Protein 8D36 (pdb70)

Solvent-accessible surface area: 19754 Å² total; per-residue (Å²): 129,2,120,11,128,10,37,26,11,41,27,72,137,60,56,37,54,1,58,0,29,0,98,2,49,60,70,74,4,29,45,23,10,0,0,0,1,5,37,14,96,84,103,13,8,37,6,0,0,7,0,17,0,146,65,22,83,21,10,45,6,126,81,1,103,84,69,10,71,8,68,86,54,70,103,86,55,8,0,52,0,31,0,36,36,2,67,141,110,0,25,0,51,1,3,0,0,4,3,0,3,14,7,22,136,79,89,142,66,8,58,30,14,38,2,105,11,2,39,0,16,7,19,88,58,94,58,85,26,13,59,11,21,15,4,20,40,100,97,15,26,1,0,0,2,0,28,34,0,21,1,50,50,14,86,24,43,1,34,100,38,97,36,102,89,45,48,50,52,4,62,21,6,93,44,118,81,34,40,46,6,9,0,0,13,0,64,4,78,43,101,18,36,75,119,89,66,13,45,0,14,0,53,0,107,32,28,148,23,120,44,81,70,100,3,118,67,176,170,57,63,4,90,16,60,107,78,22,57,9,47,81,54,111,68,16,83,10,37,0,44,18,72,84,62,7,0,30,40,89,91,39,0,3,0,2,14,16,53,99,76,127,36,4,111,11,2,0,7,32,10,81,100,108,14,114,74,8,64,111,41,9,55,10,58,62,88,53,64,54,0,24,0,38,1,40,30,3,83,41,113,2,15,12,19,0,4,0,1,0,14,0,51,107,28,20,5,27,9,0,34,5,0,135,9,56,2,82,73,42,104,102,15,56,9,63,11,39,18,7,25,10,13,85,86,1,47,155,62,102,95,1,8,0,0,0,3,0,16,51,0,35,56,22,67,30,94,35,46,6,44,11,45,97,65,104,30,182,84,40,46,62,57,21,112,58,32,71,28,125,76,23,68,45,0,2,1,0,10,0,60,12,57,8,107,81,8,121,86,57,163,6,4,10,0,30,0,47,2,117,74,69,63,46,101,95,78,22,61,95,157,58,98,27,6,110,30,2,34,135,30,4,98,182

Radius of gyration: 24.3 Å; Cα contacts (8 Å, |Δi|>4): 1189; chains: 3; bounding box: 70×52×65 Å

Sequence (444 aa):
QMQLMQSGAEVKKPGASVTVSSCKASGDTFSDYRIHWVRQAPGQGLEWMGRMNPKSGDTNFAQKFQQGRVTMTRDMSINTAYMTLSGLTFDDTALYYCASLLIVGGFDPLDDFEVWGQGTMMVTISSASTKGPSVFPLAPGTAALGCLVKDYFPEPVTVSWNSGALTSGVHTFPAVLQSSGLYSLSSVVTVPSSSLGTQTYICNVNHKPSNTKVDKKVEPKQSALTQPPSASGSPGQSVTISCSSGTSSDVGGYNFVSWYQHHPGKAPKILIYEVTKRPSGVPDRFSGSKSGNTASLTVSGLQAEDEADYYCSSYGGTNNLLFGGGTKLTVLGQPKAAPSVTLFPPSSEEELQANKATLVCLISDFYPGAVTVAWKADSSPVKAGVETTTPSKQSNNKYAASSSYLSLTPEQWKSHRSYSCQVTHEGSTVEKTVAPPSKRSSFIEDLLFNK

Structure (mmCIF, N/CA/C/O backbone):
data_8D36
#
_entry.id   8D36
#
_cell.length_a   99.535
_cell.length_b   71.915
_cell.length_c   76.258
_cell.angle_alpha   90.000
_cell.angle_beta   114.160
_cell.angle_gamma   90.000
#
_symmetry.space_group_name_H-M   'C 1 2 1'
#
loop_
_entity.id
_entity.type
_entity.pdbx_description
1 polymer 'Neutralizing antibody COV44-62 heavy chain'
2 polymer 'Neutralizing antibody COV44-62 light chain'
3 polymer 'Spike protein S2 fusion peptide'
4 water water
#
loop_
_atom_site.group_PDB
_atom_site.id
_atom_site.type_symbol
_atom_site.label_atom_id
_atom_site.label_alt_id
_atom_site.label_comp_id
_atom_site.label_asym_id
_atom_site.label_entity_id
_atom_site.label_seq_id
_atom_site.pdbx_PDB_ins_code
_atom_site.Cartn_x
_atom_site.Cartn_y
_atom_site.Cartn_z
_atom_site.occupancy
_atom_site.B_iso_or_equiv
_atom_site.auth_seq_id
_atom_site.auth_comp_id
_atom_site.auth_asym_id
_atom_site.auth_atom_id
_atom_site.pdbx_PDB_model_num
ATOM 1 N N . GLN A 1 1 ? 43.692 5.745 24.388 1.00 61.03 1 GLN H N 1
ATOM 2 C CA . GLN A 1 1 ? 43.693 6.005 22.953 1.00 59.17 1 GLN H CA 1
ATOM 3 C C . GLN A 1 1 ? 42.510 6.924 22.615 1.00 47.44 1 GLN H C 1
ATOM 4 O O . GLN A 1 1 ? 41.749 7.320 23.502 1.00 55.07 1 GLN H O 1
ATOM 10 N N . MET A 1 2 ? 42.355 7.270 21.343 1.00 33.68 2 MET H N 1
ATOM 11 C CA . MET A 1 2 ? 41.341 8.231 20.933 1.00 39.95 2 MET H CA 1
ATOM 12 C C . MET A 1 2 ? 39.969 7.568 20.868 1.00 40.75 2 MET H C 1
ATOM 13 O O . MET A 1 2 ? 39.830 6.463 20.335 1.00 36.67 2 MET H O 1
ATOM 18 N N . GLN A 1 3 ? 38.968 8.235 21.449 1.00 32.67 3 GLN H N 1
ATOM 19 C CA . GLN A 1 3 ? 37.587 7.780 21.481 1.00 29.14 3 GLN H CA 1
ATOM 20 C C . GLN A 1 3 ? 36.682 8.831 20.848 1.00 26.54 3 GLN H C 1
ATOM 21 O O . GLN A 1 3 ? 37.025 10.014 20.779 1.00 27.56 3 GLN H O 1
ATOM 27 N N . LEU A 1 4 ? 35.499 8.390 20.421 1.00 23.69 4 LEU H N 1
ATOM 28 C CA . LEU A 1 4 ? 34.518 9.248 19.760 1.00 22.57 4 LEU H CA 1
ATOM 29 C C . LEU A 1 4 ? 33.207 9.157 20.527 1.00 22.98 4 LEU H C 1
ATOM 30 O O . LEU A 1 4 ? 32.674 8.060 20.720 1.00 25.48 4 LEU H O 1
ATOM 35 N N . MET A 1 5 ? 32.679 10.308 20.948 1.00 24.26 5 MET H N 1
ATOM 36 C CA . MET A 1 5 ? 31.435 10.372 21.710 1.00 28.10 5 MET H CA 1
ATOM 37 C C . MET A 1 5 ? 30.418 11.208 20.941 1.00 23.30 5 MET H C 1
ATOM 38 O O . MET A 1 5 ? 30.672 12.378 20.634 1.00 26.47 5 MET H O 1
ATOM 43 N N . GLN A 1 6 ? 29.281 10.598 20.620 1.00 19.57 6 GLN H N 1
ATOM 44 C CA . GLN A 1 6 ? 28.271 11.231 19.782 1.00 21.42 6 GLN H CA 1
ATOM 45 C C . GLN A 1 6 ? 27.167 11.870 20.614 1.00 19.86 6 GLN H C 1
ATOM 46 O O . GLN A 1 6 ? 26.956 11.530 21.784 1.00 23.99 6 GLN H O 1
ATOM 52 N N . SER A 1 7 ? 26.427 12.765 19.961 1.00 20.43 7 SER H N 1
ATOM 53 C CA . SER A 1 7 ? 25.272 13.407 20.565 1.00 21.34 7 SER H CA 1
ATOM 54 C C . SER A 1 7 ? 24.117 12.415 20.712 1.00 23.22 7 SER H C 1
ATOM 55 O O . SER A 1 7 ? 24.125 11.305 20.165 1.00 23.05 7 SER H O 1
ATOM 58 N N . GLY A 1 8 ? 23.096 12.830 21.469 1.00 22.85 8 GLY H N 1
ATOM 59 C CA . GLY A 1 8 ? 22.017 11.935 21.815 1.00 20.48 8 GLY H CA 1
ATOM 60 C C . GLY A 1 8 ? 20.962 11.797 20.729 1.00 16.45 8 GLY H C 1
ATOM 61 O O . GLY A 1 8 ? 20.963 12.497 19.717 1.00 22.73 8 GLY H O 1
ATOM 62 N N . ALA A 1 9 ? 20.028 10.884 20.980 1.00 18.41 9 ALA H N 1
ATOM 63 C CA . ALA A 1 9 ? 18.982 10.573 20.017 1.00 17.62 9 ALA H CA 1
ATOM 64 C C . ALA A 1 9 ? 18.088 11.783 19.738 1.00 19.83 9 ALA H C 1
ATOM 65 O O . ALA A 1 9 ? 17.892 12.671 20.582 1.00 22.83 9 ALA H O 1
ATOM 67 N N . GLU A 1 10 ? 17.543 11.812 18.527 1.00 19.22 10 GLU H N 1
ATOM 68 C CA . GLU A 1 10 ? 16.703 12.917 18.098 1.00 20.63 10 GLU H CA 1
ATOM 69 C C . GLU A 1 10 ? 15.546 12.406 17.263 1.00 20.94 10 GLU H C 1
ATOM 70 O O . GLU A 1 10 ? 15.572 11.303 16.723 1.00 20.01 10 GLU H O 1
ATOM 76 N N . VAL A 1 11 ? 14.520 13.245 17.158 1.00 20.27 11 VAL H N 1
ATOM 77 C CA . VAL A 1 11 ? 13.411 13.001 16.254 1.00 18.28 11 VAL H CA 1
ATOM 78 C C . VAL A 1 11 ? 13.219 14.287 15.458 1.00 16.35 11 VAL H C 1
ATOM 79 O O . VAL A 1 11 ? 13.351 15.389 16.001 1.00 19.37 11 VAL H O 1
ATOM 83 N N . LYS A 1 12 ? 12.992 14.143 14.155 1.00 17.31 12 LYS H N 1
ATOM 84 C CA . LYS A 1 12 ? 12.819 15.294 13.276 1.00 14.61 12 LYS H CA 1
ATOM 85 C C . LYS A 1 12 ? 11.676 15.013 12.313 1.00 15.39 12 LYS H C 1
ATOM 86 O O . LYS A 1 12 ? 11.376 13.863 11.992 1.00 18.35 12 LYS H O 1
ATOM 92 N N . LYS A 1 13 ? 11.023 16.101 11.851 1.00 17.26 13 LYS H N 1
ATOM 93 C CA . LYS A 1 13 ? 9.932 15.933 10.909 1.00 17.92 13 LYS H CA 1
ATOM 94 C C . LYS A 1 13 ? 10.450 15.674 9.499 1.00 15.67 13 LYS H C 1
ATOM 95 O O . LYS A 1 13 ? 11.553 16.101 9.145 1.00 18.02 13 LYS H O 1
ATOM 101 N N . PRO A 1 14 ? 9.652 15.010 8.667 1.00 19.16 14 PRO H N 1
ATOM 102 C CA . PRO A 1 14 ? 9.979 14.904 7.242 1.00 20.37 14 PRO H CA 1
ATOM 103 C C . PRO A 1 14 ? 10.272 16.265 6.620 1.00 21.16 14 PRO H C 1
ATOM 104 O O . PRO A 1 14 ? 9.559 17.249 6.848 1.00 20.99 14 PRO H O 1
ATOM 108 N N . GLY A 1 15 ? 11.360 16.320 5.836 1.00 17.08 15 GLY H N 1
ATOM 109 C CA . GLY A 1 15 ? 11.793 17.536 5.182 1.00 16.85 15 GLY H CA 1
ATOM 110 C C . GLY A 1 15 ? 12.784 18.366 5.965 1.00 17.70 15 GLY H C 1
ATOM 111 O O . GLY A 1 15 ? 13.407 19.269 5.388 1.00 21.11 15 GLY H O 1
ATOM 112 N N . ALA A 1 16 ? 12.940 18.107 7.261 1.00 17.41 16 ALA H N 1
ATOM 113 C CA . ALA A 1 16 ? 13.758 18.941 8.126 1.00 15.61 16 ALA H CA 1
ATOM 114 C C . ALA A 1 16 ? 15.228 18.555 7.991 1.00 14.12 16 ALA H C 1
ATOM 115 O O . ALA A 1 16 ? 15.615 17.776 7.114 1.00 17.62 16 ALA H O 1
ATOM 117 N N . SER A 1 17 ? 16.062 19.142 8.846 1.00 16.39 17 SER H N 1
ATOM 118 C CA . SER A 1 17 ? 17.471 18.778 8.939 1.00 16.77 17 SER H CA 1
ATOM 1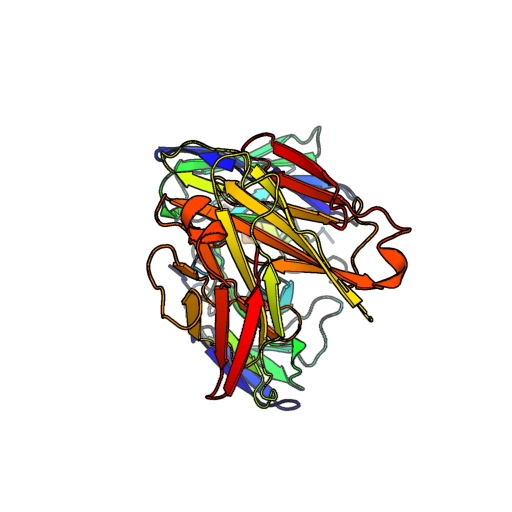19 C C . SER A 1 17 ? 17.796 18.249 10.327 1.00 18.31 17 SER H C 1
ATOM 120 O O . SER A 1 17 ? 17.143 18.592 11.315 1.00 18.87 17 SER H O 1
ATOM 123 N N . VAL A 1 18 ? 18.808 17.392 10.394 1.00 16.35 18 VAL H N 1
ATOM 124 C CA . VAL A 1 18 ? 19.296 16.862 11.657 1.00 16.35 18 VAL H CA 1
ATOM 125 C C . VAL A 1 18 ? 20.813 16.971 11.632 1.00 15.71 18 VAL H C 1
ATOM 126 O O . VAL A 1 18 ? 21.429 16.743 10.589 1.00 16.36 18 VAL H O 1
ATOM 130 N N . THR A 1 19 ? 21.400 17.382 12.758 1.00 16.78 19 THR H N 1
ATOM 131 C CA . THR A 1 19 ? 22.847 17.399 12.934 1.00 16.62 19 THR H CA 1
ATOM 132 C C . THR A 1 19 ? 23.225 16.426 14.040 1.00 18.23 19 THR H C 1
ATOM 133 O O . THR A 1 19 ? 22.703 16.504 15.157 1.00 19.92 19 THR H O 1
ATOM 137 N N . VAL A 1 20 ? 24.147 15.511 13.732 1.00 16.81 20 VAL H N 1
ATOM 138 C CA . VAL A 1 20 ? 24.745 14.618 14.716 1.00 15.99 20 VAL H CA 1
ATOM 139 C C . VAL A 1 20 ? 26.173 15.096 14.960 1.00 16.18 20 VAL H C 1
ATOM 140 O O . VAL A 1 20 ? 26.896 15.402 14.006 1.00 18.61 20 VAL H O 1
ATOM 144 N N . SER A 1 21 ? 26.574 15.178 16.231 1.00 19.36 21 SER H N 1
ATOM 145 C CA A SER A 1 21 ? 27.902 15.614 16.643 0.32 19.56 21 SER H CA 1
ATOM 146 C CA B SER A 1 21 ? 27.934 15.593 16.546 0.68 19.46 21 SER H CA 1
ATOM 147 C C . SER A 1 21 ? 28.744 14.400 17.029 1.00 20.35 21 SER H C 1
ATOM 148 O O . SER A 1 21 ? 28.210 13.385 17.467 1.00 20.15 21 SER H O 1
ATOM 153 N N . CYS A 1 22 ? 30.064 14.549 16.927 1.00 18.90 22 CYS H N 1
ATOM 154 C CA . CYS A 1 22 ? 31.011 13.458 17.177 1.00 22.20 22 CYS H CA 1
ATOM 155 C C . CYS A 1 22 ? 32.269 14.108 17.747 1.00 18.94 22 CYS H C 1
ATOM 156 O O . CYS A 1 22 ? 33.042 14.700 16.996 1.00 22.32 22 CYS H O 1
ATOM 159 N N . LYS A 1 23 ? 32.474 13.980 19.058 1.00 25.04 23 LYS H N 1
ATOM 160 C CA . LYS A 1 23 ? 33.586 14.641 19.740 1.00 23.72 23 LYS H CA 1
ATOM 161 C C . LYS A 1 23 ? 34.730 13.659 19.954 1.00 21.76 23 LYS H C 1
ATOM 162 O O . LYS A 1 23 ? 34.545 12.615 20.581 1.00 27.40 23 LYS H O 1
ATOM 168 N N . ALA A 1 24 ? 35.913 14.020 19.473 1.00 24.06 24 ALA H N 1
ATOM 169 C CA . ALA A 1 24 ? 37.104 13.201 19.659 1.00 23.25 24 ALA H CA 1
ATOM 170 C C . ALA A 1 24 ? 37.815 13.574 20.953 1.00 36.44 24 ALA H C 1
ATOM 171 O O . ALA A 1 24 ? 37.796 14.728 21.387 1.00 32.96 24 ALA H O 1
ATOM 173 N N . SER A 1 25 ? 38.436 12.576 21.573 1.00 31.09 25 SER H N 1
ATOM 174 C CA . SER A 1 25 ? 39.227 12.781 22.777 1.00 36.38 25 SER H CA 1
ATOM 175 C C . SER A 1 25 ? 40.240 11.651 22.880 1.00 43.66 25 SER H C 1
ATOM 176 O O . SER A 1 25 ? 39.990 10.543 22.410 1.00 40.39 25 SER H O 1
ATOM 179 N N . GLY A 1 26 ? 41.386 11.944 23.497 1.00 45.94 26 GLY H N 1
ATOM 180 C CA . GLY A 1 26 ? 42.393 10.938 23.774 1.00 44.60 26 GLY H CA 1
ATOM 181 C C . GLY A 1 26 ? 43.582 10.930 22.835 1.00 45.97 26 GLY H C 1
ATOM 182 O O . GLY A 1 26 ? 44.550 10.203 23.097 1.00 42.28 26 GLY H O 1
ATOM 183 N N . ASP A 1 27 ? 43.542 11.712 21.760 1.00 38.48 27 ASP H N 1
ATOM 184 C CA . ASP A 1 27 ? 44.633 11.785 20.794 1.00 46.83 27 ASP H CA 1
ATOM 185 C C . ASP A 1 27 ? 44.365 12.993 19.909 1.00 42.43 27 ASP H C 1
ATOM 186 O O . ASP A 1 27 ? 43.315 13.632 20.007 1.00 45.95 27 ASP H O 1
ATOM 191 N N . THR A 1 28 ? 45.327 13.302 19.046 1.00 41.72 28 THR H N 1
ATOM 192 C CA . THR A 1 28 ? 45.188 14.430 18.134 1.00 46.57 28 THR H CA 1
ATOM 193 C C . THR A 1 28 ? 44.076 14.159 17.125 1.00 42.34 28 THR H C 1
ATOM 194 O O . THR A 1 28 ? 44.184 13.251 16.296 1.00 33.65 28 THR H O 1
ATOM 198 N N . PHE A 1 29 ? 43.015 14.967 17.203 1.00 35.20 29 PHE H N 1
ATOM 199 C CA . PHE A 1 29 ? 41.863 14.849 16.312 1.00 34.47 29 PHE H CA 1
ATOM 200 C C . PHE A 1 29 ? 42.289 14.864 14.850 1.00 30.92 29 PHE H C 1
ATOM 201 O O . PHE A 1 29 ? 41.836 14.031 14.053 1.00 29.71 29 PHE H O 1
ATOM 209 N N . SER A 1 30 ? 43.187 15.783 14.484 1.00 28.78 30 SER H N 1
ATOM 210 C CA . SER A 1 30 ? 43.604 15.968 13.098 1.00 26.38 30 SER H CA 1
ATOM 211 C C . SER A 1 30 ? 44.379 14.784 12.532 1.00 23.69 30 SER H C 1
ATOM 212 O O . SER A 1 30 ? 44.602 14.736 11.316 1.00 29.28 30 SER H O 1
ATOM 215 N N . ASP A 1 31 ? 44.805 13.838 13.364 1.00 26.09 31 ASP H N 1
ATOM 216 C CA . ASP A 1 31 ? 45.489 12.660 12.844 1.00 31.20 31 ASP H CA 1
ATOM 217 C C . ASP A 1 31 ? 44.534 11.645 12.232 1.00 24.30 31 ASP H C 1
ATOM 218 O O . ASP A 1 31 ? 44.982 10.746 11.510 1.00 26.40 31 ASP H O 1
ATOM 223 N N . TYR A 1 32 ? 43.241 11.776 12.486 1.00 22.34 32 TYR H N 1
ATOM 224 C CA . TYR A 1 32 ? 42.243 10.796 12.086 1.00 20.76 32 TYR H CA 1
ATOM 225 C C . TYR A 1 32 ? 41.390 11.363 10.963 1.00 19.13 32 TYR H C 1
ATOM 226 O O . TYR A 1 32 ? 41.420 12.560 10.677 1.00 18.34 32 TYR H O 1
ATOM 235 N N . ARG A 1 33 ? 40.620 10.481 10.323 1.00 17.28 33 ARG H N 1
ATOM 236 C CA . ARG A 1 33 ? 39.612 10.895 9.358 1.00 15.99 33 ARG H CA 1
ATOM 237 C C . ARG A 1 33 ? 38.271 10.377 9.862 1.00 14.03 33 ARG H C 1
ATOM 238 O O . ARG A 1 33 ? 38.191 9.283 10.420 1.00 16.07 33 ARG H O 1
ATOM 246 N N . ILE A 1 34 ? 37.225 11.200 9.731 1.00 14.70 34 ILE H N 1
ATOM 247 C CA . ILE A 1 34 ? 35.919 10.883 10.302 1.00 17.64 34 ILE H CA 1
ATOM 248 C C . ILE A 1 34 ? 35.000 10.439 9.178 1.00 13.84 34 ILE H C 1
ATOM 249 O O . ILE A 1 34 ? 34.718 11.213 8.257 1.00 16.19 34 ILE H O 1
ATOM 254 N N . HIS A 1 35 ? 34.528 9.194 9.256 1.00 13.10 35 HIS H N 1
ATOM 255 C CA . HIS A 1 35 ? 33.552 8.651 8.332 1.00 14.38 35 HIS H CA 1
ATOM 256 C C . HIS A 1 35 ? 32.209 8.570 9.042 1.00 12.42 35 HIS H C 1
ATOM 257 O O . HIS A 1 35 ? 32.134 8.442 10.272 1.00 14.35 35 HIS H O 1
ATOM 264 N N . TRP A 1 36 ? 31.138 8.633 8.265 1.00 13.79 36 TRP H N 1
ATOM 265 C CA . TRP A 1 36 ? 29.806 8.436 8.820 1.00 12.02 36 TRP H CA 1
ATOM 266 C C . TRP A 1 36 ? 29.169 7.234 8.151 1.00 12.32 36 TRP H C 1
ATOM 267 O O . TRP A 1 36 ? 29.160 7.136 6.919 1.00 14.07 36 TRP H O 1
ATOM 278 N N . VAL A 1 37 ? 28.642 6.326 8.968 1.00 12.18 37 VAL H N 1
ATOM 279 C CA . VAL A 1 37 ? 28.040 5.078 8.494 1.00 11.08 37 VAL H CA 1
ATOM 280 C C . VAL A 1 37 ? 26.737 4.906 9.259 1.00 16.87 37 VAL H C 1
ATOM 281 O O . VAL A 1 37 ? 26.715 5.069 10.482 1.00 15.93 37 VAL H O 1
ATOM 285 N N . ARG A 1 38 ? 25.654 4.596 8.550 1.00 13.51 38 ARG H N 1
ATOM 286 C CA . ARG A 1 38 ? 24.358 4.422 9.204 1.00 10.73 38 ARG H CA 1
ATOM 287 C C . ARG A 1 38 ? 23.795 3.035 8.953 1.00 12.27 38 ARG H C 1
ATOM 288 O O . ARG A 1 38 ? 24.235 2.295 8.069 1.00 13.19 38 ARG H O 1
ATOM 296 N N . GLN A 1 39 ? 22.818 2.660 9.772 1.00 12.73 39 GLN H N 1
ATOM 297 C CA . GLN A 1 39 ? 22.063 1.435 9.547 1.00 12.55 39 GLN H CA 1
ATOM 298 C C . GLN A 1 39 ? 20.604 1.735 9.839 1.00 14.73 39 GLN H C 1
ATOM 299 O O . GLN A 1 39 ? 20.237 1.977 10.994 1.00 15.22 39 GLN H O 1
ATOM 305 N N . ALA A 1 40 ? 19.785 1.690 8.798 1.00 13.63 40 ALA H N 1
ATOM 306 C CA . ALA A 1 40 ? 18.350 1.879 8.946 1.00 17.16 40 ALA H CA 1
ATOM 307 C C . ALA A 1 40 ? 17.722 0.537 9.295 1.00 20.17 40 ALA H C 1
ATOM 308 O O . ALA A 1 40 ? 18.261 -0.515 8.929 1.00 17.65 40 ALA H O 1
ATOM 310 N N . PRO A 1 41 ? 16.614 0.543 10.039 1.00 19.46 41 PRO H N 1
ATOM 311 C CA . PRO A 1 41 ? 15.950 -0.719 10.402 1.00 21.40 41 PRO H CA 1
ATOM 312 C C . PRO A 1 41 ? 15.670 -1.580 9.184 1.00 23.42 41 PRO H C 1
ATOM 313 O O . PRO A 1 41 ? 15.160 -1.104 8.165 1.00 26.54 41 PRO H O 1
ATOM 317 N N . GLY A 1 42 ? 16.057 -2.850 9.284 1.00 25.92 42 GLY H N 1
ATOM 318 C CA . GLY A 1 42 ? 15.888 -3.806 8.214 1.00 31.48 42 GLY H CA 1
ATOM 319 C C . GLY A 1 42 ? 16.872 -3.685 7.073 1.00 31.12 42 GLY H C 1
ATOM 320 O O . GLY A 1 42 ? 16.775 -4.459 6.113 1.00 29.03 42 GLY H O 1
ATOM 321 N N . GLN A 1 43 ? 17.811 -2.745 7.139 1.00 22.51 43 GLN H N 1
ATOM 322 C CA . GLN A 1 43 ? 18.790 -2.531 6.088 1.00 22.20 43 GLN H CA 1
ATOM 323 C C . GLN A 1 43 ? 20.187 -2.857 6.607 1.00 15.45 43 GLN H C 1
ATOM 324 O O . GLN A 1 43 ? 20.405 -3.044 7.808 1.00 19.85 43 GLN H O 1
ATOM 330 N N . GLY A 1 44 ? 21.141 -2.911 5.681 1.00 20.19 44 GLY H N 1
ATOM 331 C CA . GLY A 1 44 ? 22.524 -3.134 6.042 1.00 17.61 44 GLY H CA 1
ATOM 332 C C . GLY A 1 44 ? 23.260 -1.830 6.344 1.00 13.93 44 GLY H C 1
ATOM 333 O O . GLY A 1 44 ? 22.699 -0.733 6.347 1.00 15.88 44 GLY H O 1
ATOM 334 N N . LEU A 1 45 ? 24.553 -1.968 6.602 1.00 14.92 45 LEU H N 1
ATOM 335 C CA . LEU A 1 45 ? 25.400 -0.793 6.797 1.00 13.73 45 LEU H CA 1
ATOM 336 C C . LEU A 1 45 ? 25.464 0.041 5.522 1.00 12.56 45 LEU H C 1
ATOM 337 O O . LEU A 1 45 ? 25.537 -0.501 4.412 1.00 14.88 45 LEU H O 1
ATOM 342 N N . GLU A 1 46 ? 25.502 1.370 5.682 1.00 11.87 46 GLU H N 1
ATOM 343 C CA . GLU A 1 46 ? 25.544 2.275 4.534 1.00 12.51 46 GLU H CA 1
ATOM 344 C C . GLU A 1 46 ? 26.506 3.425 4.811 1.00 15.73 46 GLU H C 1
ATOM 345 O O . GLU A 1 46 ? 26.307 4.200 5.745 1.00 15.55 46 GLU H O 1
ATOM 351 N N . TRP A 1 47 ? 27.536 3.562 3.978 1.00 13.37 47 TRP H N 1
ATOM 352 C CA . TRP A 1 47 ? 28.501 4.643 4.137 1.00 11.20 47 TRP H CA 1
ATOM 353 C C . TRP A 1 47 ? 27.937 5.947 3.591 1.00 14.87 47 TRP H C 1
ATOM 354 O O . TRP A 1 47 ? 27.404 5.982 2.477 1.00 16.33 47 TRP H O 1
ATOM 365 N N . MET A 1 48 ? 28.104 7.025 4.354 1.00 12.54 48 MET H N 1
ATOM 366 C CA . MET A 1 48 ? 27.584 8.323 3.950 1.00 11.93 48 MET H CA 1
ATOM 367 C C . MET A 1 48 ? 28.665 9.249 3.417 1.00 14.89 48 MET H C 1
ATOM 368 O O . MET A 1 48 ? 28.399 10.072 2.533 1.00 15.65 48 MET H O 1
ATOM 373 N N . GLY A 1 49 ? 29.882 9.140 3.919 1.00 13.19 49 GLY H N 1
ATOM 374 C CA . GLY A 1 49 ? 30.935 10.023 3.476 1.00 14.86 49 GLY H CA 1
ATOM 375 C C . GLY A 1 49 ? 32.018 10.106 4.525 1.00 13.66 49 GLY H C 1
ATOM 376 O O . GLY A 1 49 ? 32.001 9.402 5.531 1.00 14.80 49 GLY H O 1
ATOM 377 N N . ARG A 1 50 ? 32.997 10.957 4.236 1.00 13.49 50 ARG H N 1
ATOM 378 C CA . ARG A 1 50 ? 34.155 11.125 5.099 1.00 15.27 50 ARG H CA 1
ATOM 379 C C . ARG A 1 50 ? 34.597 12.581 5.068 1.00 17.03 50 ARG H C 1
ATOM 380 O O . ARG A 1 50 ? 34.314 13.326 4.133 1.00 15.08 50 ARG H O 1
ATOM 388 N N . MET A 1 51 ? 35.291 12.965 6.126 1.00 13.68 51 MET H N 1
ATOM 389 C CA . MET A 1 51 ? 35.802 14.318 6.344 1.00 12.05 51 MET H CA 1
ATOM 390 C C . MET A 1 51 ? 37.229 14.289 6.831 1.00 18.17 51 MET H C 1
ATOM 391 O O . MET A 1 51 ? 37.555 13.540 7.750 1.00 15.82 51 MET H O 1
ATOM 396 N N . ASN A 1 52 ? 38.046 15.190 6.274 1.00 17.13 52 ASN H N 1
ATOM 397 C CA . ASN A 1 52 ? 39.384 15.461 6.784 1.00 23.18 52 ASN H CA 1
ATOM 398 C C . ASN A 1 52 ? 39.259 16.605 7.787 1.00 19.53 52 ASN H C 1
ATOM 399 O O . ASN A 1 52 ? 38.908 17.726 7.386 1.00 18.92 52 ASN H O 1
ATOM 404 N N . PRO A 1 53 ? 39.479 16.375 9.086 1.00 17.50 53 PRO H N 1
ATOM 405 C CA . 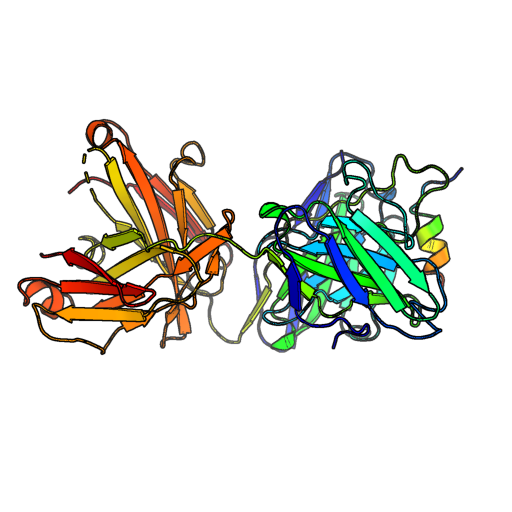PRO A 1 53 ? 39.278 17.472 10.059 1.00 20.20 53 PRO H CA 1
ATOM 406 C C . PRO A 1 53 ? 40.175 18.684 9.862 1.00 25.48 53 PRO H C 1
ATOM 407 O O . PRO A 1 53 ? 39.709 19.815 10.050 1.00 28.89 53 PRO H O 1
ATOM 411 N N . LYS A 1 54 ? 41.438 18.491 9.489 1.00 28.65 54 LYS H N 1
ATOM 412 C CA . LYS A 1 54 ? 42.342 19.623 9.304 1.00 32.00 54 LYS H CA 1
ATOM 413 C C . LYS A 1 54 ? 41.806 20.585 8.248 1.00 30.02 54 LYS H C 1
ATOM 414 O O . LYS A 1 54 ? 41.571 21.772 8.517 1.00 35.41 54 LYS H O 1
ATOM 420 N N . SER A 1 55 ? 41.607 20.080 7.034 1.00 26.31 55 SER H N 1
ATOM 421 C CA . SER A 1 55 ? 41.239 20.893 5.889 1.00 26.77 55 SER H CA 1
ATOM 422 C C . SER A 1 55 ? 39.743 21.092 5.748 1.00 25.92 55 SER H C 1
ATOM 423 O O . SER A 1 55 ? 39.320 22.037 5.069 1.00 25.67 55 SER H O 1
ATOM 426 N N . GLY A 1 56 ? 38.931 20.238 6.369 1.00 21.18 56 GLY H N 1
ATOM 427 C CA . GLY A 1 56 ? 37.511 20.246 6.104 1.00 23.32 56 GLY H CA 1
ATOM 428 C C . GLY A 1 56 ? 37.110 19.587 4.802 1.00 21.67 56 GLY H C 1
ATOM 429 O O . GLY A 1 56 ? 35.922 19.578 4.478 1.00 21.62 56 GLY H O 1
ATOM 430 N N . ASP A 1 57 ? 38.054 19.015 4.055 1.00 18.92 57 ASP H N 1
ATOM 431 C CA . ASP A 1 57 ? 37.717 18.355 2.799 1.00 19.08 57 ASP H CA 1
ATOM 432 C C . ASP A 1 57 ? 36.819 17.150 3.058 1.00 17.36 57 ASP H C 1
ATOM 433 O O . ASP A 1 57 ? 36.956 16.451 4.068 1.00 19.87 57 ASP H O 1
ATOM 438 N N . THR A 1 58 ? 35.920 16.889 2.112 1.00 18.42 58 THR H N 1
ATOM 439 C CA . THR A 1 58 ? 34.939 15.822 2.277 1.00 16.72 58 THR H CA 1
ATOM 440 C C . THR A 1 58 ? 34.820 14.991 1.009 1.00 17.77 58 THR H C 1
ATOM 441 O O . THR A 1 58 ? 35.206 15.415 -0.084 1.00 19.98 58 THR H O 1
ATOM 445 N N . ASN A 1 59 ? 34.256 13.795 1.173 1.00 15.51 59 ASN H N 1
ATOM 446 C CA . ASN A 1 59 ? 33.741 13.001 0.070 1.00 15.83 59 ASN H CA 1
ATOM 447 C C . ASN A 1 59 ? 32.414 12.454 0.553 1.00 19.55 59 ASN H C 1
ATOM 448 O O . ASN A 1 59 ? 32.347 11.903 1.655 1.00 17.59 59 ASN H O 1
ATOM 453 N N . PHE A 1 60 ? 31.373 12.588 -0.263 1.00 18.92 60 PHE H N 1
ATOM 454 C CA . PHE A 1 60 ? 30.061 12.061 0.084 1.00 14.34 60 PHE H CA 1
ATOM 455 C C . PHE A 1 60 ? 29.645 10.948 -0.867 1.00 17.12 60 PHE H C 1
ATOM 456 O O . PHE A 1 60 ? 29.954 10.974 -2.067 1.00 22.38 60 PHE H O 1
ATOM 464 N N . ALA A 1 61 ? 28.896 9.984 -0.333 1.00 16.53 61 ALA H N 1
ATOM 465 C CA . ALA A 1 61 ? 28.295 8.966 -1.174 1.00 19.03 61 ALA H CA 1
ATOM 466 C C . ALA A 1 61 ? 27.334 9.618 -2.154 1.00 23.61 61 ALA H C 1
ATOM 467 O O . ALA A 1 61 ? 26.597 10.551 -1.804 1.00 20.95 61 ALA H O 1
ATOM 469 N N . GLN A 1 62 ? 27.361 9.130 -3.397 1.00 27.55 62 GLN H N 1
ATOM 470 C CA . GLN A 1 62 ? 26.495 9.675 -4.436 1.00 28.80 62 GLN H CA 1
ATOM 471 C C . GLN A 1 62 ? 25.056 9.755 -3.961 1.00 21.68 62 GLN H C 1
ATOM 472 O O . GLN A 1 62 ? 24.334 10.697 -4.307 1.00 26.57 62 GLN H O 1
ATOM 478 N N . LYS A 1 63 ? 24.625 8.776 -3.154 1.00 23.22 63 LYS H N 1
ATOM 479 C CA . LYS A 1 63 ? 23.237 8.709 -2.717 1.00 21.76 63 LYS H CA 1
ATOM 480 C C . LYS A 1 63 ? 22.828 9.902 -1.860 1.00 24.88 63 LYS H C 1
ATOM 481 O O . LYS A 1 63 ? 21.643 10.232 -1.808 1.00 26.11 63 LYS H O 1
ATOM 487 N N . PHE A 1 64 ? 23.768 10.561 -1.183 1.00 21.24 64 PHE H N 1
ATOM 488 C CA . PHE A 1 64 ? 23.435 11.687 -0.302 1.00 19.65 64 PHE H CA 1
ATOM 489 C C . PHE A 1 64 ? 23.889 13.040 -0.832 1.00 21.59 64 PHE H C 1
ATOM 490 O O . PHE A 1 64 ? 23.586 14.078 -0.226 1.00 19.84 64 PHE H O 1
ATOM 498 N N . GLN A 1 65 ? 24.618 13.047 -1.931 1.00 21.14 65 GLN H N 1
ATOM 499 C CA A GLN A 1 65 ? 25.162 14.274 -2.487 0.58 22.72 65 GLN H CA 1
ATOM 500 C CA B GLN A 1 65 ? 25.157 14.279 -2.475 0.42 22.71 65 GLN H CA 1
ATOM 501 C C . GLN A 1 65 ? 24.020 15.204 -2.877 1.00 20.95 65 GLN H C 1
ATOM 502 O O . GLN A 1 65 ? 23.201 14.862 -3.740 1.00 22.78 65 GLN H O 1
ATOM 513 N N . GLY A 1 66 ? 23.969 16.360 -2.230 1.00 15.62 66 GLY H N 1
ATOM 514 C CA . GLY A 1 66 ? 22.952 17.361 -2.472 1.00 18.05 66 GLY H CA 1
ATOM 515 C C . GLY A 1 66 ? 22.161 17.720 -1.237 1.00 18.73 66 GLY H C 1
ATOM 516 O O . GLY A 1 66 ? 21.490 18.753 -1.224 1.00 16.48 66 GLY H O 1
ATOM 517 N N . ARG A 1 67 ? 22.239 16.914 -0.189 1.00 18.90 67 ARG H N 1
ATOM 518 C CA . ARG A 1 67 ? 21.461 17.176 1.013 1.00 22.37 67 ARG H CA 1
ATOM 519 C C . ARG A 1 67 ? 22.229 16.779 2.270 1.00 21.24 67 ARG H C 1
ATOM 520 O O . ARG A 1 67 ? 21.622 16.585 3.323 1.00 19.70 67 ARG H O 1
ATOM 528 N N . VAL A 1 68 ? 23.549 16.633 2.187 1.00 19.70 68 VAL H N 1
ATOM 529 C CA . VAL A 1 68 ? 24.361 16.326 3.354 1.00 20.33 68 VAL H CA 1
ATOM 530 C C . VAL A 1 68 ? 25.536 17.285 3.405 1.00 15.75 68 VAL H C 1
ATOM 531 O O . VAL A 1 68 ? 26.073 17.698 2.363 1.00 18.42 68 VAL H O 1
ATOM 535 N N . THR A 1 69 ? 25.938 17.637 4.622 1.00 15.32 69 THR H N 1
ATOM 536 C CA . THR A 1 69 ? 27.200 18.329 4.832 1.00 16.60 69 THR H CA 1
ATOM 537 C C . THR A 1 69 ? 27.955 17.635 5.953 1.00 19.08 69 THR H C 1
ATOM 538 O O . THR A 1 69 ? 27.353 16.975 6.808 1.00 17.00 69 THR H O 1
ATOM 542 N N . MET A 1 70 ? 29.285 17.759 5.939 1.00 18.79 70 MET H N 1
ATOM 543 C CA . MET A 1 70 ? 30.097 17.280 7.053 1.00 16.96 70 MET H CA 1
ATOM 544 C C . MET A 1 70 ? 31.071 18.374 7.437 1.00 18.06 70 MET H C 1
ATOM 545 O O . MET A 1 70 ? 31.860 18.820 6.599 1.00 23.62 70 MET H O 1
ATOM 550 N N . THR A 1 71 ? 31.038 18.776 8.699 1.00 15.50 71 THR H N 1
ATOM 551 C CA . THR A 1 71 ? 31.786 19.954 9.122 1.00 18.94 71 THR H CA 1
ATOM 552 C C . THR A 1 71 ? 32.522 19.656 10.422 1.00 16.60 71 THR H C 1
ATOM 553 O O . THR A 1 71 ? 32.395 18.577 11.004 1.00 17.70 71 THR H O 1
ATOM 557 N N . ARG A 1 72 ? 33.308 20.628 10.891 1.00 19.42 72 ARG H N 1
ATOM 558 C CA . ARG A 1 72 ? 34.002 20.412 12.150 1.00 20.16 72 ARG H CA 1
ATOM 559 C C . ARG A 1 72 ? 34.240 21.737 12.853 1.00 22.64 72 ARG H C 1
ATOM 560 O O . ARG A 1 72 ? 34.207 22.810 12.241 1.00 24.43 72 ARG H O 1
ATOM 568 N N . ASP A 1 73 ? 34.425 21.637 14.165 1.00 21.49 73 ASP H N 1
ATOM 569 C CA . ASP A 1 73 ? 34.915 22.746 14.984 1.00 23.53 73 ASP H CA 1
ATOM 570 C C . ASP A 1 73 ? 36.212 22.255 15.618 1.00 25.83 73 ASP H C 1
ATOM 571 O O . ASP A 1 73 ? 36.186 21.568 16.645 1.00 27.30 73 ASP H O 1
ATOM 576 N N . MET A 1 74 ? 37.337 22.622 15.001 1.00 25.04 74 MET H N 1
ATOM 577 C CA . MET A 1 74 ? 38.642 22.166 15.475 1.00 29.64 74 MET H CA 1
ATOM 578 C C . MET A 1 74 ? 38.880 22.588 16.920 1.00 33.59 74 MET H C 1
ATOM 579 O O . MET A 1 74 ? 39.487 21.843 17.700 1.00 32.78 74 MET H O 1
ATOM 584 N N . SER A 1 75 ? 38.402 23.784 17.299 1.00 31.90 75 SER H N 1
ATOM 585 C CA . SER A 1 75 ? 38.661 24.293 18.643 1.00 36.17 75 SER H CA 1
ATOM 586 C C . SER A 1 75 ? 38.093 23.396 19.733 1.00 32.08 75 SER H C 1
ATOM 587 O O . SER A 1 75 ? 38.575 23.443 20.869 1.00 31.66 75 SER H O 1
ATOM 590 N N . ILE A 1 76 ? 37.083 22.576 19.421 1.00 28.24 76 ILE H N 1
ATOM 591 C CA . ILE A 1 76 ? 36.483 21.669 20.388 1.00 25.18 76 ILE H CA 1
ATOM 592 C C . ILE A 1 76 ? 36.560 20.213 19.940 1.00 31.24 76 ILE H C 1
ATOM 593 O O . ILE A 1 76 ? 35.856 19.364 20.482 1.00 26.81 76 ILE H O 1
ATOM 598 N N . ASN A 1 77 ? 37.407 19.917 18.959 1.00 29.40 77 ASN H N 1
ATOM 599 C CA . ASN A 1 77 ? 37.646 18.544 18.501 1.00 25.01 77 ASN H CA 1
ATOM 600 C C . ASN A 1 77 ? 36.347 17.824 18.141 1.00 25.58 77 ASN H C 1
ATOM 601 O O . ASN A 1 77 ? 36.154 16.644 18.452 1.00 24.92 77 ASN H O 1
ATOM 606 N N . THR A 1 78 ? 35.444 18.528 17.466 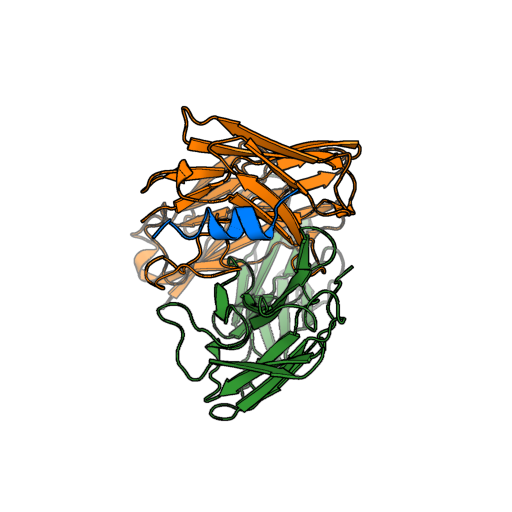1.00 23.81 78 THR H N 1
ATOM 607 C CA . THR A 1 78 ? 34.125 17.976 17.189 1.00 23.63 78 THR H CA 1
ATOM 608 C C . THR A 1 78 ? 33.840 17.968 15.695 1.00 21.55 78 THR H C 1
ATOM 609 O O . THR A 1 78 ? 34.082 18.959 15.001 1.00 21.70 78 THR H O 1
ATOM 613 N N . ALA A 1 79 ? 33.320 16.836 15.211 1.00 21.24 79 ALA H N 1
ATOM 614 C CA . ALA A 1 79 ? 32.869 16.669 13.840 1.00 16.83 79 ALA H CA 1
ATOM 615 C C . ALA A 1 79 ? 31.341 16.665 13.842 1.00 15.67 79 ALA H C 1
ATOM 616 O O . ALA A 1 79 ? 30.715 16.251 14.820 1.00 18.64 79 ALA H O 1
ATOM 618 N N . TYR A 1 80 ? 30.750 17.131 12.740 1.00 17.65 80 TYR H N 1
ATOM 619 C CA . TYR A 1 80 ? 29.301 17.178 12.587 1.00 15.90 80 TYR H CA 1
ATOM 620 C C . TYR A 1 80 ? 28.908 16.616 11.230 1.00 15.39 80 TYR H C 1
ATOM 621 O O . TYR A 1 80 ? 29.645 16.738 10.251 1.00 17.25 80 TYR H O 1
ATOM 630 N N . MET A 1 81 ? 27.751 15.964 11.207 1.00 14.64 81 MET H N 1
ATOM 631 C CA . MET A 1 81 ? 27.046 15.546 10.003 1.00 15.17 81 MET H CA 1
ATOM 632 C C . MET A 1 81 ? 25.662 16.132 10.037 1.00 13.39 81 MET H C 1
ATOM 633 O O . MET A 1 81 ? 24.924 15.891 10.992 1.00 16.82 81 MET H O 1
ATOM 638 N N . THR A 1 82 ? 25.312 16.868 8.991 1.00 14.78 82 THR H N 1
ATOM 639 C CA . THR A 1 82 ? 23.963 17.406 8.864 1.00 15.02 82 THR H CA 1
ATOM 640 C C . THR A 1 82 ? 23.315 16.806 7.634 1.00 14.71 82 THR H C 1
ATOM 641 O O . THR A 1 82 ? 23.828 16.954 6.520 1.00 16.41 82 THR H O 1
ATOM 645 N N . LEU A 1 83 ? 22.170 16.163 7.834 1.00 12.48 83 LEU H N 1
ATOM 646 C CA . LEU A 1 83 ? 21.403 15.527 6.769 1.00 14.37 83 LEU H CA 1
ATOM 647 C C . LEU A 1 83 ? 20.061 16.246 6.661 1.00 17.13 83 LEU H C 1
ATOM 648 O O . LEU A 1 83 ? 19.370 16.441 7.669 1.00 17.06 83 LEU H O 1
ATOM 653 N N . SER A 1 84 ? 19.717 16.662 5.446 1.00 15.05 84 SER H N 1
ATOM 654 C CA . SER A 1 84 ? 18.577 17.554 5.211 1.00 12.44 84 SER H CA 1
ATOM 655 C C . SER A 1 84 ? 17.603 16.885 4.260 1.00 15.61 84 SER H C 1
ATOM 656 O O . SER A 1 84 ? 17.909 15.882 3.618 1.00 17.97 84 SER H O 1
ATOM 659 N N . GLY A 1 85 ? 16.404 17.467 4.167 1.00 15.12 85 GLY H N 1
ATOM 660 C CA . GLY A 1 85 ? 15.395 16.855 3.321 1.00 18.61 85 GLY H CA 1
ATOM 661 C C . GLY A 1 85 ? 14.966 15.490 3.816 1.00 17.96 85 GLY H C 1
ATOM 662 O O . GLY A 1 85 ? 14.787 14.566 3.015 1.00 18.37 85 GLY H O 1
ATOM 663 N N . LEU A 1 86 ? 14.804 15.339 5.126 1.00 16.37 86 LEU H N 1
ATOM 664 C CA . LEU A 1 86 ? 14.711 14.000 5.708 1.00 16.67 86 LEU H CA 1
ATOM 665 C C . LEU A 1 86 ? 13.449 13.268 5.264 1.00 20.08 86 LEU H C 1
ATOM 666 O O . LEU A 1 86 ? 12.364 13.857 5.175 1.00 17.35 86 LEU H O 1
ATOM 671 N N . THR A 1 87 ? 13.580 11.972 5.019 1.00 18.85 87 THR H N 1
ATOM 672 C CA . THR A 1 87 ? 12.440 11.115 4.733 1.00 18.31 87 THR H CA 1
ATOM 673 C C . THR A 1 87 ? 12.430 9.951 5.720 1.00 21.83 87 THR H C 1
ATOM 674 O O . THR A 1 87 ? 13.332 9.801 6.543 1.00 17.42 87 THR H O 1
ATOM 678 N N . PHE A 1 88 ? 11.382 9.130 5.638 1.00 19.15 88 PHE H N 1
ATOM 679 C CA . PHE A 1 88 ? 11.307 7.946 6.492 1.00 18.70 88 PHE H CA 1
ATOM 680 C C . PHE A 1 88 ? 12.488 7.010 6.300 1.00 19.00 88 PHE H C 1
ATOM 681 O O . PHE A 1 88 ? 12.872 6.307 7.238 1.00 20.45 88 PHE H O 1
ATOM 689 N N . ASP A 1 89 ? 13.085 6.995 5.106 1.00 19.95 89 ASP H N 1
ATOM 690 C CA . ASP A 1 89 ? 14.252 6.156 4.868 1.00 20.09 89 ASP H CA 1
ATOM 691 C C . ASP A 1 89 ? 15.487 6.652 5.614 1.00 21.72 89 ASP H C 1
ATOM 692 O O . ASP A 1 89 ? 16.493 5.937 5.650 1.00 19.37 89 ASP H O 1
ATOM 697 N N . ASP A 1 90 ? 15.429 7.821 6.232 1.00 16.85 90 ASP H N 1
ATOM 698 C CA . ASP A 1 90 ? 16.560 8.337 6.994 1.00 15.46 90 ASP H CA 1
ATOM 699 C C . ASP A 1 90 ? 16.463 7.987 8.478 1.00 14.36 90 ASP H C 1
ATOM 700 O O . ASP A 1 90 ? 17.383 8.306 9.236 1.00 16.45 90 ASP H O 1
ATOM 705 N N . THR A 1 91 ? 15.373 7.361 8.918 1.00 15.66 91 THR H N 1
ATOM 706 C CA . THR A 1 91 ? 15.346 6.817 10.266 1.00 13.39 91 THR H CA 1
ATOM 707 C C . THR A 1 91 ? 16.398 5.717 10.363 1.00 14.13 91 THR H C 1
ATOM 708 O O . THR A 1 91 ? 16.347 4.746 9.606 1.00 16.73 91 THR H O 1
ATOM 712 N N . ALA A 1 92 ? 17.351 5.892 11.276 1.00 12.65 92 ALA H N 1
ATOM 713 C CA . ALA A 1 92 ? 18.501 4.988 11.301 1.00 14.03 92 ALA H CA 1
ATOM 714 C C . ALA A 1 92 ? 19.351 5.284 12.528 1.00 13.41 92 ALA H C 1
ATOM 715 O O . ALA A 1 92 ? 19.217 6.325 13.166 1.00 14.73 92 ALA H O 1
ATOM 717 N N . LEU A 1 93 ? 20.231 4.327 12.849 1.00 12.35 93 LEU H N 1
ATOM 718 C CA . LEU A 1 93 ? 21.332 4.564 13.774 1.00 13.54 93 LEU H CA 1
ATOM 719 C C . LEU A 1 93 ? 22.526 5.098 12.979 1.00 13.64 93 LEU H C 1
ATOM 720 O O . LEU A 1 93 ? 22.977 4.455 12.017 1.00 15.29 93 LEU H O 1
ATOM 725 N N . TYR A 1 94 ? 23.037 6.260 13.381 1.00 12.80 94 TYR H N 1
ATOM 726 C CA . TYR A 1 94 ? 24.125 6.950 12.690 1.00 14.43 94 TYR H CA 1
ATOM 727 C C . TYR A 1 94 ? 25.385 6.824 13.529 1.00 17.71 94 TYR H C 1
ATOM 728 O O . TYR A 1 94 ? 25.378 7.178 14.713 1.00 16.25 94 TYR H O 1
ATOM 737 N N . TYR A 1 95 ? 26.465 6.334 12.918 1.00 15.43 95 TYR H N 1
ATOM 738 C CA . TYR A 1 95 ? 27.771 6.256 13.569 1.00 14.01 95 TYR H CA 1
ATOM 739 C C . TYR A 1 95 ? 28.775 7.181 12.911 1.00 13.09 95 TYR H C 1
ATOM 740 O O . TYR A 1 95 ? 28.793 7.335 11.686 1.00 13.34 95 TYR H O 1
ATOM 749 N N . CYS A 1 96 ? 29.641 7.781 13.720 1.00 13.60 96 CYS H N 1
ATOM 750 C CA . CYS A 1 96 ? 30.898 8.303 13.202 1.00 12.81 96 CYS H CA 1
ATOM 751 C C . CYS A 1 96 ? 32.017 7.311 13.531 1.00 11.89 96 CYS H C 1
ATOM 752 O O . CYS A 1 96 ? 31.942 6.578 14.518 1.00 17.12 96 CYS H O 1
ATOM 755 N N . ALA A 1 97 ? 33.039 7.280 12.683 1.00 13.45 97 ALA H N 1
ATOM 756 C CA . ALA A 1 97 ? 34.084 6.280 12.861 1.00 14.46 97 ALA H CA 1
ATOM 757 C C . ALA A 1 97 ? 35.347 6.675 12.110 1.00 14.05 97 ALA H C 1
ATOM 758 O O . ALA A 1 97 ? 35.286 7.230 11.007 1.00 15.37 97 ALA H O 1
ATOM 760 N N . SER A 1 98 ? 36.504 6.347 12.698 1.00 16.08 98 SER H N 1
ATOM 761 C CA . SER A 1 98 ? 37.760 6.326 11.966 1.00 17.55 98 SER H CA 1
ATOM 762 C C . SER A 1 98 ? 37.878 4.917 11.398 1.00 13.86 98 SER H C 1
ATOM 763 O O . SER A 1 98 ? 38.059 3.955 12.149 1.00 16.40 98 SER H O 1
ATOM 766 N N . LEU A 1 99 ? 37.703 4.796 10.088 1.00 15.52 99 LEU H N 1
ATOM 767 C CA . LEU A 1 99 ? 37.701 3.489 9.444 1.00 14.02 99 LEU H CA 1
ATOM 768 C C . LEU A 1 99 ? 39.096 3.110 8.963 1.00 15.11 99 LEU H C 1
ATOM 769 O O . LEU A 1 99 ? 39.976 3.956 8.776 1.00 14.54 99 LEU H O 1
ATOM 774 N N . LEU A 1 100 ? 39.282 1.817 8.749 1.00 14.91 100 LEU H N 1
ATOM 775 C CA . LEU A 1 100 ? 40.536 1.281 8.230 1.00 14.31 100 LEU H CA 1
ATOM 776 C C . LEU A 1 100 ? 40.252 0.697 6.844 1.00 12.62 100 LEU H C 1
ATOM 777 O O . LEU A 1 100 ? 39.705 -0.403 6.727 1.00 15.50 100 LEU H O 1
ATOM 782 N N . ILE A 1 101 ? 40.550 1.462 5.805 1.00 14.85 101 ILE H N 1
ATOM 783 C CA . ILE A 1 101 ? 40.356 1.041 4.423 1.00 13.48 101 ILE H CA 1
ATOM 784 C C . ILE A 1 101 ? 41.688 0.673 3.786 1.00 14.13 101 ILE H C 1
ATOM 785 O O . ILE A 1 101 ? 41.862 -0.442 3.284 1.00 14.89 101 ILE H O 1
ATOM 790 N N . VAL A 1 102 ? 42.632 1.614 3.778 1.00 14.19 102 VAL H N 1
ATOM 791 C CA . VAL A 1 102 ? 44.003 1.379 3.346 1.00 16.79 102 VAL H CA 1
ATOM 792 C C . VAL A 1 102 ? 44.888 1.502 4.578 1.00 14.65 102 VAL H C 1
ATOM 793 O O . VAL A 1 102 ? 44.745 2.442 5.366 1.00 15.57 102 VAL H O 1
ATOM 797 N N . GLY A 1 103 ? 45.820 0.530 4.756 1.00 14.48 103 GLY H N 1
ATOM 798 C CA . GLY A 1 103 ? 46.655 0.557 5.937 1.00 18.84 103 GLY H CA 1
ATOM 799 C C . GLY A 1 103 ? 47.861 1.489 5.797 1.00 15.29 103 GLY H C 1
ATOM 800 O O . GLY A 1 103 ? 48.153 2.015 4.726 1.00 18.10 103 GLY H O 1
ATOM 801 N N . GLY A 1 104 ? 48.510 1.723 6.931 1.00 13.99 104 GLY H N 1
ATOM 802 C CA . GLY A 1 104 ? 49.719 2.530 6.970 1.00 15.05 104 GLY H CA 1
ATOM 803 C C . GLY A 1 104 ? 50.974 1.842 6.426 1.00 16.54 104 GLY H C 1
ATOM 804 O O . GLY A 1 104 ? 51.009 0.645 6.139 1.00 18.55 104 GLY H O 1
ATOM 805 N N . PHE A 1 105 ? 52.026 2.654 6.276 1.00 15.97 105 PHE H N 1
ATOM 806 C CA . PHE A 1 105 ? 53.302 2.108 5.820 1.00 16.86 105 PHE H CA 1
ATOM 807 C C . PHE A 1 105 ? 53.854 1.076 6.792 1.00 22.98 105 PHE H C 1
ATOM 808 O O . PHE A 1 105 ? 54.584 0.168 6.378 1.00 23.39 105 PHE H O 1
ATOM 816 N N . ASP A 1 106 ? 53.553 1.221 8.075 1.00 24.11 106 ASP H N 1
ATOM 817 C CA . ASP A 1 106 ? 53.642 0.173 9.081 1.00 33.36 106 ASP H CA 1
ATOM 818 C C . ASP A 1 106 ? 52.254 -0.032 9.685 1.00 30.10 106 ASP H C 1
ATOM 819 O O . ASP A 1 106 ? 51.406 0.859 9.596 1.00 34.56 106 ASP H O 1
ATOM 824 N N . PRO A 1 107 ? 51.977 -1.181 10.299 1.00 34.95 107 PRO H N 1
ATOM 825 C CA . PRO A 1 107 ? 50.601 -1.459 10.744 1.00 27.68 107 PRO H CA 1
ATOM 826 C C . PRO A 1 107 ? 50.252 -1.052 12.172 1.00 27.42 107 PRO H C 1
ATOM 827 O O . PRO A 1 107 ? 49.149 -1.379 12.619 1.00 24.00 107 PRO H O 1
ATOM 831 N N . LEU A 1 108 ? 51.114 -0.329 12.897 1.00 25.27 108 LEU H N 1
ATOM 832 C CA . LEU A 1 108 ? 50.821 -0.039 14.299 1.00 31.60 108 LEU H CA 1
ATOM 833 C C . LEU A 1 108 ? 49.517 0.744 14.461 1.00 25.75 108 LEU H C 1
ATOM 834 O O . LEU A 1 108 ? 48.778 0.533 15.431 1.00 34.95 108 LEU H O 1
ATOM 839 N N . ASP A 1 109 ? 49.213 1.648 13.526 1.00 26.12 109 ASP H N 1
ATOM 840 C CA . ASP A 1 109 ? 48.004 2.460 13.614 1.00 24.79 109 ASP H CA 1
ATOM 841 C C . ASP A 1 109 ? 46.863 1.909 12.762 1.00 20.91 109 ASP H C 1
ATOM 842 O O . ASP A 1 109 ? 45.897 2.624 12.479 1.00 19.73 109 ASP H O 1
ATOM 847 N N . ASP A 1 110 ? 46.946 0.649 12.368 1.00 20.92 110 ASP H N 1
ATOM 848 C CA . ASP A 1 110 ? 45.916 -0.009 11.565 1.00 19.63 110 ASP H CA 1
ATOM 849 C C . ASP A 1 110 ? 44.816 -0.526 12.498 1.00 21.38 110 ASP H C 1
ATOM 850 O O . ASP A 1 110 ? 44.696 -1.720 12.780 1.00 2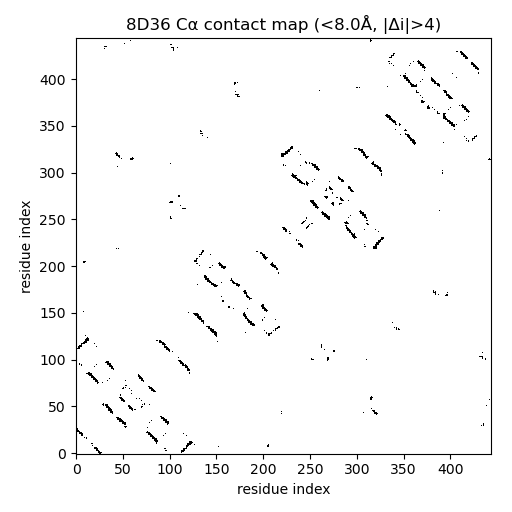0.05 110 ASP H O 1
ATOM 855 N N . PHE A 1 111 ? 44.001 0.413 12.989 1.00 18.50 111 PHE H N 1
ATOM 856 C CA . PHE A 1 111 ? 42.878 0.089 13.859 1.00 18.42 111 PHE H CA 1
ATOM 857 C C . PHE A 1 111 ? 41.791 1.118 13.603 1.00 16.87 111 PHE H C 1
ATOM 858 O O . PHE A 1 111 ? 42.047 2.182 13.026 1.00 17.93 111 PHE H O 1
ATOM 866 N N . GLU A 1 112 ? 40.584 0.788 14.053 1.00 16.20 112 GLU H N 1
ATOM 867 C CA . GLU A 1 112 ? 39.416 1.647 13.911 1.00 15.45 112 GLU H CA 1
ATOM 868 C C . GLU A 1 112 ? 38.964 2.169 15.265 1.00 16.64 112 GLU H C 1
ATOM 869 O O . GLU A 1 112 ? 39.242 1.588 16.316 1.00 22.30 112 GLU H O 1
ATOM 875 N N . VAL A 1 113 ? 38.230 3.278 15.217 1.00 17.09 113 VAL H N 1
ATOM 876 C CA . VAL A 1 113 ? 37.574 3.838 16.387 1.00 17.65 113 VAL H CA 1
ATOM 877 C C . VAL A 1 113 ? 36.160 4.196 15.961 1.00 16.61 113 VAL H C 1
ATOM 878 O O . VAL A 1 113 ? 35.981 4.865 14.939 1.00 18.24 113 VAL H O 1
ATOM 882 N N . TRP A 1 114 ? 35.169 3.729 16.717 1.00 17.15 114 TRP H N 1
ATOM 883 C CA . TRP A 1 114 ? 33.764 3.971 16.413 1.00 16.45 114 TRP H CA 1
ATOM 884 C C . TRP A 1 114 ? 33.106 4.714 17.562 1.00 21.95 114 TRP H C 1
ATOM 885 O O . TRP A 1 114 ? 33.348 4.416 18.735 1.00 20.76 114 TRP H O 1
ATOM 896 N N . GLY A 1 115 ? 32.236 5.651 17.213 1.00 18.24 115 GLY H N 1
ATOM 897 C CA . GLY A 1 115 ? 31.339 6.237 18.187 1.00 20.14 115 GLY H CA 1
ATOM 898 C C . GLY A 1 115 ? 30.286 5.230 18.611 1.00 21.49 115 GLY H C 1
ATOM 899 O O . GLY A 1 115 ? 30.198 4.106 18.118 1.00 18.63 115 GLY H O 1
ATOM 900 N N . GLN A 1 116 ? 29.458 5.648 19.565 1.00 22.45 116 GLN H N 1
ATOM 901 C CA . GLN A 1 116 ? 28.460 4.735 20.105 1.00 20.34 116 GLN H CA 1
ATOM 902 C C . GLN A 1 116 ? 27.177 4.678 19.277 1.00 17.02 116 GLN H C 1
ATOM 903 O O . GLN A 1 116 ? 26.324 3.825 19.548 1.00 20.45 116 GLN H O 1
ATOM 909 N N . GLY A 1 117 ? 27.005 5.572 18.301 1.00 17.98 117 GLY H N 1
ATOM 910 C CA . GLY A 1 117 ? 25.780 5.585 17.526 1.00 16.96 117 GLY H CA 1
ATOM 911 C C . GLY A 1 117 ? 24.764 6.572 18.071 1.00 18.71 117 GLY H C 1
ATOM 912 O O . GLY A 1 117 ? 24.636 6.747 19.289 1.00 20.92 117 GLY H O 1
ATOM 913 N N . THR A 1 118 ? 24.054 7.236 17.166 1.00 15.89 118 THR H N 1
ATOM 914 C CA . THR A 1 118 ? 22.995 8.178 17.524 1.00 15.20 118 THR H CA 1
ATOM 915 C C . THR A 1 118 ? 21.759 7.750 16.764 1.00 15.27 118 THR H C 1
ATOM 916 O O . THR A 1 118 ? 21.792 7.660 15.533 1.00 15.38 118 THR H O 1
ATOM 920 N N . MET A 1 119 ? 20.660 7.514 17.477 1.00 15.05 119 MET H N 1
ATOM 921 C CA A MET A 1 119 ? 19.411 7.142 16.829 0.64 16.11 119 MET H CA 1
ATOM 922 C CA B MET A 1 119 ? 19.421 7.144 16.807 0.36 16.13 119 MET H CA 1
ATOM 923 C C . MET A 1 119 ? 18.663 8.382 16.357 1.00 16.54 119 MET H C 1
ATOM 924 O O . MET A 1 119 ? 18.410 9.294 17.151 1.00 20.64 119 MET H O 1
ATOM 933 N N . VAL A 1 120 ? 18.298 8.406 15.074 1.00 15.34 120 VAL H N 1
ATOM 934 C CA . VAL A 1 120 ? 17.511 9.501 14.497 1.00 14.69 120 VAL H CA 1
ATOM 935 C C . VAL A 1 120 ? 16.224 8.895 13.956 1.00 13.10 120 VAL H C 1
ATOM 936 O O . VAL A 1 120 ? 16.258 7.947 13.165 1.00 14.96 120 VAL H O 1
ATOM 940 N N . THR A 1 121 ? 15.082 9.432 14.397 1.00 16.24 121 THR H N 1
ATOM 941 C CA . THR A 1 121 ? 13.780 8.965 13.950 1.00 15.75 121 THR H CA 1
ATOM 942 C C . THR A 1 121 ? 13.102 10.107 13.205 1.00 14.59 121 THR H C 1
ATOM 943 O O . THR A 1 121 ? 13.064 11.231 13.706 1.00 17.41 121 THR H O 1
ATOM 947 N N . ILE A 1 122 ? 12.592 9.791 12.019 1.00 15.01 122 ILE H N 1
ATOM 948 C CA . ILE A 1 122 ? 11.853 10.795 11.212 1.00 16.63 122 ILE H CA 1
ATOM 949 C C . ILE A 1 122 ? 10.356 10.534 11.409 1.00 18.71 122 ILE H C 1
ATOM 950 O O . ILE A 1 122 ? 9.878 9.457 11.077 1.00 18.08 122 ILE H O 1
ATOM 955 N N . SER A 1 123 ? 9.667 11.523 11.967 1.00 15.95 123 SER H N 1
ATOM 956 C CA . SER A 1 123 ? 8.229 11.357 12.279 1.00 17.51 123 SER H CA 1
ATOM 957 C C . SER A 1 123 ? 7.556 12.719 12.389 1.00 21.65 123 SER H C 1
ATOM 958 O O . SER A 1 123 ? 8.223 13.663 12.774 1.00 20.36 123 SER H O 1
ATOM 961 N N . SER A 1 124 ? 6.270 12.761 12.069 1.00 24.62 124 SER H N 1
ATOM 962 C CA . SER A 1 124 ? 5.470 13.984 12.297 1.00 27.12 124 SER H CA 1
ATOM 963 C C . SER A 1 124 ? 4.921 13.963 13.741 1.00 47.44 124 SER H C 1
ATOM 964 O O . SER A 1 124 ? 4.272 14.925 14.123 1.00 30.37 124 SER H O 1
ATOM 967 N N . ALA A 1 125 ? 5.161 12.878 14.497 1.00 27.61 125 ALA H N 1
ATOM 968 C CA . ALA A 1 125 ? 4.522 12.699 15.824 1.00 27.43 125 ALA H CA 1
ATOM 969 C C . ALA A 1 125 ? 5.287 13.438 16.909 1.00 30.77 125 ALA H C 1
ATOM 970 O O . ALA A 1 125 ? 6.487 13.655 16.774 1.00 33.42 125 ALA H O 1
ATOM 972 N N . SER A 1 126 ? 4.577 13.740 17.990 1.00 30.48 126 SER H N 1
ATOM 973 C CA . SER A 1 126 ? 5.198 14.487 19.095 1.00 38.74 126 SER H CA 1
ATOM 974 C C . SER A 1 126 ? 6.057 13.576 19.960 1.00 31.38 126 SER H C 1
ATOM 975 O O . SER A 1 126 ? 5.715 12.407 20.099 1.00 38.40 126 SER H O 1
ATOM 978 N N . THR A 1 127 ? 7.158 14.105 20.464 1.00 33.99 127 THR H N 1
ATOM 979 C CA . THR A 1 127 ? 7.907 13.348 21.450 1.00 33.66 127 THR H CA 1
ATOM 980 C C . THR A 1 127 ? 7.113 13.308 22.743 1.00 46.39 127 THR H C 1
ATOM 981 O O . THR A 1 127 ? 6.410 14.262 23.087 1.00 37.53 127 THR H O 1
ATOM 985 N N . LYS A 1 128 ? 7.200 12.190 23.454 1.00 32.80 128 LYS H N 1
ATOM 986 C CA . LYS A 1 128 ? 6.628 12.173 24.788 1.00 34.50 128 LYS H CA 1
ATOM 987 C C . LYS A 1 128 ? 7.441 11.276 25.697 1.00 33.01 128 LYS H C 1
ATOM 988 O O . LYS A 1 128 ? 7.833 10.167 25.318 1.00 32.78 128 LYS H O 1
ATOM 994 N N . GLY A 1 129 ? 7.698 11.786 26.890 1.00 33.23 129 GLY H N 1
ATOM 995 C CA . GLY A 1 129 ? 8.359 11.044 27.921 1.00 25.49 129 GLY H CA 1
ATOM 996 C C . GLY A 1 129 ? 7.504 9.917 28.443 1.00 26.29 129 GLY H C 1
ATOM 997 O O . GLY A 1 129 ? 6.271 9.929 28.403 1.00 25.64 129 GLY H O 1
ATOM 998 N N . PRO A 1 130 ? 8.174 8.894 28.930 1.00 22.98 130 PRO H N 1
ATOM 999 C CA . PRO A 1 130 ? 7.465 7.762 29.512 1.00 24.53 130 PRO H CA 1
ATOM 1000 C C . PRO A 1 130 ? 7.019 8.045 30.937 1.00 23.00 130 PRO H C 1
ATOM 1001 O O . PRO A 1 130 ? 7.531 8.931 31.624 1.00 27.65 130 PRO H O 1
ATOM 1005 N N . SER A 1 131 ? 6.071 7.231 31.378 1.00 22.51 131 SER H N 1
ATOM 1006 C CA . SER A 1 131 ? 5.736 7.101 32.785 1.00 21.46 131 SER H CA 1
ATOM 1007 C C . SER A 1 131 ? 6.444 5.848 33.274 1.00 19.76 131 SER H C 1
ATOM 1008 O O . SER A 1 131 ? 6.426 4.827 32.586 1.00 28.98 131 SER H O 1
ATOM 1011 N N . VAL A 1 132 ? 7.108 5.938 34.422 1.00 19.09 132 VAL H N 1
ATOM 1012 C CA . VAL A 1 132 ? 7.929 4.843 34.937 1.00 16.94 132 VAL H CA 1
ATOM 1013 C C . VAL A 1 132 ? 7.253 4.291 36.177 1.00 18.72 132 VAL H C 1
ATOM 1014 O O . VAL A 1 132 ? 7.044 5.020 37.156 1.00 19.09 132 VAL H O 1
ATOM 1018 N N . PHE A 1 133 ? 6.914 3.003 36.138 1.00 17.44 133 PHE H N 1
ATOM 1019 C CA . PHE A 1 133 ? 6.200 2.354 37.223 1.00 17.95 133 PHE H CA 1
ATOM 1020 C C . PHE A 1 133 ? 7.070 1.264 37.823 1.00 17.54 133 PHE H C 1
ATOM 1021 O O . PHE A 1 133 ? 7.648 0.454 37.078 1.00 20.19 133 PHE H O 1
ATOM 1029 N N . PRO A 1 134 ? 7.200 1.212 39.140 1.00 18.02 134 PRO H N 1
ATOM 1030 C CA . PRO A 1 134 ? 7.989 0.142 39.755 1.00 20.08 134 PRO H CA 1
ATOM 1031 C C . PRO A 1 134 ? 7.192 -1.150 39.720 1.00 19.49 134 PRO H C 1
ATOM 1032 O O . PRO A 1 134 ? 5.975 -1.158 39.914 1.00 22.53 134 PRO H O 1
ATOM 1036 N N . LEU A 1 135 ? 7.893 -2.252 39.483 1.00 18.54 135 LEU H N 1
ATOM 1037 C CA . LEU A 1 135 ? 7.293 -3.589 39.470 1.00 20.32 135 LEU H CA 1
ATOM 1038 C C . LEU A 1 135 ? 7.836 -4.318 40.695 1.00 21.02 135 LEU H C 1
ATOM 1039 O O . LEU A 1 135 ? 8.953 -4.831 40.673 1.00 20.36 135 LEU H O 1
ATOM 1044 N N . ALA A 1 136 ? 7.050 -4.331 41.774 1.00 24.76 136 ALA H N 1
ATOM 1045 C CA . ALA A 1 136 ? 7.512 -4.842 43.052 1.00 27.91 136 ALA H CA 1
ATOM 1046 C C . ALA A 1 136 ? 7.536 -6.367 43.043 1.00 31.21 136 ALA H C 1
ATOM 1047 O O . ALA A 1 136 ? 6.703 -7.006 42.397 1.00 39.94 136 ALA H O 1
ATOM 1049 N N . PRO A 1 137 ? 8.479 -6.975 43.770 1.00 38.30 137 PRO H N 1
ATOM 1050 C CA . PRO A 1 137 ? 8.547 -8.434 43.879 1.00 37.52 137 PRO H CA 1
ATOM 1051 C C . PRO A 1 137 ? 7.521 -9.000 44.855 1.00 44.22 137 PRO H C 1
ATOM 1052 O O . PRO A 1 137 ? 6.777 -8.225 45.457 1.00 49.11 137 PRO H O 1
ATOM 1056 N N . GLY A 1 145 ? 14.284 -17.843 47.478 1.00 41.06 147 GLY H N 1
ATOM 1057 C CA . GLY A 1 145 ? 15.696 -17.740 47.143 1.00 32.17 147 GLY H CA 1
ATOM 1058 C C . GLY A 1 145 ? 16.054 -16.408 46.493 1.00 41.13 147 GLY H C 1
ATOM 1059 O O . GLY A 1 145 ? 16.802 -15.599 47.051 1.00 31.75 147 GLY H O 1
ATOM 1060 N N . THR A 1 146 ? 15.529 -16.195 45.290 1.00 30.25 148 THR H N 1
ATOM 1061 C CA . THR A 1 146 ? 15.707 -14.952 44.554 1.00 25.13 148 THR H CA 1
ATOM 1062 C C . THR A 1 146 ? 14.348 -14.374 44.201 1.00 35.32 148 THR H C 1
ATOM 1063 O O . THR A 1 146 ? 13.352 -15.096 44.078 1.00 34.07 148 THR H O 1
ATOM 1067 N N . ALA A 1 147 ? 14.325 -13.060 44.030 1.00 30.06 149 ALA H N 1
ATOM 1068 C CA . ALA A 1 147 ? 13.117 -12.329 43.704 1.00 30.88 149 ALA H CA 1
ATOM 1069 C C . ALA A 1 147 ? 13.406 -11.460 42.494 1.00 23.93 149 ALA H C 1
ATOM 1070 O O . ALA A 1 147 ? 14.518 -10.950 42.341 1.00 25.09 149 ALA H O 1
ATOM 1072 N N . ALA A 1 148 ? 12.416 -11.325 41.624 1.00 26.48 150 ALA H N 1
ATOM 1073 C CA . ALA A 1 148 ? 12.531 -10.498 40.435 1.00 25.07 150 ALA H CA 1
ATOM 1074 C C . ALA A 1 148 ? 11.787 -9.202 40.699 1.00 23.18 150 ALA H C 1
ATOM 1075 O O . ALA A 1 148 ? 10.630 -9.222 41.120 1.00 23.31 150 ALA H O 1
ATOM 1077 N N . LEU A 1 149 ? 12.459 -8.082 40.476 1.00 18.86 151 LEU H N 1
ATOM 1078 C CA . LEU A 1 149 ? 11.826 -6.781 40.598 1.00 20.25 151 LEU H CA 1
ATOM 1079 C C . LEU A 1 149 ? 12.115 -6.001 39.327 1.00 20.46 151 LEU H C 1
ATOM 1080 O O . LEU A 1 149 ? 13.025 -6.332 38.572 1.00 22.17 151 LEU H O 1
ATOM 1085 N N . GLY A 1 150 ? 11.293 -5.007 39.032 1.00 21.10 152 GLY H N 1
ATOM 1086 C CA . GLY A 1 150 ? 11.471 -4.414 37.729 1.00 20.54 152 GLY H CA 1
ATOM 1087 C C . GLY A 1 150 ? 10.955 -3.000 37.655 1.00 20.92 152 GLY H C 1
ATOM 1088 O O . GLY A 1 150 ? 10.478 -2.436 38.641 1.00 19.62 152 GLY H O 1
ATOM 1089 N N . CYS A 1 151 ? 11.074 -2.423 36.467 1.00 21.76 153 CYS H N 1
ATOM 1090 C CA . CYS A 1 151 ? 10.346 -1.197 36.202 1.00 19.80 153 CYS H CA 1
ATOM 1091 C C . CYS A 1 151 ? 9.809 -1.184 34.780 1.00 16.65 153 CYS H C 1
ATOM 1092 O O . CYS A 1 151 ? 10.453 -1.664 33.836 1.00 19.19 153 CYS H O 1
ATOM 1095 N N . LEU A 1 152 ? 8.590 -0.678 34.668 1.00 16.53 154 LEU H N 1
ATOM 1096 C CA . LEU A 1 152 ? 7.867 -0.582 33.415 1.00 20.26 154 LEU H CA 1
ATOM 1097 C C . LEU A 1 152 ? 7.991 0.856 32.930 1.00 21.09 154 LEU H C 1
ATOM 1098 O O . LEU A 1 152 ? 7.697 1.796 33.675 1.00 19.55 154 LEU H O 1
ATOM 1103 N N . VAL A 1 153 ? 8.476 1.019 31.710 1.00 18.17 155 VAL H N 1
ATOM 1104 C CA . VAL A 1 153 ? 8.691 2.329 31.103 1.00 18.20 155 VAL H CA 1
ATOM 1105 C C . VAL A 1 153 ? 7.615 2.450 30.037 1.00 19.26 155 VAL H C 1
ATOM 1106 O O . VAL A 1 153 ? 7.719 1.844 28.964 1.00 21.32 155 VAL H O 1
ATOM 1110 N N . LYS A 1 154 ? 6.563 3.211 30.331 1.00 20.13 156 LYS H N 1
ATOM 1111 C CA . LYS A 1 154 ? 5.313 3.114 29.594 1.00 20.71 156 LYS H CA 1
ATOM 1112 C C . LYS A 1 154 ? 5.096 4.334 28.710 1.00 23.39 156 LYS H C 1
ATOM 1113 O O . LYS A 1 154 ? 5.291 5.474 29.154 1.00 25.84 156 LYS H O 1
ATOM 1119 N N . ASP A 1 155 ? 4.681 4.083 27.465 1.00 24.71 157 ASP H N 1
ATOM 1120 C CA . ASP A 1 155 ? 4.181 5.125 26.567 1.00 26.59 157 ASP H CA 1
ATOM 1121 C C . ASP A 1 155 ? 5.170 6.248 26.278 1.00 28.33 157 ASP H C 1
ATOM 1122 O O . ASP A 1 155 ? 5.006 7.371 26.770 1.00 28.69 157 ASP H O 1
ATOM 1127 N N . TYR A 1 156 ? 6.176 5.982 25.451 1.00 24.45 158 TYR H N 1
ATOM 1128 C CA . TYR A 1 156 ? 7.131 7.005 25.072 1.00 25.31 158 TYR H CA 1
ATOM 1129 C C . TYR A 1 156 ? 7.323 7.022 23.560 1.00 30.24 158 TYR H C 1
ATOM 1130 O O . TYR A 1 156 ? 6.995 6.058 22.857 1.00 28.38 158 TYR H O 1
ATOM 1139 N N . PHE A 1 157 ? 7.798 8.171 23.058 1.00 25.54 159 PHE H N 1
ATOM 1140 C CA . PHE A 1 157 ? 8.162 8.289 21.654 1.00 28.04 159 PHE H CA 1
ATOM 1141 C C . PHE A 1 157 ? 9.202 9.384 21.512 1.00 38.25 159 PHE H C 1
ATOM 1142 O O . PHE A 1 157 ? 9.085 10.420 22.179 1.00 29.16 159 PHE H O 1
ATOM 1150 N N . PRO A 1 158 ? 10.241 9.187 20.693 1.00 30.21 160 PRO H N 1
ATOM 1151 C CA . PRO A 1 158 ? 10.461 7.923 19.983 1.00 32.27 160 PRO H CA 1
ATOM 1152 C C . PRO A 1 158 ? 11.463 7.069 20.734 1.00 28.17 160 PRO H C 1
ATOM 1153 O O . PRO A 1 158 ? 11.904 7.452 21.822 1.00 26.59 160 PRO H O 1
ATOM 1157 N N . GLU A 1 159 ? 11.880 5.952 20.141 1.00 31.23 161 GLU H N 1
ATOM 1158 C CA . GLU A 1 159 ? 13.020 5.242 20.686 1.00 30.15 161 GLU H CA 1
ATOM 1159 C C . GLU A 1 159 ? 14.231 6.174 20.659 1.00 28.30 161 GLU H C 1
ATOM 1160 O O . GLU A 1 159 ? 14.276 7.121 19.864 1.00 34.56 161 GLU H O 1
ATOM 1166 N N . PRO A 1 160 ? 15.215 5.967 21.541 1.00 24.61 162 PRO H N 1
ATOM 1167 C CA . PRO A 1 160 ? 15.305 4.904 22.537 1.00 25.69 162 PRO H CA 1
ATOM 1168 C C . PRO A 1 160 ? 15.227 5.410 23.971 1.00 27.56 162 PRO H C 1
ATOM 1169 O O . PRO A 1 160 ? 15.258 6.613 24.265 1.00 23.78 162 PRO H O 1
ATOM 1173 N N . VAL A 1 161 ? 15.127 4.438 24.871 1.00 23.74 163 VAL H N 1
ATOM 1174 C CA . VAL A 1 161 ? 15.197 4.634 26.310 1.00 22.99 163 VAL H CA 1
ATOM 1175 C C . VAL A 1 161 ? 16.345 3.782 26.827 1.00 26.13 163 VAL H C 1
ATOM 1176 O O . VAL A 1 161 ? 16.563 2.668 26.333 1.00 26.84 163 VAL H O 1
ATOM 1180 N N . THR A 1 162 ? 17.082 4.299 27.807 1.00 22.21 164 THR H N 1
ATOM 1181 C CA . THR A 1 162 ? 18.077 3.499 28.512 1.00 26.94 164 THR H CA 1
ATOM 1182 C C . THR A 1 162 ? 17.646 3.274 29.957 1.00 27.85 164 THR H C 1
ATOM 1183 O O . THR A 1 162 ? 16.919 4.081 30.545 1.00 23.75 164 THR H O 1
ATOM 1187 N N . VAL A 1 163 ? 18.092 2.157 30.523 1.00 23.70 165 VAL H N 1
ATOM 1188 C CA . VAL A 1 163 ? 17.760 1.790 31.892 1.00 23.83 165 VAL H CA 1
ATOM 1189 C C . VAL A 1 163 ? 19.019 1.272 32.563 1.00 23.13 165 VAL H C 1
ATOM 1190 O O . VAL A 1 163 ? 19.730 0.435 31.995 1.00 26.45 165 VAL H O 1
ATOM 1194 N N . SER A 1 164 ? 19.294 1.756 33.766 1.00 22.83 166 SER H N 1
ATOM 1195 C CA . SER A 1 164 ? 20.315 1.174 34.624 1.00 25.36 166 SER H CA 1
ATOM 1196 C C . SER A 1 164 ? 19.685 0.934 35.987 1.00 26.79 166 SER H C 1
ATOM 1197 O O . SER A 1 164 ? 18.535 1.307 36.230 1.00 23.47 166 SER H O 1
ATOM 1200 N N . TRP A 1 165 ? 20.431 0.294 36.882 1.00 26.18 167 TRP H N 1
ATOM 1201 C CA . TRP A 1 165 ? 19.938 -0.004 38.217 1.00 21.96 167 TRP H CA 1
ATOM 1202 C C . TRP A 1 165 ? 20.960 0.473 39.231 1.00 24.87 167 TRP H C 1
ATOM 1203 O O . TRP A 1 165 ? 22.160 0.234 39.062 1.00 28.32 167 TRP H O 1
ATOM 1214 N N . ASN A 1 166 ? 20.485 1.142 40.279 1.00 27.40 168 ASN H N 1
ATOM 1215 C CA . ASN A 1 166 ? 21.355 1.662 41.333 1.00 27.55 168 ASN H CA 1
ATOM 1216 C C . ASN A 1 166 ? 22.527 2.455 40.754 1.00 30.59 168 ASN H C 1
ATOM 1217 O O . ASN A 1 166 ? 23.677 2.303 41.169 1.00 31.59 168 ASN H O 1
ATOM 1222 N N . SER A 1 167 ? 22.220 3.294 39.758 1.00 30.41 169 SER H N 1
ATOM 1223 C CA . SER A 1 167 ? 23.192 4.174 39.100 1.00 31.81 169 SER H CA 1
ATOM 1224 C C . SER A 1 167 ? 24.352 3.407 38.464 1.00 36.60 169 SER H C 1
ATOM 1225 O O . SER A 1 167 ? 25.454 3.942 38.312 1.00 35.16 169 SER H O 1
ATOM 1228 N N . GLY A 1 168 ? 24.110 2.155 38.067 1.00 33.82 170 GLY H N 1
ATOM 1229 C CA . GLY A 1 168 ? 25.133 1.328 37.462 1.00 26.93 170 GLY H CA 1
ATOM 1230 C C . GLY A 1 168 ? 25.893 0.444 38.424 1.00 33.11 170 GLY H C 1
ATOM 1231 O O . GLY A 1 168 ? 26.667 -0.407 37.975 1.00 34.68 170 GLY H O 1
ATOM 1232 N N . ALA A 1 169 ? 25.708 0.616 39.735 1.00 29.96 171 ALA H N 1
ATOM 1233 C CA . ALA A 1 169 ? 26.350 -0.284 40.684 1.00 31.94 171 ALA H CA 1
ATOM 1234 C C . ALA A 1 169 ? 25.784 -1.697 40.607 1.00 31.94 171 ALA H C 1
ATOM 1235 O O . ALA A 1 169 ? 26.468 -2.650 40.997 1.00 34.43 171 ALA H O 1
ATOM 1237 N N . LEU A 1 170 ? 24.562 -1.859 40.104 1.00 29.08 172 LEU H N 1
ATOM 1238 C CA . LEU A 1 170 ? 23.899 -3.159 40.024 1.00 26.44 172 LEU H CA 1
ATOM 1239 C C . LEU A 1 170 ? 23.827 -3.572 38.559 1.00 31.59 172 LEU H C 1
ATOM 1240 O O . LEU A 1 170 ? 23.097 -2.960 37.772 1.00 30.40 172 LEU H O 1
ATOM 1245 N N . THR A 1 171 ? 24.567 -4.621 38.196 1.00 31.46 173 THR H N 1
ATOM 1246 C CA . THR A 1 171 ? 24.587 -5.083 36.812 1.00 31.17 173 THR H CA 1
ATOM 1247 C C . THR A 1 171 ? 24.271 -6.570 36.723 1.00 34.96 173 THR H C 1
ATOM 1248 O O . THR A 1 171 ? 23.752 -7.043 35.706 1.00 31.49 173 THR H O 1
ATOM 1252 N N . SER A 1 172 ? 24.584 -7.321 37.772 1.00 31.42 174 SER H N 1
ATOM 1253 C CA . SER A 1 172 ? 24.355 -8.758 37.718 1.00 36.68 174 SER H CA 1
ATOM 1254 C C . SER A 1 172 ? 22.860 -9.038 37.773 1.00 32.54 174 SER H C 1
ATOM 1255 O O . SER A 1 172 ? 22.140 -8.482 38.612 1.00 35.15 174 SER H O 1
ATOM 1258 N N . GLY A 1 173 ? 22.391 -9.878 36.857 1.00 29.68 175 GLY H N 1
ATOM 1259 C CA . GLY A 1 173 ? 21.002 -10.285 36.834 1.00 26.80 175 GLY H CA 1
ATOM 1260 C C . GLY A 1 173 ? 20.057 -9.279 36.220 1.00 21.97 175 GLY H C 1
ATOM 1261 O O . GLY A 1 173 ? 18.840 -9.459 36.328 1.00 25.83 175 GLY H O 1
ATOM 1262 N N . VAL A 1 174 ? 20.575 -8.242 35.578 1.00 23.51 176 VAL H N 1
ATOM 1263 C CA . VAL A 1 174 ? 19.746 -7.221 34.952 1.00 28.23 176 VAL H CA 1
ATOM 1264 C C . VAL A 1 174 ? 19.431 -7.664 33.533 1.00 26.98 176 VAL H C 1
ATOM 1265 O O . VAL A 1 174 ? 20.312 -8.131 32.806 1.00 26.79 176 VAL H O 1
ATOM 1269 N N . HIS A 1 175 ? 18.173 -7.524 33.133 1.00 22.33 177 HIS H N 1
ATOM 1270 C CA . HIS A 1 175 ? 17.771 -7.797 31.760 1.00 24.23 177 HIS H CA 1
ATOM 1271 C C . HIS A 1 175 ? 16.761 -6.742 31.342 1.00 23.24 177 HIS H C 1
ATOM 1272 O O . HIS A 1 175 ? 15.630 -6.731 31.841 1.00 21.60 177 HIS H O 1
ATOM 1279 N N . THR A 1 176 ? 17.162 -5.884 30.410 1.00 22.00 178 THR H N 1
ATOM 1280 C CA . THR A 1 176 ? 16.288 -4.861 29.850 1.00 20.57 178 THR H CA 1
ATOM 1281 C C . THR A 1 176 ? 15.800 -5.340 28.488 1.00 26.33 178 THR H C 1
ATOM 1282 O O . THR A 1 176 ? 16.607 -5.695 27.623 1.00 27.96 178 THR H O 1
ATOM 1286 N N . PHE A 1 177 ? 14.522 -5.387 28.321 1.00 19.87 179 PHE H N 1
ATOM 1287 C CA . PHE A 1 177 ? 13.892 -6.006 27.167 1.00 21.21 179 PHE H CA 1
ATOM 1288 C C . PHE A 1 177 ? 13.647 -4.992 26.058 1.00 25.12 179 PHE H C 1
ATOM 1289 O O . PHE A 1 177 ? 13.430 -3.800 26.327 1.00 22.94 179 PHE H O 1
ATOM 1297 N N . PRO A 1 178 ? 13.697 -5.444 24.805 1.00 21.05 180 PRO H N 1
ATOM 1298 C CA . PRO A 1 178 ? 13.328 -4.561 23.690 1.00 23.81 180 PRO H CA 1
ATOM 1299 C C . PRO A 1 178 ? 11.885 -4.095 23.797 1.00 19.58 180 PRO H C 1
ATOM 1300 O O . PRO A 1 178 ? 11.010 -4.805 24.292 1.00 21.65 180 PRO H O 1
ATOM 1304 N N . ALA A 1 179 ? 11.647 -2.877 23.313 1.00 23.98 181 ALA H N 1
ATOM 1305 C CA . ALA A 1 179 ? 10.349 -2.243 23.456 1.00 25.54 181 ALA H CA 1
ATOM 1306 C C . ALA A 1 179 ? 9.297 -2.896 22.563 1.00 20.90 181 ALA H C 1
ATOM 1307 O O . ALA A 1 179 ? 9.600 -3.446 21.500 1.00 27.67 181 ALA H O 1
ATOM 1309 N N . VAL A 1 180 ? 8.042 -2.826 23.006 1.00 21.17 182 VAL H N 1
ATOM 1310 C CA . VAL A 1 180 ? 6.891 -3.202 22.194 1.00 23.79 182 VAL H CA 1
ATOM 1311 C C . VAL A 1 180 ? 6.336 -1.935 21.554 1.00 30.02 182 VAL H C 1
ATOM 1312 O O . VAL A 1 180 ? 6.389 -0.853 22.155 1.00 28.94 182 VAL H O 1
ATOM 1316 N N . LEU A 1 181 ? 5.824 -2.056 20.329 1.00 29.71 183 LEU H N 1
ATOM 1317 C CA . LEU A 1 181 ? 5.168 -0.941 19.645 1.00 35.40 183 LEU H CA 1
ATOM 1318 C C . LEU A 1 181 ? 3.662 -1.159 19.709 1.00 35.94 183 LEU H C 1
ATOM 1319 O O . LEU A 1 181 ? 3.133 -2.097 19.106 1.00 44.01 183 LEU H O 1
ATOM 1324 N N . GLN A 1 182 ? 2.974 -0.285 20.433 1.00 33.71 184 GLN H N 1
ATOM 1325 C CA . GLN A 1 182 ? 1.559 -0.474 20.686 1.00 43.32 184 GLN H CA 1
ATOM 1326 C C . GLN A 1 182 ? 0.732 -0.003 19.492 1.00 45.47 184 GLN H C 1
ATOM 1327 O O . GLN A 1 182 ? 1.236 0.624 18.555 1.00 46.57 184 GLN H O 1
ATOM 1333 N N . SER A 1 183 ? -0.558 -0.339 19.525 1.00 52.62 185 SER H N 1
ATOM 1334 C CA . SER A 1 183 ? -1.466 0.111 18.477 1.00 48.35 185 SER H CA 1
ATOM 1335 C C . SER A 1 183 ? -1.567 1.629 18.451 1.00 54.77 185 SER H C 1
ATOM 1336 O O . SER A 1 183 ? -1.760 2.221 17.383 1.00 58.61 185 SER H O 1
ATOM 1339 N N . SER A 1 184 ? -1.424 2.274 19.612 1.00 49.17 186 SER H N 1
ATOM 1340 C CA . SER A 1 184 ? -1.468 3.729 19.681 1.00 51.20 186 SER H CA 1
ATOM 1341 C C . SER A 1 184 ? -0.308 4.377 18.945 1.00 52.83 186 SER H C 1
ATOM 1342 O O . SER A 1 184 ? -0.373 5.570 18.639 1.00 51.27 186 SER H O 1
ATOM 1345 N N . GLY A 1 185 ? 0.755 3.627 18.673 1.00 47.40 187 GLY H N 1
ATOM 1346 C CA . GLY A 1 185 ? 1.957 4.185 18.100 1.00 37.22 187 GLY H CA 1
ATOM 1347 C C . GLY A 1 185 ? 3.032 4.545 19.100 1.00 41.91 187 GLY H C 1
ATOM 1348 O O . GLY A 1 185 ? 4.087 5.039 18.692 1.00 34.99 187 GLY H O 1
ATOM 1349 N N . LEU A 1 186 ? 2.808 4.313 20.389 1.00 34.66 188 LEU H N 1
ATOM 1350 C CA . LEU A 1 186 ? 3.813 4.595 21.403 1.00 34.12 188 LEU H CA 1
ATOM 1351 C C . LEU A 1 186 ? 4.556 3.315 21.768 1.00 29.46 188 LEU H C 1
ATOM 1352 O O . LEU A 1 186 ? 4.091 2.209 21.499 1.00 36.99 188 LEU H O 1
ATOM 1357 N N . TYR A 1 187 ? 5.713 3.483 22.397 1.00 28.19 189 TYR H N 1
ATOM 1358 C CA . TYR A 1 187 ? 6.539 2.360 22.822 1.00 30.29 189 TYR H CA 1
ATOM 1359 C C . TYR A 1 187 ? 6.431 2.158 24.329 1.00 33.37 189 TYR H C 1
ATOM 1360 O O . TYR A 1 187 ? 6.180 3.101 25.083 1.00 24.26 189 TYR H O 1
ATOM 1369 N N . SER A 1 188 ? 6.648 0.914 24.763 1.00 26.38 190 SER H N 1
ATOM 1370 C CA . SER A 1 188 ? 6.837 0.598 26.171 1.00 23.72 190 SER H CA 1
ATOM 1371 C C . SER A 1 188 ? 7.911 -0.468 26.269 1.00 22.46 190 SER H C 1
ATOM 1372 O O . SER A 1 188 ? 7.975 -1.358 25.418 1.00 25.40 190 SER H O 1
ATOM 1375 N N . LEU A 1 189 ? 8.740 -0.389 27.305 1.00 19.37 191 LEU H N 1
ATOM 1376 C CA . LEU A 1 189 ? 9.643 -1.492 27.601 1.00 21.96 191 LEU H CA 1
ATOM 1377 C C . LEU A 1 189 ? 9.662 -1.766 29.098 1.00 21.74 191 LEU H C 1
ATOM 1378 O O . LEU A 1 189 ? 9.116 -1.012 29.903 1.00 17.73 191 LEU H O 1
ATOM 1383 N N . SER A 1 190 ? 10.327 -2.858 29.469 1.00 19.67 192 SER H N 1
ATOM 1384 C CA . SER A 1 190 ? 10.512 -3.202 30.869 1.00 18.66 192 SER H CA 1
ATOM 1385 C C . SER A 1 190 ? 11.942 -3.642 31.092 1.00 21.08 192 SER H C 1
ATOM 1386 O O . SER A 1 190 ? 12.590 -4.174 30.184 1.00 19.35 192 SER H O 1
ATOM 1389 N N . SER A 1 191 ? 12.410 -3.440 32.323 1.00 18.46 193 SER H N 1
ATOM 1390 C CA . SER A 1 191 ? 13.695 -3.949 32.777 1.00 17.18 193 SER H CA 1
ATOM 1391 C C . SER A 1 191 ? 13.480 -4.683 34.090 1.00 19.90 193 SER H C 1
ATOM 1392 O O . SER A 1 191 ? 12.741 -4.211 34.961 1.00 20.60 193 SER H O 1
ATOM 1395 N N . VAL A 1 192 ? 14.107 -5.854 34.225 1.00 20.83 194 VAL H N 1
ATOM 1396 C CA . VAL A 1 192 ? 13.947 -6.679 35.414 1.00 20.36 194 VAL H CA 1
ATOM 1397 C C . VAL A 1 192 ? 15.331 -6.999 35.961 1.00 21.66 194 VAL H C 1
ATOM 1398 O O . VAL A 1 192 ? 16.301 -7.104 35.210 1.00 24.25 194 VAL H O 1
ATOM 1402 N N . VAL A 1 193 ? 15.433 -7.090 37.280 1.00 24.90 195 VAL H N 1
ATOM 1403 C CA . VAL A 1 193 ? 16.656 -7.548 37.923 1.00 26.03 195 VAL H CA 1
ATOM 1404 C C . VAL A 1 193 ? 16.293 -8.607 38.950 1.00 21.91 195 VAL H C 1
ATOM 1405 O O . VAL A 1 193 ? 15.295 -8.484 39.669 1.00 21.05 195 VAL H O 1
ATOM 1409 N N . THR A 1 194 ? 17.089 -9.674 38.990 1.00 22.65 196 THR H N 1
ATOM 1410 C CA . THR A 1 194 ? 16.899 -10.750 39.951 1.00 22.34 196 THR H CA 1
ATOM 1411 C C . THR A 1 194 ? 17.926 -10.593 41.065 1.00 21.95 196 THR H C 1
ATOM 1412 O O . THR A 1 194 ? 19.127 -10.447 40.796 1.00 28.28 196 THR H O 1
ATOM 1416 N N . VAL A 1 195 ? 17.438 -10.552 42.301 1.00 22.25 197 VAL H N 1
ATOM 1417 C CA . VAL A 1 195 ? 18.251 -10.233 43.473 1.00 29.82 197 VAL H CA 1
ATOM 1418 C C . VAL A 1 195 ? 17.944 -11.259 44.557 1.00 32.28 197 VAL H C 1
ATOM 1419 O O . VAL A 1 195 ? 16.900 -11.934 44.520 1.00 27.44 197 VAL H O 1
ATOM 1423 N N . PRO A 1 196 ? 18.837 -11.408 45.536 1.00 31.04 198 PRO H N 1
ATOM 1424 C CA . PRO A 1 196 ? 18.535 -12.279 46.685 1.00 33.20 198 PRO H CA 1
ATOM 1425 C C . PRO A 1 196 ? 17.287 -11.815 47.425 1.00 36.11 198 PRO H C 1
ATOM 1426 O O . PRO A 1 196 ? 17.135 -10.632 47.734 1.00 31.65 198 PRO H O 1
ATOM 1430 N N . SER A 1 197 ? 16.388 -12.765 47.714 1.00 28.15 199 SER H N 1
ATOM 1431 C CA . SER A 1 197 ? 15.173 -12.422 48.448 1.00 27.49 199 SER H CA 1
ATOM 1432 C C . SER A 1 197 ? 15.494 -11.862 49.827 1.00 27.14 199 SER H C 1
ATOM 1433 O O . SER A 1 197 ? 14.769 -10.998 50.329 1.00 33.10 199 SER H O 1
ATOM 1436 N N . SER A 1 198 ? 16.579 -12.333 50.448 1.00 33.14 200 SER H N 1
ATOM 1437 C CA . SER A 1 198 ? 16.962 -11.858 51.773 1.00 32.40 200 SER H CA 1
ATOM 1438 C C . SER A 1 198 ? 17.367 -10.390 51.769 1.00 40.71 200 SER H C 1
ATOM 1439 O O . SER A 1 198 ? 17.406 -9.763 52.832 1.00 43.62 200 SER H O 1
ATOM 1442 N N . SER A 1 199 ? 17.668 -9.833 50.602 1.00 35.46 201 SER H N 1
ATOM 1443 C CA . SER A 1 199 ? 18.055 -8.437 50.482 1.00 35.25 201 SER H CA 1
ATOM 1444 C C . SER A 1 199 ? 16.868 -7.499 50.288 1.00 33.17 201 SER H C 1
ATOM 1445 O O . SER A 1 199 ? 17.062 -6.281 50.257 1.00 34.28 201 SER H O 1
ATOM 1448 N N . LEU A 1 200 ? 15.654 -8.028 50.141 1.00 32.73 202 LEU H N 1
ATOM 1449 C CA . LEU A 1 200 ? 14.502 -7.169 49.891 1.00 32.35 202 LEU H CA 1
ATOM 1450 C C . LEU A 1 200 ? 14.206 -6.260 51.076 1.00 44.18 202 LEU H C 1
ATOM 1451 O O . LEU A 1 200 ? 13.719 -5.140 50.889 1.00 39.52 202 LEU H O 1
ATOM 1456 N N . GLY A 1 201 ? 14.491 -6.713 52.290 1.00 44.05 203 GLY H N 1
ATOM 1457 C CA . GLY A 1 201 ? 14.253 -5.890 53.452 1.00 47.38 203 GLY H CA 1
ATOM 1458 C C . GLY A 1 201 ? 15.422 -5.037 53.877 1.00 46.97 203 GLY H C 1
ATOM 1459 O O . GLY A 1 201 ? 15.350 -4.369 54.911 1.00 45.94 203 GLY H O 1
ATOM 1460 N N . THR A 1 202 ? 16.515 -5.049 53.114 1.00 41.50 204 THR H N 1
ATOM 1461 C CA . THR A 1 202 ? 17.761 -4.415 53.533 1.00 34.63 204 THR H CA 1
ATOM 1462 C C . THR A 1 202 ? 18.492 -3.643 52.444 1.00 40.19 204 THR H C 1
ATOM 1463 O O . THR A 1 202 ? 19.422 -2.903 52.774 1.00 38.16 204 THR H O 1
ATOM 1467 N N . GLN A 1 203 ? 18.128 -3.789 51.173 1.00 37.59 205 GLN H N 1
ATOM 1468 C CA . GLN A 1 203 ? 18.807 -3.130 50.065 1.00 36.80 205 GLN H CA 1
ATOM 1469 C C . GLN A 1 203 ? 17.799 -2.290 49.298 1.00 29.83 205 GLN H C 1
ATOM 1470 O O . GLN A 1 203 ? 16.726 -2.784 48.939 1.00 31.98 205 GLN H O 1
ATOM 1476 N N . THR A 1 204 ? 18.150 -1.031 49.037 1.00 30.10 206 THR H N 1
ATOM 1477 C CA . THR A 1 204 ? 17.329 -0.172 48.195 1.00 28.70 206 THR H CA 1
ATOM 1478 C C . THR A 1 204 ? 17.651 -0.438 46.729 1.00 25.35 206 THR H C 1
ATOM 1479 O O . THR A 1 204 ? 18.818 -0.533 46.352 1.00 28.14 206 THR H O 1
ATOM 1483 N N . TYR A 1 205 ? 16.612 -0.562 45.906 1.00 21.71 207 TYR H N 1
ATOM 1484 C CA . TYR A 1 205 ? 16.757 -0.797 44.478 1.00 18.40 207 TYR H CA 1
ATOM 1485 C C . TYR A 1 205 ? 16.043 0.308 43.714 1.00 24.09 207 TYR H C 1
ATOM 1486 O O . TYR A 1 205 ? 14.872 0.600 43.984 1.00 23.69 207 TYR H O 1
ATOM 1495 N N . ILE A 1 206 ? 16.751 0.906 42.762 1.00 23.34 208 ILE H N 1
ATOM 1496 C CA . ILE A 1 206 ? 16.292 2.074 42.020 1.00 21.13 208 ILE H CA 1
ATOM 1497 C C . ILE A 1 206 ? 16.617 1.843 40.555 1.00 22.06 208 ILE H C 1
ATOM 1498 O O . ILE A 1 206 ? 17.758 1.516 40.215 1.00 24.21 208 ILE H O 1
ATOM 1503 N N . CYS A 1 207 ? 15.622 1.994 39.689 1.00 18.33 209 CYS H N 1
ATOM 1504 C CA . CYS A 1 207 ? 15.864 1.937 38.256 1.00 17.84 209 CYS H CA 1
ATOM 1505 C C . CYS A 1 207 ? 16.038 3.354 37.718 1.00 20.56 209 CYS H C 1
ATOM 1506 O O . CYS A 1 207 ? 15.213 4.229 37.991 1.00 21.78 209 CYS H O 1
ATOM 1509 N N . ASN A 1 208 ? 17.115 3.572 36.976 1.00 23.65 210 ASN H N 1
ATOM 1510 C CA . ASN A 1 208 ? 17.422 4.879 36.398 1.00 22.83 210 ASN H CA 1
ATOM 1511 C C . ASN A 1 208 ? 17.032 4.829 34.927 1.00 22.98 210 ASN H C 1
ATOM 1512 O O . ASN A 1 208 ? 17.641 4.090 34.146 1.00 24.82 210 ASN H O 1
ATOM 1517 N N . VAL A 1 209 ? 16.048 5.634 34.543 1.00 20.18 211 VAL H N 1
ATOM 1518 C CA . VAL A 1 209 ? 15.462 5.599 33.207 1.00 19.81 211 VAL H CA 1
ATOM 1519 C C . VAL A 1 209 ? 15.733 6.929 32.529 1.00 25.09 211 VAL H C 1
ATOM 1520 O O . VAL A 1 209 ? 15.451 7.984 33.105 1.00 25.24 211 VAL H O 1
ATOM 1524 N N . ASN A 1 210 ? 16.223 6.880 31.294 1.00 19.58 212 ASN H N 1
ATOM 1525 C CA . ASN A 1 210 ? 16.513 8.106 30.560 1.00 20.84 212 ASN H CA 1
ATOM 1526 C C . ASN A 1 210 ? 15.877 8.062 29.181 1.00 24.10 212 ASN H C 1
ATOM 1527 O O . ASN A 1 210 ? 16.063 7.098 28.436 1.00 25.00 212 ASN H O 1
ATOM 1532 N N . HIS A 1 211 ? 15.147 9.123 28.834 1.00 23.28 213 HIS H N 1
ATOM 1533 C CA . HIS A 1 211 ? 14.553 9.282 27.506 1.00 23.20 213 HIS H CA 1
ATOM 1534 C C . HIS A 1 211 ? 15.001 10.661 27.035 1.00 27.23 213 HIS H C 1
ATOM 1535 O O . HIS A 1 211 ? 14.291 11.649 27.239 1.00 27.05 213 HIS H O 1
ATOM 1542 N N . LYS A 1 212 ? 16.193 10.714 26.443 1.00 25.60 214 LYS H N 1
ATOM 1543 C CA . LYS A 1 212 ? 16.800 11.980 26.030 1.00 33.18 214 LYS H CA 1
ATOM 1544 C C . LYS A 1 212 ? 15.881 12.858 25.188 1.00 30.34 214 LYS H C 1
ATOM 1545 O O . LYS A 1 212 ? 15.769 14.056 25.494 1.00 35.43 214 LYS H O 1
ATOM 1551 N N . PRO A 1 213 ? 15.192 12.352 24.157 1.00 28.48 215 PRO H N 1
ATOM 1552 C CA . PRO A 1 213 ? 14.352 13.240 23.334 1.00 32.32 215 PRO H CA 1
ATOM 1553 C C . PRO A 1 213 ? 13.366 14.087 24.119 1.00 40.81 215 PRO H C 1
ATOM 1554 O O . PRO A 1 213 ? 13.069 15.216 23.706 1.00 31.76 215 PRO H O 1
ATOM 1558 N N . SER A 1 214 ? 12.846 13.586 25.239 1.00 31.07 216 SER H N 1
ATOM 1559 C CA . SER A 1 214 ? 11.840 14.306 26.014 1.00 27.82 216 SER H CA 1
ATOM 1560 C C . SER A 1 214 ? 12.390 14.931 27.287 1.00 24.45 216 SER H C 1
ATOM 1561 O O . SER A 1 214 ? 11.602 15.431 28.101 1.00 27.94 216 SER H O 1
ATOM 1564 N N . ASN A 1 215 ? 13.707 14.961 27.467 1.00 20.84 217 ASN H N 1
ATOM 1565 C CA . ASN A 1 215 ? 14.305 15.490 28.693 1.00 29.77 217 ASN H CA 1
ATOM 1566 C C . ASN A 1 215 ? 13.682 14.781 29.904 1.00 28.47 217 ASN H C 1
ATOM 1567 O O . ASN A 1 215 ? 13.329 15.403 30.907 1.00 27.43 217 ASN H O 1
ATOM 1572 N N . THR A 1 216 ? 13.488 13.456 29.789 1.00 26.90 218 THR H N 1
ATOM 1573 C CA . THR A 1 216 ? 12.920 12.650 30.870 1.00 23.87 218 THR H CA 1
ATOM 1574 C C . THR A 1 216 ? 14.046 11.825 31.470 1.00 26.94 218 THR H C 1
ATOM 1575 O O . THR A 1 216 ? 14.626 10.972 30.792 1.00 30.60 218 THR H O 1
ATOM 1579 N N . LYS A 1 217 ? 14.362 12.095 32.732 1.00 25.16 219 LYS H N 1
ATOM 1580 C CA . LYS A 1 217 ? 15.337 11.311 33.484 1.00 23.09 219 LYS H CA 1
ATOM 1581 C C . LYS A 1 217 ? 14.743 11.058 34.861 1.00 23.74 219 LYS H C 1
ATOM 1582 O O . LYS A 1 217 ? 14.546 11.997 35.642 1.00 26.45 219 LYS H O 1
ATOM 1588 N N . VAL A 1 218 ? 14.438 9.797 35.155 1.00 22.47 220 VAL H N 1
ATOM 1589 C CA . VAL A 1 218 ? 13.732 9.439 36.373 1.00 20.69 220 VAL H CA 1
ATOM 1590 C C . VAL A 1 218 ? 14.459 8.281 37.036 1.00 28.20 220 VAL H C 1
ATOM 1591 O O . VAL A 1 218 ? 14.886 7.337 36.363 1.00 24.41 220 VAL H O 1
ATOM 1595 N N . ASP A 1 219 ? 14.623 8.368 38.348 1.00 21.20 221 ASP H N 1
ATOM 1596 C CA . ASP A 1 219 ? 15.202 7.300 39.159 1.00 24.39 221 ASP H CA 1
ATOM 1597 C C . ASP A 1 219 ? 14.077 6.838 40.074 1.00 25.39 221 ASP H C 1
ATOM 1598 O O . ASP A 1 219 ? 13.735 7.534 41.030 1.00 24.79 221 ASP H O 1
ATOM 1603 N N . LYS A 1 220 ? 13.487 5.675 39.794 1.00 21.62 222 LYS H N 1
ATOM 1604 C CA . LYS A 1 220 ? 12.314 5.210 40.522 1.00 18.56 222 LYS H CA 1
ATOM 1605 C C . LYS A 1 220 ? 12.706 4.139 41.532 1.00 19.91 222 LYS H C 1
ATOM 1606 O O . LYS A 1 220 ? 13.272 3.105 41.159 1.00 21.84 222 LYS H O 1
ATOM 1612 N N . LYS A 1 221 ? 12.428 4.400 42.802 1.00 20.67 223 LYS H N 1
ATOM 1613 C CA . LYS A 1 221 ? 12.607 3.370 43.820 1.00 23.31 223 LYS H CA 1
ATOM 1614 C C . LYS A 1 221 ? 11.573 2.263 43.650 1.00 21.50 223 LYS H C 1
ATOM 1615 O O . LYS A 1 221 ? 10.378 2.523 43.472 1.00 23.91 223 LYS H O 1
ATOM 1621 N N . VAL A 1 222 ? 12.044 1.015 43.720 1.00 21.28 224 VAL H N 1
ATOM 1622 C CA . VAL A 1 222 ? 11.196 -0.173 43.631 1.00 24.48 224 VAL H CA 1
ATOM 1623 C C . VAL A 1 222 ? 11.178 -0.811 45.013 1.00 26.27 224 VAL H C 1
ATOM 1624 O O . VAL A 1 222 ? 12.167 -1.424 45.428 1.00 31.50 224 VAL H O 1
ATOM 1628 N N . GLU A 1 223 ? 10.015 -0.646 45.769 1.00 34.41 225 GLU H N 1
ATOM 1629 C CA . GLU A 1 223 ? 9.893 -1.216 47.107 1.00 37.98 225 GLU H CA 1
ATOM 1630 C C . GLU A 1 223 ? 9.082 -2.503 47.079 1.00 38.44 225 GLU H C 1
ATOM 1631 O O . GLU A 1 223 ? 8.141 -2.638 46.292 1.00 35.83 225 GLU H O 1
ATOM 1637 N N . PRO A 1 224 ? 9.422 -3.462 47.938 1.00 42.61 226 PRO H N 1
ATOM 1638 C CA . PRO A 1 224 ? 8.555 -4.636 48.094 1.00 41.15 226 PRO H CA 1
ATOM 1639 C C . PRO A 1 224 ? 7.192 -4.226 48.628 1.00 48.42 226 PRO H C 1
ATOM 1640 O O . PRO A 1 224 ? 7.066 -3.289 49.420 1.00 45.42 226 PRO H O 1
ATOM 1644 N N . LYS A 1 225 ? 6.161 -4.918 48.159 1.00 58.63 227 LYS H N 1
ATOM 1645 C CA . LYS A 1 225 ? 4.803 -4.652 48.611 1.00 61.27 227 LYS H CA 1
ATOM 1646 C C . LYS A 1 225 ? 4.506 -5.405 49.905 1.00 61.65 227 LYS H C 1
ATOM 1647 O O . LYS A 1 225 ? 5.230 -6.331 50.276 1.00 65.61 227 LYS H O 1
ATOM 1653 N N . GLN B 2 1 ? 19.660 -1.473 -1.046 1.00 62.18 1 GLN L N 1
ATOM 1654 C CA . GLN B 2 1 ? 20.543 -0.627 -1.841 1.00 43.50 1 GLN L CA 1
ATOM 1655 C C . GLN B 2 1 ? 22.011 -0.973 -1.604 1.00 43.43 1 GLN L C 1
ATOM 1656 O O . GLN B 2 1 ? 22.888 -0.117 -1.738 1.00 45.64 1 GLN L O 1
ATOM 1662 N N . SER B 2 2 ? 22.276 -2.225 -1.242 1.00 45.57 2 SER L N 1
ATOM 1663 C CA . SER B 2 2 ? 23.649 -2.681 -1.068 1.00 39.50 2 SER L CA 1
ATOM 1664 C C . SER B 2 2 ? 24.293 -2.882 -2.434 1.00 31.45 2 SER L C 1
ATOM 1665 O O . SER B 2 2 ? 23.771 -3.621 -3.274 1.00 29.98 2 SER L O 1
ATOM 1668 N N . ALA B 2 3 ? 25.442 -2.239 -2.648 1.00 24.07 3 ALA L N 1
ATOM 1669 C CA . ALA B 2 3 ? 26.121 -2.336 -3.937 1.00 25.65 3 ALA L CA 1
ATOM 1670 C C . ALA B 2 3 ? 26.823 -3.673 -4.143 1.00 26.76 3 ALA L C 1
ATOM 1671 O O . ALA B 2 3 ? 26.900 -4.151 -5.280 1.00 33.88 3 ALA L O 1
ATOM 1673 N N . LEU B 2 4 ? 27.336 -4.295 -3.085 1.00 20.59 4 LEU L N 1
ATOM 1674 C CA . LEU B 2 4 ? 28.017 -5.576 -3.205 1.00 19.85 4 LEU L CA 1
ATOM 1675 C C . LEU B 2 4 ? 27.028 -6.686 -2.857 1.00 16.91 4 LEU L C 1
ATOM 1676 O O . LEU B 2 4 ? 26.083 -6.463 -2.094 1.00 21.91 4 LEU L O 1
ATOM 1681 N N . THR B 2 5 ? 27.241 -7.871 -3.418 1.00 16.51 5 THR L N 1
ATOM 1682 C CA . THR B 2 5 ? 26.305 -8.990 -3.242 1.00 18.30 5 THR L CA 1
ATOM 1683 C C . THR B 2 5 ? 26.840 -10.011 -2.242 1.00 16.76 5 THR L C 1
ATOM 1684 O O . THR B 2 5 ? 27.869 -10.652 -2.483 1.00 18.54 5 THR L O 1
ATOM 1688 N N . GLN B 2 6 ? 26.091 -10.213 -1.146 1.00 15.66 6 GLN L N 1
ATOM 1689 C CA . GLN B 2 6 ? 26.394 -11.264 -0.192 1.00 13.24 6 GLN L CA 1
ATOM 1690 C C . GLN B 2 6 ? 25.152 -12.121 -0.018 1.00 14.44 6 GLN L C 1
ATOM 1691 O O . GLN B 2 6 ? 24.049 -11.575 0.076 1.00 17.67 6 GLN L O 1
ATOM 1697 N N . PRO B 2 7 ? 25.295 -13.439 0.055 1.00 14.75 7 PRO L N 1
ATOM 1698 C CA . PRO B 2 7 ? 24.139 -14.289 0.419 1.00 16.29 7 PRO L CA 1
ATOM 1699 C C . PRO B 2 7 ? 23.637 -13.910 1.801 1.00 16.42 7 PRO L C 1
ATOM 1700 O O . PRO B 2 7 ? 24.430 -13.545 2.681 1.00 18.05 7 PRO L O 1
ATOM 1704 N N . PRO B 2 8 ? 22.322 -13.961 2.039 1.00 17.81 8 PRO L N 1
ATOM 1705 C CA . PRO B 2 8 ? 21.805 -13.429 3.309 1.00 17.00 8 PRO L CA 1
ATOM 1706 C C . PRO B 2 8 ? 22.170 -14.237 4.546 1.00 16.27 8 PRO L C 1
ATOM 1707 O O . PRO B 2 8 ? 22.138 -13.667 5.648 1.00 17.40 8 PRO L O 1
ATOM 1711 N N . SER B 2 9 ? 22.507 -15.524 4.425 1.00 16.67 9 SER L N 1
ATOM 1712 C CA . SER B 2 9 ? 22.724 -16.342 5.607 1.00 16.00 9 SER L CA 1
ATOM 1713 C C . SER B 2 9 ? 23.763 -17.414 5.329 1.00 16.40 9 SER L C 1
ATOM 1714 O O . SER B 2 9 ? 24.026 -17.773 4.176 1.00 17.27 9 SER L O 1
ATOM 1717 N N . ALA B 2 10 ? 24.357 -17.921 6.406 1.00 15.97 10 ALA L N 1
ATOM 1718 C CA . ALA B 2 10 ? 25.298 -19.027 6.346 1.00 16.75 10 ALA L CA 1
ATOM 1719 C C . ALA B 2 10 ? 25.230 -19.759 7.671 1.00 17.47 10 ALA L C 1
ATOM 1720 O O . ALA B 2 10 ? 24.706 -19.229 8.663 1.00 19.84 10 ALA L O 1
ATOM 1722 N N . SER B 2 11 ? 25.759 -20.983 7.686 1.00 17.73 11 SER L N 1
ATOM 1723 C CA . SER B 2 11 ? 25.796 -21.738 8.925 1.00 17.61 11 SER L CA 1
ATOM 1724 C C . SER B 2 11 ? 26.961 -22.710 8.915 1.00 21.14 11 SER L C 1
ATOM 1725 O O . SER B 2 11 ? 27.503 -23.070 7.866 1.00 21.63 11 SER L O 1
ATOM 1728 N N . GLY B 2 12 ? 27.341 -23.128 10.113 1.00 22.02 12 GLY L N 1
ATOM 1729 C CA . GLY B 2 12 ? 28.353 -24.156 10.262 1.00 27.22 12 GLY L CA 1
ATOM 1730 C C . GLY B 2 12 ? 28.298 -24.722 11.659 1.00 22.72 12 GLY L C 1
ATOM 1731 O O . GLY B 2 12 ? 27.675 -24.158 12.562 1.00 25.58 12 GLY L O 1
ATOM 1732 N N . SER B 2 13 ? 28.948 -25.880 11.829 1.00 28.08 13 SER L N 1
ATOM 1733 C CA . SER B 2 13 ? 28.914 -26.510 13.136 1.00 26.67 13 SER L CA 1
ATOM 1734 C C . SER B 2 13 ? 30.153 -26.144 13.937 1.00 23.71 13 SER L C 1
ATOM 1735 O O . SER B 2 13 ? 31.176 -25.743 13.372 1.00 26.63 13 SER L O 1
ATOM 1738 N N . PRO B 2 14 ? 30.084 -26.250 15.265 1.00 24.85 14 PRO L N 1
ATOM 1739 C CA . PRO B 2 14 ? 31.222 -25.840 16.098 1.00 26.72 14 PRO L CA 1
ATOM 1740 C C . PRO B 2 14 ? 32.498 -26.602 15.777 1.00 28.03 14 PRO L C 1
ATOM 1741 O O . PRO B 2 14 ? 32.489 -27.812 15.516 1.00 27.33 14 PRO L O 1
ATOM 1745 N N . GLY B 2 15 ? 33.608 -25.867 15.800 1.00 23.92 15 GLY L N 1
ATOM 1746 C CA . GLY B 2 15 ? 34.906 -26.390 15.447 1.00 24.08 15 GLY L CA 1
ATOM 1747 C C . GLY B 2 15 ? 35.155 -26.529 13.968 1.00 25.85 15 GLY L C 1
ATOM 1748 O O . GLY B 2 15 ? 36.290 -26.833 13.574 1.00 31.09 15 GLY L O 1
ATOM 1749 N N . GLN B 2 16 ? 34.144 -26.337 13.134 1.00 23.55 16 GLN L N 1
ATOM 1750 C CA . GLN B 2 16 ? 34.294 -26.486 11.701 1.00 25.51 16 GLN L CA 1
ATOM 1751 C C . GLN B 2 16 ? 34.513 -25.117 11.057 1.00 26.09 16 GLN L C 1
ATOM 1752 O O . GLN B 2 16 ? 34.710 -24.101 11.738 1.00 27.21 16 GLN L O 1
ATOM 1758 N N . SER B 2 17 ? 34.467 -25.082 9.731 1.00 22.95 17 SER L N 1
ATOM 1759 C CA . SER B 2 17 ? 34.729 -23.863 8.976 1.00 21.33 17 SER L CA 1
ATOM 1760 C C . SER B 2 17 ? 33.527 -23.512 8.113 1.00 27.45 17 SER L C 1
ATOM 1761 O O . SER B 2 17 ? 32.730 -24.379 7.745 1.00 27.57 17 SER L O 1
ATOM 1764 N N . VAL B 2 18 ? 33.393 -22.224 7.811 1.00 20.04 18 VAL L N 1
ATOM 1765 C CA . VAL B 2 18 ? 32.381 -21.722 6.892 1.00 24.99 18 VAL L CA 1
ATOM 1766 C C . VAL B 2 18 ? 33.055 -20.663 6.039 1.00 22.82 18 VAL L C 1
ATOM 1767 O O . VAL B 2 18 ? 33.907 -19.924 6.534 1.00 22.19 18 VAL L O 1
ATOM 1771 N N . THR B 2 19 ? 32.711 -20.619 4.754 1.00 22.31 19 THR L N 1
ATOM 1772 C CA . THR B 2 19 ? 33.191 -19.595 3.833 1.00 19.81 19 THR L CA 1
ATOM 1773 C C . THR B 2 19 ? 31.996 -18.823 3.297 1.00 20.33 19 THR L C 1
ATOM 1774 O O . THR B 2 19 ? 31.003 -19.426 2.872 1.00 22.85 19 THR L O 1
ATOM 1778 N N . ILE B 2 20 ? 32.066 -17.493 3.366 1.00 15.76 20 ILE L N 1
ATOM 1779 C CA . ILE B 2 20 ? 31.000 -16.645 2.866 1.00 18.42 20 ILE L CA 1
ATOM 1780 C C . ILE B 2 20 ? 31.574 -15.719 1.809 1.00 18.63 20 ILE L C 1
ATOM 1781 O O . ILE B 2 20 ? 32.732 -15.295 1.895 1.00 20.01 20 ILE L O 1
ATOM 1786 N N . SER B 2 21 ? 30.757 -15.378 0.822 1.00 14.29 21 SER L N 1
ATOM 1787 C CA . SER B 2 21 ? 31.233 -14.656 -0.350 1.00 17.82 21 SER L CA 1
ATOM 1788 C C . SER B 2 21 ? 30.634 -13.258 -0.470 1.00 18.34 21 SER L C 1
ATOM 1789 O O . SER B 2 21 ? 29.559 -12.947 0.061 1.00 15.75 21 SER L O 1
ATOM 1792 N N . CYS B 2 22 ? 31.342 -12.421 -1.233 1.00 17.00 22 CYS L N 1
ATOM 1793 C CA . CYS B 2 22 ? 30.976 -11.029 -1.449 1.00 18.94 22 CYS L CA 1
ATOM 1794 C C . CYS B 2 22 ? 31.375 -10.702 -2.879 1.00 19.93 22 CYS L C 1
ATOM 1795 O O . CYS B 2 22 ? 32.569 -10.654 -3.185 1.00 22.22 22 CYS L O 1
ATOM 1798 N N . SER B 2 23 ? 30.408 -10.452 -3.750 1.00 19.70 23 SER L N 1
ATOM 1799 C CA A SER B 2 23 ? 30.665 -10.227 -5.165 0.57 22.66 23 SER L CA 1
ATOM 1800 C CA B SER B 2 23 ? 30.690 -10.220 -5.158 0.43 22.62 23 SER L CA 1
ATOM 1801 C C . SER B 2 23 ? 30.463 -8.759 -5.520 1.00 21.67 23 SER L C 1
ATOM 1802 O O . SER B 2 23 ? 29.476 -8.143 -5.112 1.00 20.73 23 SER L O 1
ATOM 1807 N N . GLY B 2 24 ? 31.396 -8.207 -6.289 1.00 20.50 24 GLY L N 1
ATOM 1808 C CA . GLY B 2 24 ? 31.295 -6.862 -6.800 1.00 18.24 24 GLY L CA 1
ATOM 1809 C C . GLY B 2 24 ? 31.599 -6.826 -8.285 1.00 25.54 24 GLY L C 1
ATOM 1810 O O . GLY B 2 24 ? 31.307 -7.765 -9.029 1.00 22.87 24 GLY L O 1
ATOM 1811 N N . THR B 2 25 ? 32.204 -5.718 -8.709 1.00 23.10 25 THR L N 1
ATOM 1812 C CA . THR B 2 25 ? 32.508 -5.476 -10.110 1.00 23.79 25 THR L CA 1
ATOM 1813 C C . THR B 2 25 ? 33.987 -5.157 -10.261 1.00 26.24 25 THR L C 1
ATOM 1814 O O . THR B 2 25 ? 34.727 -5.024 -9.283 1.00 21.19 25 THR L O 1
ATOM 1818 N N . SER B 2 26 ? 34.413 -5.042 -11.517 1.00 25.05 26 SER L N 1
ATOM 1819 C CA . SER B 2 26 ? 35.801 -4.702 -11.798 1.00 24.03 26 SER L CA 1
ATOM 1820 C C . SER B 2 26 ? 36.174 -3.299 -11.340 1.00 24.88 26 SER L C 1
ATOM 1821 O O . SER B 2 26 ? 37.367 -2.980 -11.324 1.00 27.46 26 SER L O 1
ATOM 1824 N N . SER B 2 27 ? 35.204 -2.453 -10.997 1.00 22.68 27 SER L N 1
ATOM 1825 C CA . SER B 2 27 ? 35.502 -1.128 -10.482 1.00 21.21 27 SER L CA 1
ATOM 1826 C C . SER B 2 27 ? 35.549 -1.071 -8.960 1.00 22.87 27 SER L C 1
ATOM 1827 O O . SER B 2 27 ? 35.797 0.006 -8.408 1.00 24.74 27 SER L O 1
ATOM 1830 N N . ASP B 2 28 ? 35.361 -2.198 -8.267 1.00 18.28 28 ASP L N 1
ATOM 1831 C CA . ASP B 2 28 ? 35.440 -2.186 -6.809 1.00 19.93 28 ASP L CA 1
ATOM 1832 C C . ASP B 2 28 ? 36.193 -3.407 -6.290 1.00 20.12 28 ASP L C 1
ATOM 1833 O O . ASP B 2 28 ? 37.431 -3.391 -6.214 1.00 18.41 28 ASP L O 1
ATOM 1838 N N . VAL B 2 29 ? 35.480 -4.497 -5.983 1.00 15.93 29 VAL L N 1
ATOM 1839 C CA . VAL B 2 29 ? 36.149 -5.690 -5.478 1.00 15.71 29 VAL L CA 1
ATOM 1840 C C . VAL B 2 29 ? 37.201 -6.182 -6.465 1.00 17.16 29 VAL L C 1
ATOM 1841 O O . VAL B 2 29 ? 38.297 -6.602 -6.076 1.00 19.77 29 VAL L O 1
ATOM 1845 N N . GLY B 2 30 ? 36.878 -6.152 -7.754 1.00 21.44 30 GLY L N 1
ATOM 1846 C CA . GLY B 2 30 ? 37.797 -6.641 -8.759 1.00 22.68 30 GLY L CA 1
ATOM 1847 C C . GLY B 2 30 ? 38.814 -5.641 -9.246 1.00 22.32 30 GLY L C 1
ATOM 1848 O O . GLY B 2 30 ? 39.718 -6.018 -9.998 1.00 26.14 30 GLY L O 1
ATOM 1849 N N . GLY B 2 31 ? 38.714 -4.386 -8.821 1.00 19.22 31 GLY L N 1
ATOM 1850 C CA . GLY B 2 31 ? 39.602 -3.339 -9.310 1.00 21.12 31 GLY L CA 1
ATOM 1851 C C . GLY B 2 31 ? 40.641 -2.882 -8.313 1.00 23.88 31 GLY L C 1
ATOM 1852 O O . GLY B 2 31 ? 41.617 -2.229 -8.689 1.00 22.90 31 GLY L O 1
ATOM 1853 N N . TYR B 2 32 ? 40.464 -3.226 -7.044 1.00 15.96 32 TYR L N 1
ATOM 1854 C CA . TYR B 2 32 ? 41.297 -2.735 -5.961 1.00 16.91 32 TYR L CA 1
ATOM 1855 C C . TYR B 2 32 ? 41.440 -3.833 -4.924 1.00 18.74 32 TYR L C 1
ATOM 1856 O O . TYR B 2 32 ? 40.652 -4.778 -4.871 1.00 18.11 32 TYR L O 1
ATOM 1865 N N . ASN B 2 33 ? 42.461 -3.697 -4.093 1.00 14.42 33 ASN L N 1
ATOM 1866 C CA . ASN B 2 33 ? 42.665 -4.559 -2.939 1.00 14.02 33 ASN L CA 1
ATOM 1867 C C . ASN B 2 33 ? 42.322 -3.866 -1.634 1.00 16.20 33 ASN L C 1
ATOM 1868 O O . ASN B 2 33 ? 43.095 -3.888 -0.674 1.00 16.03 33 ASN L O 1
ATOM 1873 N N . PHE B 2 34 ? 41.110 -3.296 -1.579 1.00 12.59 34 PHE L N 1
ATOM 1874 C CA . PHE B 2 34 ? 40.621 -2.595 -0.402 1.00 13.22 34 PHE L CA 1
ATOM 1875 C C . PHE B 2 34 ? 39.296 -3.207 0.012 1.00 13.70 34 PHE L C 1
ATOM 1876 O O . PHE B 2 34 ? 38.297 -2.497 0.158 1.00 13.22 34 PHE L O 1
ATOM 1884 N N . VAL B 2 35 ? 39.281 -4.522 0.176 1.00 14.13 35 VAL L N 1
ATOM 1885 C CA . VAL B 2 35 ? 38.129 -5.250 0.692 1.00 10.95 35 VAL L CA 1
ATOM 1886 C C . VAL B 2 35 ? 38.280 -5.432 2.196 1.00 13.89 35 VAL L C 1
ATOM 1887 O O . VAL B 2 35 ? 39.302 -5.957 2.666 1.00 14.47 35 VAL L O 1
ATOM 1891 N N . SER B 2 36 ? 37.238 -5.058 2.956 1.00 13.37 36 SER L N 1
ATOM 1892 C CA . SER B 2 36 ? 37.223 -5.310 4.385 1.00 14.86 36 SER L CA 1
ATOM 1893 C C . SER B 2 36 ? 36.052 -6.210 4.737 1.00 17.17 36 SER L C 1
ATOM 1894 O O . SER B 2 36 ? 35.116 -6.353 3.952 1.00 15.60 36 SER L O 1
ATOM 1897 N N . TRP B 2 37 ? 36.137 -6.834 5.914 1.00 11.85 37 TRP L N 1
ATOM 1898 C CA . TRP B 2 37 ? 35.039 -7.622 6.472 1.00 11.56 37 TRP L CA 1
ATOM 1899 C C . TRP B 2 37 ? 34.786 -7.173 7.898 1.00 15.59 37 TRP L C 1
ATOM 1900 O O . TRP B 2 37 ? 35.725 -7.032 8.690 1.00 16.95 37 TRP L O 1
ATOM 1911 N N . TYR B 2 38 ? 33.515 -6.937 8.216 1.00 14.27 38 TYR L N 1
ATOM 1912 C CA . TYR B 2 38 ? 33.080 -6.450 9.518 1.00 14.58 38 TYR L CA 1
ATOM 1913 C C . TYR B 2 38 ? 32.163 -7.478 10.166 1.00 16.00 38 TYR L C 1
ATOM 1914 O O . TYR B 2 38 ? 31.259 -8.020 9.519 1.00 17.68 38 TYR L O 1
ATOM 1923 N N . GLN B 2 39 ? 32.380 -7.715 11.453 1.00 14.51 39 GLN L N 1
ATOM 1924 C CA . GLN B 2 39 ? 31.483 -8.508 12.277 1.00 14.12 39 GLN L CA 1
ATOM 1925 C C . GLN B 2 39 ? 30.537 -7.577 13.029 1.00 15.52 39 GLN L C 1
ATOM 1926 O O . GLN B 2 39 ? 30.980 -6.650 13.710 1.00 17.34 39 GLN L O 1
ATOM 1932 N N . HIS B 2 40 ? 29.236 -7.818 12.922 1.00 13.88 40 HIS L N 1
ATOM 1933 C CA . HIS B 2 40 ? 28.278 -6.913 13.550 1.00 17.53 40 HIS L CA 1
ATOM 1934 C C . HIS B 2 40 ? 27.334 -7.716 14.431 1.00 16.38 40 HIS L C 1
ATOM 1935 O O . HIS B 2 40 ? 26.507 -8.486 13.925 1.00 16.13 40 HIS L O 1
ATOM 1942 N N . HIS B 2 41 ? 27.477 -7.551 15.748 1.00 19.27 41 HIS L N 1
ATOM 1943 C CA . HIS B 2 41 ? 26.484 -8.049 16.697 1.00 26.35 41 HIS L CA 1
ATOM 1944 C C . HIS B 2 41 ? 25.417 -6.979 16.927 1.00 21.68 41 HIS L C 1
ATOM 1945 O O . HIS B 2 41 ? 25.734 -5.784 16.946 1.00 23.86 41 HIS L O 1
ATOM 1952 N N . PRO B 2 42 ? 24.148 -7.355 17.086 1.00 29.24 42 PRO L N 1
ATOM 1953 C CA . PRO B 2 42 ? 23.097 -6.345 17.293 1.00 30.47 42 PRO L CA 1
ATOM 1954 C C . PRO B 2 42 ? 23.403 -5.409 18.456 1.00 25.59 42 PRO L C 1
ATOM 1955 O O . PRO B 2 42 ? 23.805 -5.843 19.540 1.00 31.00 42 PRO L O 1
ATOM 1959 N N . GLY B 2 43 ? 23.213 -4.116 18.209 1.00 27.62 43 GLY L N 1
ATOM 1960 C CA . GLY B 2 43 ? 23.389 -3.093 19.214 1.00 36.05 43 GLY L CA 1
ATOM 1961 C C . GLY B 2 43 ? 24.810 -2.614 19.429 1.00 37.94 43 GLY L C 1
ATOM 1962 O O . GLY B 2 43 ? 25.014 -1.678 20.213 1.00 37.85 43 GLY L O 1
ATOM 1963 N N . LYS B 2 44 ? 25.799 -3.221 18.773 1.00 30.98 44 LYS L N 1
ATOM 1964 C CA . LYS B 2 44 ? 27.199 -2.868 18.967 1.00 27.77 44 LYS L CA 1
ATOM 1965 C C . LYS B 2 44 ? 27.781 -2.334 17.667 1.00 22.90 44 LYS L C 1
ATOM 1966 O O . LYS B 2 44 ? 27.307 -2.659 16.576 1.00 20.87 44 LYS L O 1
ATOM 1972 N N . ALA B 2 45 ? 28.809 -1.500 17.788 1.00 18.57 45 ALA L N 1
ATOM 1973 C CA . ALA B 2 45 ? 29.472 -1.012 16.593 1.00 17.29 45 ALA L CA 1
ATOM 1974 C C . ALA B 2 45 ? 30.106 -2.182 15.840 1.00 17.55 45 ALA L C 1
ATOM 1975 O O . ALA B 2 45 ? 30.591 -3.132 16.457 1.00 18.05 45 ALA L O 1
ATOM 1977 N N . PRO B 2 46 ? 30.133 -2.124 14.509 1.00 15.65 46 PRO L N 1
ATOM 1978 C CA . PRO B 2 46 ? 30.831 -3.161 13.723 1.00 15.57 46 PRO L CA 1
ATOM 1979 C C . PRO B 2 46 ? 32.299 -3.280 14.105 1.00 15.69 46 PRO L C 1
ATOM 1980 O O . PRO B 2 46 ? 32.963 -2.299 14.438 1.00 18.16 46 PRO L O 1
ATOM 1984 N N . LYS B 2 47 ? 32.796 -4.512 14.079 1.00 16.47 47 LYS L N 1
ATOM 1985 C CA . LYS B 2 47 ? 34.182 -4.802 14.424 1.00 17.91 47 LYS L CA 1
ATOM 1986 C C . LYS B 2 47 ? 34.877 -5.327 13.179 1.00 16.14 47 LYS L C 1
ATOM 1987 O O . LYS B 2 47 ? 34.499 -6.387 12.659 1.00 16.10 47 LYS L O 1
ATOM 1993 N N . ILE B 2 48 ? 35.897 -4.608 12.713 1.00 14.29 48 ILE L N 1
ATOM 1994 C CA . ILE B 2 48 ? 36.599 -5.017 11.501 1.00 12.08 48 ILE L CA 1
ATOM 1995 C C . ILE B 2 48 ? 37.450 -6.250 11.803 1.00 16.43 48 ILE L C 1
ATOM 1996 O O . ILE B 2 48 ? 38.143 -6.311 12.826 1.00 17.87 48 ILE L O 1
ATOM 2001 N N . LEU B 2 49 ? 37.346 -7.262 10.948 1.00 14.98 49 LEU L N 1
ATOM 2002 C CA . LEU B 2 49 ? 38.128 -8.491 11.088 1.00 15.37 49 LEU L CA 1
ATOM 2003 C C . LEU B 2 49 ? 39.223 -8.615 10.050 1.00 17.06 49 LEU L C 1
ATOM 2004 O O . LEU B 2 49 ? 40.257 -9.238 10.323 1.00 17.34 49 LEU L O 1
ATOM 2009 N N . ILE B 2 50 ? 39.003 -8.074 8.858 1.00 14.46 50 ILE L N 1
ATOM 2010 C CA . ILE B 2 50 ? 39.917 -8.160 7.727 1.00 15.34 50 ILE L CA 1
ATOM 2011 C C . ILE B 2 50 ? 39.913 -6.821 7.010 1.00 14.02 50 ILE L C 1
ATOM 2012 O O . ILE B 2 50 ? 38.860 -6.190 6.862 1.00 15.46 50 ILE L O 1
ATOM 2017 N N . TYR B 2 51 ? 41.086 -6.368 6.590 1.00 13.69 51 TYR L N 1
ATOM 2018 C CA . TYR B 2 51 ? 41.209 -5.202 5.723 1.00 12.98 51 TYR L CA 1
ATOM 2019 C C . TYR B 2 51 ? 42.231 -5.523 4.635 1.00 13.35 51 TYR L C 1
ATOM 2020 O O . TYR B 2 51 ? 43.051 -6.438 4.785 1.00 14.68 51 TYR L O 1
ATOM 2029 N N . GLU B 2 52 ? 42.148 -4.809 3.516 1.00 14.09 52 GLU L N 1
ATOM 2030 C CA . GLU B 2 52 ? 43.043 -5.033 2.369 1.00 14.42 52 GLU L CA 1
ATOM 2031 C C . GLU B 2 52 ? 43.051 -6.495 1.935 1.00 15.88 52 GLU L C 1
ATOM 2032 O O . GLU B 2 52 ? 44.108 -7.096 1.682 1.00 16.39 52 GLU L O 1
ATOM 2038 N N . VAL B 2 53 ? 41.853 -7.075 1.879 1.00 14.68 53 VAL L N 1
ATOM 2039 C CA . VAL B 2 53 ? 41.564 -8.411 1.371 1.00 16.34 53 VAL L CA 1
ATOM 2040 C C . VAL B 2 53 ? 41.942 -9.510 2.353 1.00 14.54 53 VAL L C 1
ATOM 2041 O O . VAL B 2 53 ? 41.146 -10.429 2.592 1.00 14.79 53 VAL L O 1
ATOM 2045 N N . THR B 2 54 ? 43.173 -9.463 2.885 1.00 18.77 54 THR L N 1
ATOM 2046 C CA . THR B 2 54 ? 43.751 -10.559 3.667 1.00 15.90 54 THR L CA 1
ATOM 2047 C C . THR B 2 54 ? 44.304 -10.183 5.041 1.00 18.80 54 THR L C 1
ATOM 2048 O O . THR B 2 54 ? 44.653 -11.089 5.814 1.00 18.16 54 THR L O 1
ATOM 2052 N N . LYS B 2 55 ? 44.468 -8.912 5.350 1.00 18.10 55 LYS L N 1
ATOM 2053 C CA . LYS B 2 55 ? 45.167 -8.523 6.567 1.00 18.45 55 LYS L CA 1
ATOM 2054 C C . LYS B 2 55 ? 44.232 -8.477 7.762 1.00 22.42 55 LYS L C 1
ATOM 2055 O O . LYS B 2 55 ? 43.060 -8.100 7.643 1.00 17.98 55 LYS L O 1
ATOM 2061 N N . ARG B 2 56 ? 44.750 -8.859 8.916 1.00 19.50 56 ARG L N 1
ATOM 2062 C CA . ARG B 2 56 ? 44.020 -8.792 10.171 1.00 19.69 56 ARG L CA 1
ATOM 2063 C C . ARG B 2 56 ? 44.558 -7.690 11.063 1.00 22.61 56 ARG L C 1
ATOM 2064 O O . ARG B 2 56 ? 45.775 -7.542 11.205 1.00 22.28 56 ARG L O 1
ATOM 2072 N N . PRO B 2 57 ? 43.679 -6.903 11.667 1.00 18.46 57 PRO L N 1
ATOM 2073 C CA . PRO B 2 57 ? 44.113 -5.940 12.678 1.00 20.34 57 PRO L CA 1
ATOM 2074 C C . PRO B 2 57 ? 44.407 -6.654 13.989 1.00 23.70 57 PRO L C 1
ATOM 2075 O O . PRO B 2 57 ? 44.145 -7.851 14.157 1.00 24.33 57 PRO L O 1
ATOM 2079 N N . SER B 2 58 ? 44.989 -5.892 14.912 1.00 26.43 58 SER L N 1
ATOM 2080 C CA . SER B 2 58 ? 45.446 -6.451 16.175 1.00 37.34 58 SER L CA 1
ATOM 2081 C C . SER B 2 58 ? 44.300 -7.122 16.915 1.00 34.22 58 SER L C 1
ATOM 2082 O O . SER B 2 58 ? 43.188 -6.595 16.987 1.00 31.73 58 SER L O 1
ATOM 2085 N N . GLY B 2 59 ? 44.579 -8.296 17.468 1.00 38.64 59 GLY L N 1
ATOM 2086 C CA . GLY B 2 59 ? 43.612 -8.989 18.283 1.00 45.58 59 GLY L CA 1
ATOM 2087 C C . GLY B 2 59 ? 42.637 -9.877 17.540 1.00 37.27 59 GLY L C 1
ATOM 2088 O O . GLY B 2 59 ? 41.825 -10.545 18.190 1.00 41.24 59 GLY L O 1
ATOM 2089 N N . VAL B 2 60 ? 42.682 -9.919 16.213 1.00 29.92 60 VAL L N 1
ATOM 2090 C CA . VAL B 2 60 ? 41.797 -10.777 15.431 1.00 26.75 60 VAL L CA 1
ATOM 2091 C C . VAL B 2 60 ? 42.523 -12.099 15.182 1.00 26.26 60 VAL L C 1
ATOM 2092 O O . VAL B 2 60 ? 43.597 -12.091 14.566 1.00 26.04 60 VAL L O 1
ATOM 2096 N N . PRO B 2 61 ? 41.983 -13.231 15.635 1.00 29.99 61 PRO L N 1
ATOM 2097 C CA . PRO B 2 61 ? 42.712 -14.503 15.535 1.00 33.61 61 PRO L CA 1
ATOM 2098 C C . PRO B 2 61 ? 42.868 -14.949 14.090 1.00 30.75 61 PRO L C 1
ATOM 2099 O O . PRO B 2 61 ? 42.081 -14.602 13.209 1.00 24.28 61 PRO L O 1
ATOM 2103 N N . ASP B 2 62 ? 43.874 -15.794 13.864 1.00 29.58 62 ASP L N 1
ATOM 2104 C CA . ASP B 2 62 ? 44.137 -16.258 12.508 1.00 22.09 62 ASP L CA 1
ATOM 2105 C C . ASP B 2 62 ? 43.057 -17.189 11.957 1.00 27.81 62 ASP L C 1
ATOM 2106 O O . ASP B 2 62 ? 43.073 -17.472 10.753 1.00 24.69 62 ASP L O 1
ATOM 2111 N N . ARG B 2 63 ? 42.119 -17.659 12.786 1.00 26.74 63 ARG L N 1
ATOM 2112 C CA . ARG B 2 63 ? 41.010 -18.447 12.251 1.00 25.68 63 ARG L CA 1
ATOM 2113 C C . ARG B 2 63 ? 40.078 -17.634 11.361 1.00 25.15 63 ARG L C 1
ATOM 2114 O O . ARG B 2 63 ? 39.235 -18.232 10.681 1.00 21.31 63 ARG L O 1
ATOM 2122 N N . PHE B 2 64 ? 40.198 -16.302 11.349 1.00 20.39 64 PHE L N 1
ATOM 2123 C CA . PHE B 2 64 ? 39.507 -15.469 10.373 1.00 20.44 64 PHE L CA 1
ATOM 2124 C C . PHE B 2 64 ? 40.476 -15.187 9.239 1.00 19.30 64 PHE L C 1
ATOM 2125 O O . PHE B 2 64 ? 41.575 -14.665 9.471 1.00 21.24 64 PHE L O 1
ATOM 2133 N N . SER B 2 65 ? 40.097 -15.553 8.023 1.00 17.90 65 SER L N 1
ATOM 2134 C CA . SER B 2 65 ? 40.973 -15.303 6.891 1.00 19.89 65 SER L CA 1
ATOM 2135 C C . SER B 2 65 ? 40.165 -14.819 5.701 1.00 20.25 65 SER L C 1
ATOM 2136 O O . SER B 2 65 ? 39.019 -15.227 5.493 1.00 22.34 65 SER L O 1
ATOM 2139 N N . GLY B 2 66 ? 40.767 -13.943 4.920 1.00 15.97 66 GLY L N 1
ATOM 2140 C CA . GLY B 2 66 ? 40.112 -13.369 3.768 1.00 19.59 66 GLY L CA 1
ATOM 2141 C C . GLY B 2 66 ? 40.895 -13.706 2.522 1.00 20.53 66 GLY L C 1
ATOM 2142 O O . GLY B 2 66 ? 42.118 -13.891 2.567 1.00 21.82 66 GLY L O 1
ATOM 2143 N N . SER B 2 67 ? 40.190 -13.749 1.402 1.00 16.82 67 SER L N 1
ATOM 2144 C CA . SER B 2 67 ? 40.821 -13.995 0.118 1.00 17.95 67 SER L CA 1
ATOM 2145 C C . SER B 2 67 ? 39.984 -13.368 -0.989 1.00 17.12 67 SER L C 1
ATOM 2146 O O . SER B 2 67 ? 38.903 -12.823 -0.752 1.00 16.49 67 SER L O 1
ATOM 2149 N N . LYS B 2 68 ? 40.515 -13.417 -2.210 1.00 17.70 68 LYS L N 1
ATOM 2150 C CA . LYS B 2 68 ? 39.831 -12.801 -3.336 1.00 17.96 68 LYS L CA 1
ATOM 2151 C C . LYS B 2 68 ? 40.318 -13.446 -4.624 1.00 25.23 68 LYS L C 1
ATOM 2152 O O . LYS B 2 68 ? 41.488 -13.813 -4.727 1.00 22.18 68 LYS L O 1
ATOM 2158 N N . SER B 2 69 ? 39.406 -13.594 -5.588 1.00 19.56 69 SER L N 1
ATOM 2159 C CA . SER B 2 69 ? 39.753 -13.958 -6.954 1.00 16.64 69 SER L CA 1
ATOM 2160 C C . SER B 2 69 ? 38.781 -13.236 -7.867 1.00 20.04 69 SER L C 1
ATOM 2161 O O . SER B 2 69 ? 37.567 -13.295 -7.643 1.00 20.70 69 SER L O 1
ATOM 2164 N N . GLY B 2 70 ? 39.299 -12.536 -8.869 1.00 25.41 70 GLY L N 1
ATOM 2165 C CA . GLY B 2 70 ? 38.410 -11.845 -9.790 1.00 24.21 70 GLY L CA 1
ATOM 2166 C C . GLY B 2 70 ? 37.558 -10.819 -9.064 1.00 29.66 70 GLY L C 1
ATOM 2167 O O . GLY B 2 70 ? 38.056 -9.994 -8.285 1.00 24.34 70 GLY L O 1
ATOM 2168 N N . ASN B 2 71 ? 36.248 -10.869 -9.291 1.00 20.29 71 ASN L N 1
ATOM 2169 C CA . ASN B 2 71 ? 35.346 -9.926 -8.638 1.00 19.88 71 ASN L CA 1
ATOM 2170 C C . ASN B 2 71 ? 34.727 -10.462 -7.347 1.00 17.80 71 ASN L C 1
ATOM 2171 O O . ASN B 2 71 ? 33.774 -9.847 -6.849 1.00 19.43 71 ASN L O 1
ATOM 2176 N N . THR B 2 72 ? 35.268 -11.534 -6.772 1.00 17.97 72 THR L N 1
ATOM 2177 C CA . THR B 2 72 ? 34.668 -12.196 -5.620 1.00 15.41 72 THR L CA 1
ATOM 2178 C C . THR B 2 72 ? 35.656 -12.212 -4.467 1.00 18.30 72 THR L C 1
ATOM 2179 O O . THR B 2 72 ? 36.762 -12.749 -4.601 1.00 20.39 72 THR L O 1
ATOM 2183 N N . ALA B 2 73 ? 35.242 -11.697 -3.320 1.00 15.68 73 ALA L N 1
ATOM 2184 C CA . ALA B 2 73 ? 36.007 -11.867 -2.100 1.00 14.97 73 ALA L CA 1
ATOM 2185 C C . ALA B 2 73 ? 35.331 -12.900 -1.209 1.00 16.24 73 ALA L C 1
ATOM 2186 O O . ALA B 2 73 ? 34.115 -13.097 -1.274 1.00 19.02 73 ALA L O 1
ATOM 2188 N N . SER B 2 74 ? 36.119 -13.526 -0.346 1.00 15.77 74 SER L N 1
ATOM 2189 C CA . SER B 2 74 ? 35.594 -14.541 0.547 1.00 16.55 74 SER L CA 1
ATOM 2190 C C . SER B 2 74 ? 36.180 -14.352 1.930 1.00 19.64 74 SER L C 1
ATOM 2191 O O . SER B 2 74 ? 37.336 -13.939 2.068 1.00 20.68 74 SER L O 1
ATOM 2194 N N . LEU B 2 75 ? 35.367 -14.640 2.941 1.00 17.08 75 LEU L N 1
ATOM 2195 C CA . LEU B 2 75 ? 35.800 -14.720 4.325 1.00 13.69 75 LEU L CA 1
ATOM 2196 C C . LEU B 2 75 ? 35.599 -16.157 4.771 1.00 16.57 75 LEU L C 1
ATOM 2197 O O . LEU B 2 75 ? 34.514 -16.715 4.577 1.00 17.58 75 LEU L O 1
ATOM 2202 N N . THR B 2 76 ? 36.626 -16.756 5.364 1.00 17.33 76 THR L N 1
ATOM 2203 C CA . THR B 2 76 ? 36.515 -18.090 5.942 1.00 16.48 76 THR L CA 1
ATOM 2204 C C . THR B 2 76 ? 36.700 -17.978 7.448 1.00 18.88 76 THR L C 1
ATOM 2205 O O . THR B 2 76 ? 37.666 -17.361 7.914 1.00 21.94 76 THR L O 1
ATOM 2209 N N . VAL B 2 77 ? 35.771 -18.548 8.202 1.00 18.52 77 VAL L N 1
ATOM 2210 C CA . VAL B 2 77 ? 35.858 -18.586 9.655 1.00 21.32 77 VAL L CA 1
ATOM 2211 C C . VAL B 2 77 ? 36.058 -20.040 10.043 1.00 21.98 77 VAL L C 1
ATOM 2212 O O . VAL B 2 77 ? 35.166 -20.867 9.837 1.00 20.44 77 VAL L O 1
ATOM 2216 N N . SER B 2 78 ? 37.226 -20.364 10.581 1.00 21.05 78 SER L N 1
ATOM 2217 C CA . SER B 2 78 ? 37.487 -21.718 11.043 1.00 23.10 78 SER L CA 1
ATOM 2218 C C . SER B 2 78 ? 37.387 -21.788 12.563 1.00 23.57 78 SER L C 1
ATOM 2219 O O . SER B 2 78 ? 37.345 -20.773 13.259 1.00 22.20 78 SER L O 1
ATOM 2222 N N . GLY B 2 79 ? 37.349 -23.017 13.075 1.00 21.94 79 GLY L N 1
ATOM 2223 C CA . GLY B 2 79 ? 37.204 -23.190 14.512 1.00 25.39 79 GLY L CA 1
ATOM 2224 C C . GLY B 2 79 ? 35.978 -22.494 15.057 1.00 24.51 79 GLY L C 1
ATOM 2225 O O . GLY B 2 79 ? 36.049 -21.836 16.101 1.00 25.32 79 GLY L O 1
ATOM 2226 N N . LEU B 2 80 ? 34.853 -22.631 14.365 1.00 21.89 80 LEU L N 1
ATOM 2227 C CA . LEU B 2 80 ? 33.643 -21.883 14.679 1.00 22.35 80 LEU L CA 1
ATOM 2228 C C . LEU B 2 80 ? 33.239 -22.075 16.136 1.00 24.96 80 LEU L C 1
ATOM 2229 O O . LEU B 2 80 ? 33.234 -23.199 16.654 1.00 26.69 80 LEU L O 1
ATOM 2234 N N . GLN B 2 81 ? 32.908 -20.966 16.794 1.00 28.26 81 GLN L N 1
ATOM 2235 C CA . GLN B 2 81 ? 32.391 -20.934 18.153 1.00 25.85 81 GLN L CA 1
ATOM 2236 C C . GLN B 2 81 ? 31.058 -20.193 18.156 1.00 27.93 81 GLN L C 1
ATOM 2237 O O . GLN B 2 81 ? 30.757 -19.419 17.242 1.00 23.37 81 GLN L O 1
ATOM 2243 N N . ALA B 2 82 ? 30.274 -20.417 19.217 1.00 26.37 82 ALA L N 1
ATOM 2244 C CA . ALA B 2 82 ? 28.975 -19.760 19.353 1.00 26.77 82 ALA L CA 1
ATOM 2245 C C . ALA B 2 82 ? 29.089 -18.240 19.257 1.00 24.25 82 ALA L C 1
ATOM 2246 O O . ALA B 2 82 ? 28.222 -17.582 18.665 1.00 25.06 82 ALA L O 1
ATOM 2248 N N . GLU B 2 83 ? 30.132 -17.661 19.857 1.00 24.67 83 GLU L N 1
ATOM 2249 C CA . GLU B 2 83 ? 30.284 -16.204 19.829 1.00 23.46 83 GLU L CA 1
ATOM 2250 C C . GLU B 2 83 ? 30.440 -15.645 18.418 1.00 21.77 83 GLU L C 1
ATOM 2251 O O . GLU B 2 83 ? 30.361 -14.420 18.238 1.00 21.48 83 GLU L O 1
ATOM 2257 N N . ASP B 2 84 ? 30.629 -16.498 17.419 1.00 25.24 84 ASP L N 1
ATOM 2258 C CA . ASP B 2 84 ? 30.783 -16.056 16.041 1.00 21.64 84 ASP L CA 1
ATOM 2259 C C . ASP B 2 84 ? 29.452 -15.774 15.362 1.00 18.30 84 ASP L C 1
ATOM 2260 O O . ASP B 2 84 ? 29.451 -15.256 14.241 1.00 19.94 84 ASP L O 1
ATOM 2265 N N . GLU B 2 85 ? 28.330 -16.112 15.993 1.00 18.45 85 GLU L N 1
ATOM 2266 C CA . GLU B 2 85 ? 27.032 -15.748 15.439 1.00 19.15 85 GLU L CA 1
ATOM 2267 C C . GLU B 2 85 ? 26.928 -14.235 15.403 1.00 20.01 85 GLU L C 1
ATOM 2268 O O . GLU B 2 85 ? 27.045 -13.577 16.439 1.00 19.59 85 GLU L O 1
ATOM 2274 N N . ALA B 2 86 ? 26.731 -13.694 14.207 1.00 15.92 86 ALA L N 1
ATOM 2275 C CA . ALA B 2 86 ? 26.763 -12.257 13.954 1.00 14.30 86 ALA L CA 1
ATOM 2276 C C . ALA B 2 86 ? 26.402 -12.077 12.490 1.00 15.12 86 ALA L C 1
ATOM 2277 O O . ALA B 2 86 ? 26.291 -13.050 11.733 1.00 15.97 86 ALA L O 1
ATOM 2279 N N . ASP B 2 87 ? 26.240 -10.822 12.088 1.00 13.97 87 ASP L N 1
ATOM 2280 C CA . ASP B 2 87 ? 26.007 -10.497 10.692 1.00 14.58 87 ASP L CA 1
ATOM 2281 C C . ASP B 2 87 ? 27.316 -9.933 10.136 1.00 14.81 87 ASP L C 1
ATOM 2282 O O . ASP B 2 87 ? 27.867 -8.961 10.675 1.00 16.07 87 ASP L O 1
ATOM 2287 N N . TYR B 2 88 ? 27.835 -10.570 9.094 1.00 13.33 88 TYR L N 1
ATOM 2288 C CA . TYR B 2 88 ? 29.142 -10.232 8.542 1.00 13.85 88 TYR L CA 1
ATOM 2289 C C . TYR B 2 88 ? 28.960 -9.418 7.273 1.00 14.12 88 TYR L C 1
ATOM 2290 O O . TYR B 2 88 ? 28.343 -9.885 6.318 1.00 15.68 88 TYR L O 1
ATOM 2299 N N . TYR B 2 89 ? 29.553 -8.227 7.240 1.00 11.80 89 TYR L N 1
ATOM 2300 C CA . TYR B 2 89 ? 29.449 -7.320 6.111 1.00 11.38 89 TYR L CA 1
ATOM 2301 C C . TYR B 2 89 ? 30.802 -7.224 5.422 1.00 16.38 89 TYR L C 1
ATOM 2302 O O . TYR B 2 89 ? 31.824 -7.032 6.086 1.00 16.97 89 TYR L O 1
ATOM 2311 N N . CYS B 2 90 ? 30.798 -7.281 4.100 1.00 12.94 90 CYS L N 1
ATOM 2312 C CA . CYS B 2 90 ? 31.976 -6.899 3.341 1.00 13.78 90 CYS L CA 1
ATOM 2313 C C . CYS B 2 90 ? 31.858 -5.457 2.887 1.00 14.88 90 CYS L C 1
ATOM 2314 O O . CYS B 2 90 ? 30.763 -4.899 2.751 1.00 13.74 90 CYS L O 1
ATOM 2317 N N . SER B 2 91 ? 33.015 -4.838 2.668 1.00 13.71 91 SER L N 1
ATOM 2318 C CA . SER B 2 91 ? 33.056 -3.508 2.091 1.00 13.67 91 SER L CA 1
ATOM 2319 C C . SER B 2 91 ? 34.179 -3.431 1.067 1.00 11.35 91 SER L C 1
ATOM 2320 O O . SER B 2 91 ? 35.106 -4.250 1.074 1.00 13.17 91 SER L O 1
ATOM 2323 N N . SER B 2 92 ? 34.071 -2.464 0.160 1.00 12.75 92 SER L N 1
ATOM 2324 C CA . SER B 2 92 ? 35.182 -2.213 -0.759 1.00 13.71 92 SER L CA 1
ATOM 2325 C C . SER B 2 92 ? 35.221 -0.743 -1.130 1.00 15.23 92 SER L C 1
ATOM 2326 O O . SER B 2 92 ? 34.174 -0.115 -1.277 1.00 14.41 92 SER L O 1
ATOM 2329 N N . TYR B 2 93 ? 36.426 -0.181 -1.311 1.00 12.57 93 TYR L N 1
ATOM 2330 C CA . TYR B 2 93 ? 36.504 1.076 -2.029 1.00 13.38 93 TYR L CA 1
ATOM 2331 C C . TYR B 2 93 ? 35.886 0.857 -3.406 1.00 13.12 93 TYR L C 1
ATOM 2332 O O . TYR B 2 93 ? 36.002 -0.225 -3.982 1.00 15.06 93 TYR L O 1
ATOM 2341 N N . GLY B 2 94 ? 35.182 1.853 -3.927 1.00 16.69 94 GLY L N 1
ATOM 2342 C CA . GLY B 2 94 ? 34.652 1.657 -5.260 1.00 23.50 94 GLY L CA 1
ATOM 2343 C C . GLY B 2 94 ? 33.970 2.884 -5.809 1.00 31.92 94 GLY L C 1
ATOM 2344 O O . GLY B 2 94 ? 33.991 3.975 -5.213 1.00 26.24 94 GLY L O 1
ATOM 2345 N N . GLY B 2 95 ? 33.348 2.664 -6.969 1.00 25.68 95 GLY L N 1
ATOM 2346 C CA . GLY B 2 95 ? 32.621 3.740 -7.623 1.00 33.50 95 GLY L CA 1
ATOM 2347 C C . GLY B 2 95 ? 33.545 4.913 -7.800 1.00 30.46 95 GLY L C 1
ATOM 2348 O O . GLY B 2 95 ? 34.701 4.765 -8.207 1.00 37.96 95 GLY L O 1
ATOM 2349 N N . THR B 2 96 ? 33.079 6.103 -7.449 1.00 28.31 96 THR L N 1
ATOM 2350 C CA . THR B 2 96 ? 33.949 7.271 -7.494 1.00 26.00 96 THR L CA 1
ATOM 2351 C C . THR B 2 96 ? 34.124 7.813 -6.075 1.00 23.82 96 THR L C 1
ATOM 2352 O O . THR B 2 96 ? 33.231 8.475 -5.548 1.00 28.45 96 THR L O 1
ATOM 2356 N N . ASN B 2 97 ? 35.267 7.525 -5.447 1.00 20.48 97 ASN L N 1
ATOM 2357 C CA . ASN B 2 97 ? 35.557 8.049 -4.108 1.00 23.73 97 ASN L CA 1
ATOM 2358 C C . ASN B 2 97 ? 34.482 7.631 -3.110 1.00 21.85 97 ASN L C 1
ATOM 2359 O O . ASN B 2 97 ? 33.926 8.445 -2.370 1.00 21.43 97 ASN L O 1
ATOM 2364 N N . ASN B 2 98 ? 34.187 6.339 -3.108 1.00 20.09 98 ASN L N 1
ATOM 2365 C CA . ASN B 2 98 ? 33.067 5.784 -2.364 1.00 19.63 98 ASN L CA 1
ATOM 2366 C C . ASN B 2 98 ? 33.543 4.557 -1.596 1.00 15.19 98 ASN L C 1
ATOM 2367 O O . ASN B 2 98 ? 34.547 3.925 -1.950 1.00 16.06 98 ASN L O 1
ATOM 2372 N N . LEU B 2 99 ? 32.825 4.240 -0.519 1.00 15.71 99 LEU L N 1
ATOM 2373 C CA . LEU B 2 99 ? 32.961 2.964 0.176 1.00 13.35 99 LEU L CA 1
ATOM 2374 C C . LEU B 2 99 ? 31.634 2.247 0.017 1.00 14.37 99 LEU L C 1
ATOM 2375 O O . LEU B 2 99 ? 30.588 2.783 0.410 1.00 19.90 99 LEU L O 1
ATOM 2380 N N . LEU B 2 100 ? 31.670 1.066 -0.570 1.00 12.99 100 LEU L N 1
ATOM 2381 C CA . LEU B 2 100 ? 30.483 0.256 -0.795 1.00 13.64 100 LEU L CA 1
ATOM 2382 C C . LEU B 2 100 ? 30.415 -0.851 0.237 1.00 15.34 100 LEU L C 1
ATOM 2383 O O . LEU B 2 100 ? 31.437 -1.379 0.666 1.00 14.82 100 LEU L O 1
ATOM 2388 N N . PHE B 2 101 ? 29.188 -1.267 0.583 1.00 14.03 101 PHE L N 1
ATOM 2389 C CA . PHE B 2 101 ? 28.974 -2.367 1.509 1.00 12.56 101 PHE L CA 1
ATOM 2390 C C . PHE B 2 101 ? 28.144 -3.446 0.819 1.00 15.98 101 PHE L C 1
ATOM 2391 O O . PHE B 2 101 ? 27.337 -3.151 -0.066 1.00 19.44 101 PHE L O 1
ATOM 2399 N N . GLY B 2 102 ? 28.372 -4.696 1.220 1.00 15.12 102 GLY L N 1
ATOM 2400 C CA . GLY B 2 102 ? 27.425 -5.760 0.933 1.00 14.64 102 GLY L CA 1
ATOM 2401 C C . GLY B 2 102 ? 26.264 -5.695 1.902 1.00 14.44 102 GLY L C 1
ATOM 2402 O O . GLY B 2 102 ? 26.269 -4.923 2.860 1.00 15.62 102 GLY L O 1
ATOM 2403 N N . GLY B 2 103 ? 25.268 -6.556 1.658 1.00 14.98 103 GLY L N 1
ATOM 2404 C CA . GLY B 2 103 ? 24.059 -6.573 2.473 1.00 15.39 103 GLY L CA 1
ATOM 2405 C C . GLY B 2 103 ? 24.150 -7.355 3.760 1.00 13.96 103 GLY L C 1
ATOM 2406 O O . GLY B 2 103 ? 23.184 -7.369 4.541 1.00 16.24 103 GLY L O 1
ATOM 2407 N N . GLY B 2 104 ? 25.261 -8.035 3.982 1.00 15.17 104 GLY L N 1
ATOM 2408 C CA . GLY B 2 104 ? 25.481 -8.780 5.198 1.00 14.77 104 GLY L CA 1
ATOM 2409 C C . GLY B 2 104 ? 25.041 -10.228 5.108 1.00 14.66 104 GLY L C 1
ATOM 2410 O O . GLY B 2 104 ? 24.020 -10.556 4.480 1.00 17.33 104 GLY L O 1
ATOM 2411 N N . THR B 2 105 ? 25.822 -11.114 5.717 1.00 13.90 105 THR L N 1
ATOM 2412 C CA . THR B 2 105 ? 25.473 -12.530 5.799 1.00 12.29 105 THR L CA 1
ATOM 2413 C C . THR B 2 105 ? 25.332 -12.873 7.273 1.00 18.19 105 THR L C 1
ATOM 2414 O O . THR B 2 105 ? 26.298 -12.741 8.032 1.00 16.38 105 THR L O 1
ATOM 2418 N N . LYS B 2 106 ? 24.138 -13.339 7.677 1.00 14.83 106 LYS L N 1
ATOM 2419 C CA . LYS B 2 106 ? 23.902 -13.702 9.064 1.00 16.56 106 LYS L CA 1
ATOM 2420 C C . LYS B 2 106 ? 24.373 -15.134 9.273 1.00 15.65 106 LYS L C 1
ATOM 2421 O O . LYS B 2 106 ? 23.868 -16.055 8.622 1.00 16.71 106 LYS L O 1
ATOM 2427 N N . LEU B 2 107 ? 25.345 -15.317 10.160 1.00 15.71 107 LEU L N 1
ATOM 2428 C CA . LEU B 2 107 ? 25.941 -16.621 10.434 1.00 18.37 107 LEU L CA 1
ATOM 2429 C C . LEU B 2 107 ? 25.279 -17.265 11.648 1.00 18.92 107 LEU L C 1
ATOM 2430 O O . LEU B 2 107 ? 25.271 -16.687 12.738 1.00 20.42 107 LEU L O 1
ATOM 2435 N N . THR B 2 108 ? 24.773 -18.480 11.462 1.00 19.16 108 THR L N 1
ATOM 2436 C CA . THR B 2 108 ? 24.289 -19.330 12.547 1.00 21.54 108 THR L CA 1
ATOM 2437 C C . THR B 2 108 ? 25.294 -20.437 12.812 1.00 20.40 108 THR L C 1
ATOM 2438 O O . THR B 2 108 ? 25.774 -21.071 11.875 1.00 20.71 108 THR L O 1
ATOM 2442 N N . VAL B 2 109 ? 25.616 -20.647 14.082 1.00 24.28 109 VAL L N 1
ATOM 2443 C CA . VAL B 2 109 ? 26.403 -21.798 14.505 1.00 28.00 109 VAL L CA 1
ATOM 2444 C C . VAL B 2 109 ? 25.430 -22.904 14.904 1.00 25.12 109 VAL L C 1
ATOM 2445 O O . VAL B 2 109 ? 24.628 -22.737 15.828 1.00 25.55 109 VAL L O 1
ATOM 2449 N N . LEU B 2 110 ? 25.505 -24.030 14.218 1.00 23.59 110 LEU L N 1
ATOM 2450 C CA . LEU B 2 110 ? 24.553 -25.131 14.474 1.00 22.62 110 LEU L CA 1
ATOM 2451 C C . LEU B 2 110 ? 24.860 -25.839 15.800 1.00 28.36 110 LEU L C 1
ATOM 2452 O O . LEU B 2 110 ? 25.932 -25.656 16.354 1.00 25.53 110 LEU L O 1
ATOM 2457 N N . GLY B 2 111 ? 23.881 -26.608 16.260 1.00 53.43 111 GLY L N 1
ATOM 2458 C CA . GLY B 2 111 ? 24.036 -27.597 17.345 1.00 46.31 111 GLY L CA 1
ATOM 2459 C C . GLY B 2 111 ? 23.696 -27.030 18.703 1.00 34.11 111 GLY L C 1
ATOM 2460 O O . GLY B 2 111 ? 23.924 -27.714 19.692 1.00 44.41 111 GLY L O 1
ATOM 2461 N N . GLN B 2 112 ? 23.181 -25.808 18.729 1.00 34.18 112 GLN L N 1
ATOM 2462 C CA . GLN B 2 112 ? 22.906 -25.160 20.029 1.00 34.33 112 GLN L CA 1
ATOM 2463 C C . GLN B 2 112 ? 21.718 -25.884 20.657 1.00 26.13 112 GLN L C 1
ATOM 2464 O O . GLN B 2 112 ? 20.768 -26.193 19.929 1.00 24.83 112 GLN L O 1
ATOM 2470 N N . PRO B 2 113 ? 21.774 -26.207 21.961 1.00 32.05 113 PRO L N 1
ATOM 2471 C CA . PRO B 2 113 ? 20.697 -26.995 22.570 1.00 31.97 113 PRO L CA 1
ATOM 2472 C C . PRO B 2 113 ? 19.395 -26.223 22.703 1.00 26.31 113 PRO L C 1
ATOM 2473 O O . PRO B 2 113 ? 19.373 -25.000 22.861 1.00 30.84 113 PRO L O 1
ATOM 2477 N N . LYS B 2 114 ? 18.297 -26.975 22.626 1.00 27.12 114 LYS L N 1
ATOM 2478 C CA . LYS B 2 114 ? 16.982 -26.463 22.990 1.00 24.73 114 LYS L CA 1
ATOM 2479 C C . LYS B 2 114 ? 17.024 -25.850 24.383 1.00 31.95 114 LYS L C 1
ATOM 2480 O O . LYS B 2 114 ? 17.728 -26.331 25.273 1.00 28.28 114 LYS L O 1
ATOM 2486 N N . ALA B 2 115 ? 16.282 -24.760 24.562 1.00 26.34 115 ALA L N 1
ATOM 2487 C CA . ALA B 2 115 ? 16.246 -24.059 25.838 1.00 26.18 115 ALA L CA 1
ATOM 2488 C C . ALA B 2 115 ? 14.825 -23.572 26.061 1.00 25.48 115 ALA L C 1
ATOM 2489 O O . ALA B 2 115 ? 14.270 -22.867 25.212 1.00 21.10 115 ALA L O 1
ATOM 2491 N N . ALA B 2 116 ? 14.241 -23.959 27.186 1.00 23.95 116 ALA L N 1
ATOM 2492 C CA . ALA B 2 116 ? 12.892 -23.548 27.517 1.00 18.72 116 ALA L CA 1
ATOM 2493 C C . ALA B 2 116 ? 12.900 -22.113 28.040 1.00 18.37 116 ALA L C 1
ATOM 2494 O O . ALA B 2 116 ? 13.884 -21.664 28.637 1.00 23.54 116 ALA L O 1
ATOM 2496 N N . PRO B 2 117 ? 11.810 -21.380 27.835 1.00 20.58 117 PRO L N 1
ATOM 2497 C CA . PRO B 2 117 ? 11.769 -19.984 28.285 1.00 20.35 117 PRO L CA 1
ATOM 2498 C C . PRO B 2 117 ? 11.661 -19.868 29.796 1.00 22.83 117 PRO L C 1
ATOM 2499 O O . PRO B 2 117 ? 10.980 -20.662 30.452 1.00 24.00 117 PRO L O 1
ATOM 2503 N N . SER B 2 118 ? 12.342 -18.860 30.339 1.00 20.99 118 SER L N 1
ATOM 2504 C CA . SER B 2 118 ? 12.048 -18.349 31.670 1.00 21.92 118 SER L CA 1
ATOM 2505 C C . SER B 2 118 ? 10.979 -17.274 31.541 1.00 20.57 118 SER L C 1
ATOM 2506 O O . SER B 2 118 ? 11.082 -16.392 30.678 1.00 24.40 118 SER L O 1
ATOM 2509 N N . VAL B 2 119 ? 9.986 -17.323 32.418 1.00 19.88 119 VAL L N 1
ATOM 2510 C CA . VAL B 2 119 ? 8.852 -16.405 32.374 1.00 21.46 119 VAL L CA 1
ATOM 2511 C C . VAL B 2 119 ? 8.724 -15.686 33.713 1.00 21.25 119 VAL L C 1
ATOM 2512 O O . VAL B 2 119 ? 8.672 -16.330 34.767 1.00 22.61 119 VAL L O 1
ATOM 2516 N N . THR B 2 120 ? 8.646 -14.352 33.668 1.00 18.13 120 THR L N 1
ATOM 2517 C CA . THR B 2 120 ? 8.347 -13.545 34.837 1.00 18.76 120 THR L CA 1
ATOM 2518 C C . THR B 2 120 ? 7.108 -12.725 34.514 1.00 19.77 120 THR L C 1
ATOM 2519 O O . THR B 2 120 ? 7.041 -12.093 33.456 1.00 20.08 120 THR L O 1
ATOM 2523 N N . LEU B 2 121 ? 6.126 -12.751 35.406 1.00 18.54 121 LEU L N 1
ATOM 2524 C CA . LEU B 2 121 ? 4.860 -12.059 35.206 1.00 19.41 121 LEU L CA 1
ATOM 2525 C C . LEU B 2 121 ? 4.650 -11.077 36.346 1.00 19.98 121 LEU L C 1
ATOM 2526 O O . LEU B 2 121 ? 4.644 -11.475 37.517 1.00 21.13 121 LEU L O 1
ATOM 2531 N N . PHE B 2 122 ? 4.463 -9.790 35.999 1.00 17.30 122 PHE L N 1
ATOM 2532 C CA . PHE B 2 122 ? 4.190 -8.774 37.003 1.00 16.42 122 PHE L CA 1
ATOM 2533 C C . PHE B 2 122 ? 2.763 -8.274 36.887 1.00 18.57 122 PHE L C 1
ATOM 2534 O O . PHE B 2 122 ? 2.274 -8.036 35.775 1.00 21.23 122 PHE L O 1
ATOM 2542 N N . PRO B 2 123 ? 2.092 -8.070 38.019 1.00 20.30 123 PRO L N 1
ATOM 2543 C CA . PRO B 2 123 ? 0.772 -7.466 38.009 1.00 19.97 123 PRO L CA 1
ATOM 2544 C C . PRO B 2 123 ? 0.877 -5.958 37.866 1.00 21.21 123 PRO L C 1
ATOM 2545 O O . PRO B 2 123 ? 1.982 -5.393 37.912 1.00 20.91 123 PRO L O 1
ATOM 2549 N N . PRO B 2 124 ? -0.254 -5.267 37.708 1.00 22.68 124 PRO L N 1
ATOM 2550 C CA . PRO B 2 124 ? -0.224 -3.801 37.717 1.00 22.04 124 PRO L CA 1
ATOM 2551 C C . PRO B 2 124 ? 0.307 -3.281 39.046 1.00 25.02 124 PRO L C 1
ATOM 2552 O O . PRO B 2 124 ? 0.039 -3.849 40.107 1.00 27.23 124 PRO L O 1
ATOM 2556 N N . SER B 2 125 ? 1.078 -2.199 38.974 1.00 23.07 125 SER L N 1
ATOM 2557 C CA . SER B 2 125 ? 1.545 -1.523 40.174 1.00 25.32 125 SER L CA 1
ATOM 2558 C C . SER B 2 125 ? 0.432 -0.669 40.779 1.00 26.48 125 SER L C 1
ATOM 2559 O O . SER B 2 125 ? -0.508 -0.247 40.097 1.00 24.15 125 SER L O 1
ATOM 2562 N N . SER B 2 126 ? 0.552 -0.427 42.090 1.00 24.27 126 SER L N 1
ATOM 2563 C CA . SER B 2 126 ? -0.339 0.515 42.768 1.00 29.44 126 SER L CA 1
ATOM 2564 C C . SER B 2 126 ? -0.344 1.864 42.066 1.00 29.43 126 SER L C 1
ATOM 2565 O O . SER B 2 126 ? -1.405 2.469 41.858 1.00 26.49 126 SER L O 1
ATOM 2568 N N . GLU B 2 127 ? 0.842 2.364 41.722 1.00 25.43 127 GLU L N 1
ATOM 2569 C CA A GLU B 2 127 ? 0.933 3.663 41.068 0.54 24.81 127 GLU L CA 1
ATOM 2570 C CA B GLU B 2 127 ? 0.941 3.663 41.065 0.46 24.83 127 GLU L CA 1
ATOM 2571 C C . GLU B 2 127 ? 0.176 3.680 39.745 1.00 22.21 127 GLU L C 1
ATOM 2572 O O . GLU B 2 127 ? -0.514 4.659 39.430 1.00 24.72 127 GLU L O 1
ATOM 2583 N N . GLU B 2 128 ? 0.271 2.599 38.961 1.00 22.56 128 GLU L N 1
ATOM 2584 C CA . GLU B 2 128 ? -0.443 2.590 37.689 1.00 24.38 128 GLU L CA 1
ATOM 2585 C C . GLU B 2 128 ? -1.953 2.552 37.894 1.00 24.14 128 GLU L C 1
ATOM 2586 O O . GLU B 2 128 ? -2.690 3.258 37.196 1.00 25.07 128 GLU L O 1
ATOM 2592 N N . LEU B 2 129 ? -2.424 1.728 38.833 1.00 24.84 129 LEU L N 1
ATOM 2593 C CA . LEU B 2 129 ? -3.855 1.647 39.112 1.00 23.98 129 LEU L CA 1
ATOM 2594 C C . LEU B 2 129 ? -4.400 3.001 39.553 1.00 27.22 129 LEU L C 1
ATOM 2595 O O . LEU B 2 129 ? -5.513 3.382 39.171 1.00 28.60 129 LEU L O 1
ATOM 2600 N N . GLN B 2 130 ? -3.620 3.744 40.347 1.00 27.11 130 GLN L N 1
ATOM 2601 C CA . GLN B 2 130 ? -4.022 5.093 40.757 1.00 23.48 130 GLN L CA 1
ATOM 2602 C C . GLN B 2 130 ? -4.184 6.016 39.556 1.00 32.01 130 GLN L C 1
ATOM 2603 O O . GLN B 2 130 ? -5.054 6.896 39.557 1.00 33.70 130 GLN L O 1
ATOM 2609 N N . ALA B 2 131 ? -3.360 5.839 38.524 1.00 27.74 131 ALA L N 1
ATOM 2610 C CA . ALA B 2 131 ? -3.510 6.582 37.278 1.00 28.39 131 ALA L CA 1
ATOM 2611 C C . ALA B 2 131 ? -4.633 6.042 36.404 1.00 26.13 131 ALA L C 1
ATOM 2612 O O . ALA B 2 131 ? -4.712 6.415 35.228 1.00 33.03 131 ALA L O 1
ATOM 2614 N N . ASN B 2 132 ? -5.474 5.161 36.943 1.00 30.17 132 ASN L N 1
ATOM 2615 C CA . ASN B 2 132 ? -6.629 4.621 36.222 1.00 39.59 132 ASN L CA 1
ATOM 2616 C C . ASN B 2 132 ? -6.221 3.781 35.019 1.00 36.18 132 ASN L C 1
ATOM 2617 O O . ASN B 2 132 ? -6.917 3.754 34.001 1.00 34.83 132 ASN L O 1
ATOM 2622 N N . LYS B 2 133 ? -5.090 3.089 35.127 1.00 30.91 133 LYS L N 1
ATOM 2623 C CA . LYS B 2 133 ? -4.631 2.195 34.075 1.00 32.18 133 LYS L CA 1
ATOM 2624 C C . LYS B 2 133 ? -4.132 0.906 34.708 1.00 28.40 133 LYS L C 1
ATOM 2625 O O . LYS B 2 133 ? -3.968 0.809 35.926 1.00 27.81 133 LYS L O 1
ATOM 2631 N N . ALA B 2 134 ? -3.916 -0.104 33.869 1.00 28.52 134 ALA L N 1
ATOM 2632 C CA . ALA B 2 134 ? -3.421 -1.380 34.368 1.00 26.01 134 ALA L CA 1
ATOM 2633 C C . ALA B 2 134 ? -2.733 -2.113 33.229 1.00 25.34 134 ALA L C 1
ATOM 2634 O O . ALA B 2 134 ? -3.276 -2.197 32.121 1.00 25.53 134 ALA L O 1
ATOM 2636 N N . THR B 2 135 ? -1.551 -2.646 33.513 1.00 20.56 135 THR L N 1
ATOM 2637 C CA . THR B 2 135 ? -0.775 -3.396 32.535 1.00 19.69 135 THR L CA 1
ATOM 2638 C C . THR B 2 135 ? -0.191 -4.606 33.237 1.00 22.41 135 THR L C 1
ATOM 2639 O O . THR B 2 135 ? 0.479 -4.453 34.262 1.00 22.86 135 THR L O 1
ATOM 2643 N N . LEU B 2 136 ? -0.440 -5.791 32.683 1.00 19.96 136 LEU 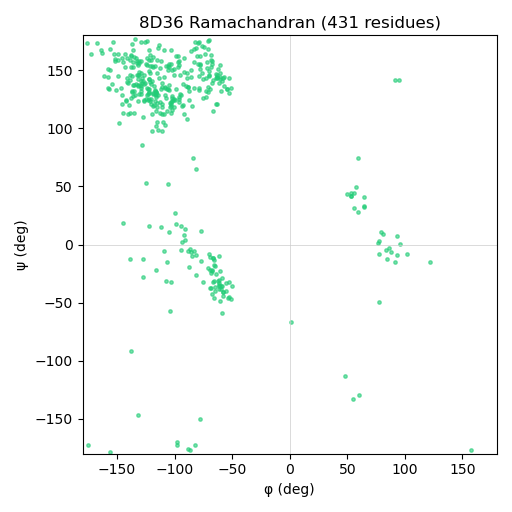L N 1
ATOM 2644 C CA . LEU B 2 136 ? 0.291 -7.001 33.052 1.00 21.78 136 LEU L CA 1
ATOM 2645 C C . LEU B 2 136 ? 1.503 -7.137 32.141 1.00 21.13 136 LEU L C 1
ATOM 2646 O O . LEU B 2 136 ? 1.401 -6.956 30.924 1.00 22.08 136 LEU L O 1
ATOM 2651 N N . VAL B 2 137 ? 2.646 -7.479 32.733 1.00 18.19 137 VAL L N 1
ATOM 2652 C CA . VAL B 2 137 ? 3.930 -7.491 32.040 1.00 16.20 137 VAL L CA 1
ATOM 2653 C C . VAL B 2 137 ? 4.472 -8.911 32.103 1.00 19.82 137 VAL L C 1
ATOM 2654 O O . VAL B 2 137 ? 4.827 -9.396 33.185 1.00 19.32 137 VAL L O 1
ATOM 2658 N N . CYS B 2 138 ? 4.543 -9.582 30.953 1.00 17.36 138 CYS L N 1
ATOM 2659 C CA . CYS B 2 138 ? 5.060 -10.946 30.869 1.00 18.67 138 CYS L CA 1
ATOM 2660 C C . CYS B 2 138 ? 6.393 -10.928 30.130 1.00 19.82 138 CYS L C 1
ATOM 2661 O O . CYS B 2 138 ? 6.444 -10.637 28.929 1.00 22.16 138 CYS L O 1
ATOM 2664 N N . LEU B 2 139 ? 7.467 -11.230 30.845 1.00 19.57 139 LEU L N 1
ATOM 2665 C CA . LEU B 2 139 ? 8.816 -11.137 30.301 1.00 17.63 139 LEU L CA 1
ATOM 2666 C C . LEU B 2 139 ? 9.368 -12.539 30.078 1.00 21.73 139 LEU L C 1
ATOM 2667 O O . LEU B 2 139 ? 9.364 -13.363 30.999 1.00 21.39 139 LEU L O 1
ATOM 2672 N N . ILE B 2 140 ? 9.869 -12.792 28.869 1.00 18.84 140 ILE L N 1
ATOM 2673 C CA . ILE B 2 140 ? 10.191 -14.148 28.414 1.00 17.08 140 ILE L CA 1
ATOM 2674 C C . ILE B 2 140 ? 11.636 -14.167 27.935 1.00 18.96 140 ILE L C 1
ATOM 2675 O O . ILE B 2 140 ? 12.009 -13.401 27.041 1.00 20.51 140 ILE L O 1
ATOM 2680 N N . SER B 2 141 ? 12.456 -15.040 28.512 1.00 20.96 141 SER L N 1
ATOM 2681 C CA . SER B 2 141 ? 13.879 -14.962 28.222 1.00 20.73 141 SER L CA 1
ATOM 2682 C C . SER B 2 141 ? 14.513 -16.342 28.145 1.00 21.92 141 SER L C 1
ATOM 2683 O O . SER B 2 141 ? 13.939 -17.342 28.588 1.00 21.11 141 SER L O 1
ATOM 2686 N N . ASP B 2 142 ? 15.713 -16.366 27.556 1.00 20.80 142 ASP L N 1
ATOM 2687 C CA . ASP B 2 142 ? 16.606 -17.529 27.574 1.00 24.97 142 ASP L CA 1
ATOM 2688 C C . ASP B 2 142 ? 16.040 -18.739 26.840 1.00 23.60 142 ASP L C 1
ATOM 2689 O O . ASP B 2 142 ? 16.312 -19.884 27.216 1.00 27.77 142 ASP L O 1
ATOM 2694 N N . PHE B 2 143 ? 15.253 -18.524 25.793 1.00 21.32 143 PHE L N 1
ATOM 2695 C CA . PHE B 2 143 ? 14.724 -19.641 25.022 1.00 21.16 143 PHE L CA 1
ATOM 2696 C C . PHE B 2 143 ? 15.478 -19.815 23.706 1.00 23.09 143 PHE L C 1
ATOM 2697 O O . PHE B 2 143 ? 16.095 -18.880 23.182 1.00 23.17 143 PHE L O 1
ATOM 2705 N N . TYR B 2 144 ? 15.452 -21.038 23.197 1.00 24.48 144 TYR L N 1
ATOM 2706 C CA . TYR B 2 144 ? 16.102 -21.374 21.936 1.00 27.48 144 TYR L CA 1
ATOM 2707 C C . TYR B 2 144 ? 15.446 -22.625 21.373 1.00 21.49 144 TYR L C 1
ATOM 2708 O O . TYR B 2 144 ? 15.208 -23.577 22.125 1.00 22.87 144 TYR L O 1
ATOM 2717 N N . PRO B 2 145 ? 15.115 -22.665 20.072 1.00 24.19 145 PRO L N 1
ATOM 2718 C CA . PRO B 2 145 ? 15.325 -21.594 19.089 1.00 22.94 145 PRO L CA 1
ATOM 2719 C C . PRO B 2 145 ? 14.402 -20.396 19.306 1.00 28.70 145 PRO L C 1
ATOM 2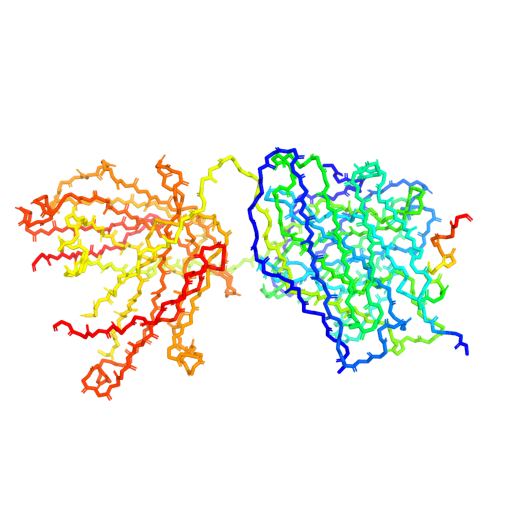720 O O . PRO B 2 145 ? 13.529 -20.432 20.167 1.00 27.52 145 PRO L O 1
ATOM 2724 N N . GLY B 2 146 ? 14.599 -19.351 18.513 1.00 26.27 146 GLY L N 1
ATOM 2725 C CA . GLY B 2 146 ? 13.950 -18.079 18.775 1.00 25.18 146 GLY L CA 1
ATOM 2726 C C . GLY B 2 146 ? 12.522 -17.950 18.295 1.00 27.15 146 GLY L C 1
ATOM 2727 O O . GLY B 2 146 ? 12.240 -17.129 17.414 1.00 37.09 146 GLY L O 1
ATOM 2728 N N . ALA B 2 147 ? 11.607 -18.737 18.857 1.00 27.32 147 ALA L N 1
ATOM 2729 C CA . ALA B 2 147 ? 10.186 -18.572 18.566 1.00 30.34 147 ALA L CA 1
ATOM 2730 C C . ALA B 2 147 ? 9.370 -19.029 19.767 1.00 29.10 147 ALA L C 1
ATOM 2731 O O . ALA B 2 147 ? 9.635 -20.098 20.322 1.00 28.83 147 ALA L O 1
ATOM 2733 N N . VAL B 2 148 ? 8.389 -18.213 20.174 1.00 29.00 148 VAL L N 1
ATOM 2734 C CA . VAL B 2 148 ? 7.417 -18.584 21.199 1.00 27.93 148 VAL L CA 1
ATOM 2735 C C . VAL B 2 148 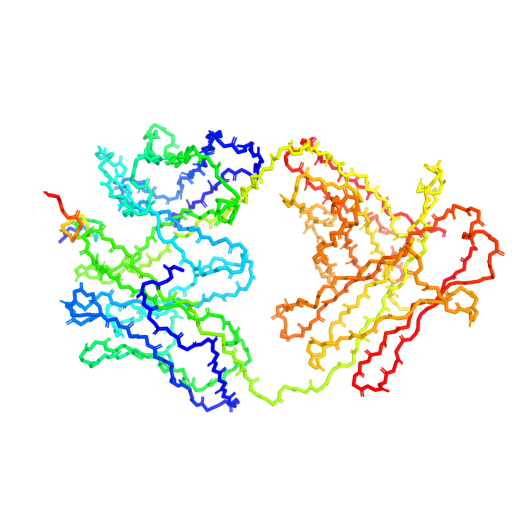? 6.041 -18.113 20.747 1.00 26.54 148 VAL L C 1
ATOM 2736 O O . VAL B 2 148 ? 5.915 -17.263 19.864 1.00 30.06 148 VAL L O 1
ATOM 2740 N N . THR B 2 149 ? 5.001 -18.676 21.361 1.00 28.02 149 THR L N 1
ATOM 2741 C CA . THR B 2 149 ? 3.647 -18.142 21.247 1.00 26.82 149 THR L CA 1
ATOM 2742 C C . THR B 2 149 ? 3.141 -17.835 22.651 1.00 30.46 149 THR L C 1
ATOM 2743 O O . THR B 2 149 ? 3.452 -18.562 23.600 1.00 28.92 149 THR L O 1
ATOM 2747 N N . VAL B 2 150 ? 2.386 -16.745 22.800 1.00 26.04 150 VAL L N 1
ATOM 2748 C CA . VAL B 2 150 ? 1.906 -16.319 24.109 1.00 27.98 150 VAL L CA 1
ATOM 2749 C C . VAL B 2 150 ? 0.386 -16.364 24.131 1.00 26.57 150 VAL L C 1
ATOM 2750 O O . VAL B 2 150 ? -0.269 -15.869 23.207 1.00 32.47 150 VAL L O 1
ATOM 2754 N N . ALA B 2 151 ? -0.167 -16.942 25.194 1.00 23.35 151 ALA L N 1
ATOM 2755 C CA . ALA B 2 151 ? -1.602 -16.964 25.430 1.00 28.02 151 ALA L CA 1
ATOM 2756 C C . ALA B 2 151 ? -1.885 -16.352 26.795 1.00 33.23 151 ALA L C 1
ATOM 2757 O O . ALA B 2 151 ? -1.204 -16.663 27.779 1.00 28.46 151 ALA L O 1
ATOM 2759 N N . TRP B 2 152 ? -2.881 -15.479 26.852 1.00 28.65 152 TRP L N 1
ATOM 2760 C CA . TRP B 2 152 ? -3.290 -14.851 28.097 1.00 28.01 152 TRP L CA 1
ATOM 2761 C C . TRP B 2 152 ? -4.636 -15.414 28.516 1.00 28.87 152 TRP L C 1
ATOM 2762 O O . TRP B 2 152 ? -5.484 -15.715 27.667 1.00 29.97 152 TRP L O 1
ATOM 2773 N N . LYS B 2 153 ? -4.823 -15.571 29.824 1.00 28.63 153 LYS L N 1
ATOM 2774 C CA . LYS B 2 153 ? -6.079 -16.056 30.372 1.00 24.27 153 LYS L CA 1
ATOM 2775 C C . LYS B 2 153 ? -6.548 -15.106 31.460 1.00 28.15 153 LYS L C 1
ATOM 2776 O O . LYS B 2 153 ? -5.741 -14.589 32.239 1.00 27.39 153 LYS L O 1
ATOM 2782 N N . ALA B 2 154 ? -7.846 -14.844 31.480 1.00 28.71 154 ALA L N 1
ATOM 2783 C CA . ALA B 2 154 ? -8.499 -14.224 32.621 1.00 28.91 154 ALA L CA 1
ATOM 2784 C C . ALA B 2 154 ? -9.230 -15.343 33.351 1.00 32.57 154 ALA L C 1
ATOM 2785 O O . ALA B 2 154 ? -10.052 -16.041 32.748 1.00 36.54 154 ALA L O 1
ATOM 2787 N N . ASP B 2 155 ? -8.914 -15.521 34.635 1.00 29.79 155 ASP L N 1
ATOM 2788 C CA . ASP B 2 155 ? -9.178 -16.782 35.319 1.00 31.59 155 ASP L CA 1
ATOM 2789 C C . ASP B 2 155 ? -8.669 -17.927 34.453 1.00 38.56 155 ASP L C 1
ATOM 2790 O O . ASP B 2 155 ? -7.459 -18.053 34.229 1.00 31.29 155 ASP L O 1
ATOM 2795 N N . SER B 2 156 ? -9.583 -18.748 33.937 1.00 39.15 156 SER L N 1
ATOM 2796 C CA . SER B 2 156 ? -9.239 -19.813 33.005 1.00 36.48 156 SER L CA 1
ATOM 2797 C C . SER B 2 156 ? -9.774 -19.554 31.600 1.00 38.42 156 SER L C 1
ATOM 2798 O O . SER B 2 156 ? -9.802 -20.473 30.777 1.00 43.60 156 SER L O 1
ATOM 2801 N N . SER B 2 157 ? -10.196 -18.332 31.307 1.00 35.77 157 SER L N 1
ATOM 2802 C CA . SER B 2 157 ? -10.784 -18.019 30.014 1.00 37.19 157 SER L CA 1
ATOM 2803 C C . SER B 2 157 ? -9.800 -17.250 29.149 1.00 40.01 157 SER L C 1
ATOM 2804 O O . SER B 2 157 ? -9.123 -16.336 29.636 1.00 37.61 157 SER L O 1
ATOM 2807 N N . PRO B 2 158 ? -9.716 -17.598 27.867 1.00 38.33 158 PRO L N 1
ATOM 2808 C CA . PRO B 2 158 ? -8.787 -16.892 26.977 1.00 31.53 158 PRO L CA 1
ATOM 2809 C C . PRO B 2 158 ? -9.168 -15.426 26.845 1.00 39.71 158 PRO L C 1
ATOM 2810 O O . PRO B 2 158 ? -10.346 -15.066 26.831 1.00 37.80 158 PRO L O 1
ATOM 2814 N N . VAL B 2 159 ? -8.152 -14.574 26.767 1.00 33.45 159 VAL L N 1
ATOM 2815 C CA . VAL B 2 159 ? -8.338 -13.158 26.479 1.00 38.38 159 VAL L CA 1
ATOM 2816 C C . VAL B 2 159 ? -7.372 -12.764 25.373 1.00 38.91 159 VAL L C 1
ATOM 2817 O O . VAL B 2 159 ? -6.174 -13.061 25.451 1.00 35.43 159 VAL L O 1
ATOM 2821 N N . LYS B 2 160 ? -7.897 -12.116 24.332 1.00 37.72 160 LYS L N 1
ATOM 2822 C CA . LYS B 2 160 ? -7.062 -11.577 23.272 1.00 31.86 160 LYS L CA 1
ATOM 2823 C C . LYS B 2 160 ? -7.102 -10.065 23.133 1.00 34.34 160 LYS L C 1
ATOM 2824 O O . LYS B 2 160 ? -6.163 -9.500 22.565 1.00 36.64 160 LYS L O 1
ATOM 2830 N N . ALA B 2 161 ? -8.146 -9.397 23.619 1.00 33.97 161 ALA L N 1
ATOM 2831 C CA . ALA B 2 161 ? -8.175 -7.942 23.565 1.00 44.09 161 ALA L CA 1
ATOM 2832 C C . ALA B 2 161 ? -7.112 -7.366 24.488 1.00 36.52 161 ALA L C 1
ATOM 2833 O O . ALA B 2 161 ? -6.909 -7.850 25.605 1.00 37.19 161 ALA L O 1
ATOM 2835 N N . GLY B 2 162 ? -6.434 -6.322 24.012 1.00 32.02 162 GLY L N 1
ATOM 2836 C CA . GLY B 2 162 ? -5.446 -5.624 24.807 1.00 28.41 162 GLY L CA 1
ATOM 2837 C C . GLY B 2 162 ? -4.080 -6.271 24.874 1.00 32.56 162 GLY L C 1
ATOM 2838 O O . GLY B 2 162 ? -3.237 -5.814 25.655 1.00 30.01 162 GLY L O 1
ATOM 2839 N N . VAL B 2 163 ? -3.818 -7.302 24.078 1.00 32.90 163 VAL L N 1
ATOM 2840 C CA . VAL B 2 163 ? -2.528 -7.985 24.108 1.00 28.15 163 VAL L CA 1
ATOM 2841 C C . VAL B 2 163 ? -1.611 -7.370 23.065 1.00 25.10 163 VAL L C 1
ATOM 2842 O O . VAL B 2 163 ? -2.028 -7.094 21.934 1.00 37.90 163 VAL L O 1
ATOM 2846 N N . GLU B 2 164 ? -0.348 -7.177 23.430 1.00 26.99 164 GLU L N 1
ATOM 2847 C CA . GLU B 2 164 ? 0.661 -6.735 22.478 1.00 31.67 164 GLU L CA 1
ATOM 2848 C C . GLU B 2 164 ? 1.954 -7.469 22.809 1.00 31.27 164 GLU L C 1
ATOM 2849 O O . GLU B 2 164 ? 2.429 -7.394 23.945 1.00 28.17 164 GLU L O 1
ATOM 2855 N N . THR B 2 165 ? 2.514 -8.189 21.829 1.00 32.58 165 THR L N 1
ATOM 2856 C CA . THR B 2 165 ? 3.683 -9.043 22.038 1.00 31.24 165 THR L CA 1
ATOM 2857 C C . THR B 2 165 ? 4.787 -8.698 21.049 1.00 27.97 165 THR L C 1
ATOM 2858 O O . THR B 2 165 ? 4.521 -8.481 19.862 1.00 32.37 165 THR L O 1
ATOM 2862 N N . THR B 2 166 ? 6.028 -8.661 21.540 1.00 24.50 166 THR L N 1
ATOM 2863 C CA . THR B 2 166 ? 7.170 -8.345 20.693 1.00 22.60 166 THR L CA 1
ATOM 2864 C C . THR B 2 166 ? 7.577 -9.547 19.843 1.00 32.56 166 THR L C 1
ATOM 2865 O O . THR B 2 166 ? 7.229 -10.696 20.127 1.00 29.38 166 THR L O 1
ATOM 2869 N N . THR B 2 167 ? 8.343 -9.258 18.792 1.00 32.54 167 THR L N 1
ATOM 2870 C CA . THR B 2 167 ? 9.056 -10.292 18.069 1.00 30.55 167 THR L CA 1
ATOM 2871 C C . THR B 2 167 ? 10.213 -10.777 18.936 1.00 30.18 167 THR L C 1
ATOM 2872 O O . THR B 2 167 ? 10.688 -10.056 19.816 1.00 27.66 167 THR L O 1
ATOM 2876 N N . PRO B 2 168 ? 10.698 -11.995 18.706 1.00 31.16 168 PRO L N 1
ATOM 2877 C CA . PRO B 2 168 ? 11.850 -12.471 19.474 1.00 29.81 168 PRO L CA 1
ATOM 2878 C C . PRO B 2 168 ? 13.104 -11.718 19.077 1.00 29.99 168 PRO L C 1
ATOM 2879 O O . PRO B 2 168 ? 13.297 -11.348 17.917 1.00 37.87 168 PRO L O 1
ATOM 2883 N N . SER B 2 169 ? 13.971 -11.505 20.057 1.00 23.73 169 SER L N 1
ATOM 2884 C CA . SER B 2 169 ? 15.211 -10.773 19.864 1.00 28.74 169 SER L CA 1
ATOM 2885 C C . SER B 2 169 ? 16.387 -11.571 20.414 1.00 29.70 169 SER L C 1
ATOM 2886 O O . SER B 2 169 ? 16.281 -12.218 21.459 1.00 26.33 169 SER L O 1
ATOM 2889 N N . LYS B 2 170 ? 17.505 -11.535 19.696 1.00 26.20 170 LYS L N 1
ATOM 2890 C CA . LYS B 2 170 ? 18.692 -12.276 20.102 1.00 25.01 170 LYS L CA 1
ATOM 2891 C C . LYS B 2 170 ? 19.352 -11.632 21.312 1.00 26.99 170 LYS L C 1
ATOM 2892 O O . LYS B 2 170 ? 19.650 -10.432 21.309 1.00 31.61 170 LYS L O 1
ATOM 2898 N N . GLN B 2 171 ? 19.585 -12.429 22.346 1.00 26.74 171 GLN L N 1
ATOM 2899 C CA . GLN B 2 171 ? 20.374 -12.018 23.495 1.00 29.69 171 GLN L CA 1
ATOM 2900 C C . GLN B 2 171 ? 21.859 -12.249 23.236 1.00 38.00 171 GLN L C 1
ATOM 2901 O O . GLN B 2 171 ? 22.259 -12.941 22.296 1.00 32.07 171 GLN L O 1
ATOM 2907 N N . SER B 2 172 ? 22.688 -11.659 24.098 1.00 37.88 172 SER L N 1
ATOM 2908 C CA . SER B 2 172 ? 24.126 -11.764 23.913 1.00 38.63 172 SER L CA 1
ATOM 2909 C C . SER B 2 172 ? 24.631 -13.180 24.132 1.00 36.33 172 SER L C 1
ATOM 2910 O O . SER B 2 172 ? 25.707 -13.525 23.628 1.00 36.29 172 SER L O 1
ATOM 2913 N N . ASN B 2 173 ? 23.879 -14.012 24.857 1.00 35.60 173 ASN L N 1
ATOM 2914 C CA . ASN B 2 173 ? 24.291 -15.382 25.137 1.00 30.36 173 ASN L CA 1
ATOM 2915 C C . ASN B 2 173 ? 23.796 -16.387 24.105 1.00 31.73 173 ASN L C 1
ATOM 2916 O O . ASN B 2 173 ? 23.838 -17.590 24.379 1.00 29.94 173 ASN L O 1
ATOM 2921 N N . ASN B 2 174 ? 23.307 -15.925 22.951 1.00 26.35 174 ASN L N 1
ATOM 2922 C CA . ASN B 2 174 ? 22.825 -16.715 21.820 1.00 29.96 174 ASN L CA 1
ATOM 2923 C C . ASN B 2 174 ? 21.359 -17.153 21.954 1.00 25.79 174 ASN L C 1
ATOM 2924 O O . ASN B 2 174 ? 20.772 -17.593 20.961 1.00 23.24 174 ASN L O 1
ATOM 2929 N N . LYS B 2 175 ? 20.738 -17.025 23.126 1.00 23.49 175 LYS L N 1
ATOM 2930 C CA . LYS B 2 175 ? 19.330 -17.346 23.288 1.00 28.01 175 LYS L CA 1
ATOM 2931 C C . LYS B 2 175 ? 18.476 -16.124 22.929 1.00 25.14 175 LYS L C 1
ATOM 2932 O O . LYS B 2 175 ? 18.988 -15.093 22.488 1.00 24.59 175 LYS L O 1
ATOM 2938 N N . TYR B 2 176 ? 17.161 -16.240 23.099 1.00 23.02 176 TYR L N 1
ATOM 2939 C CA . TYR B 2 176 ? 16.220 -15.220 22.641 1.00 22.48 176 TYR L CA 1
ATOM 2940 C C . TYR B 2 176 ? 15.332 -14.742 23.778 1.00 24.17 176 TYR L C 1
ATOM 2941 O O . TYR B 2 176 ? 15.108 -15.456 24.757 1.00 20.87 176 TYR L O 1
ATOM 2950 N N . ALA B 2 177 ? 14.820 -13.511 23.617 1.00 21.78 177 ALA L N 1
ATOM 2951 C CA . ALA B 2 177 ? 13.915 -12.879 24.564 1.00 23.88 177 ALA L CA 1
ATOM 2952 C C . ALA B 2 177 ? 12.708 -12.322 23.824 1.00 26.25 177 ALA L C 1
ATOM 2953 O O . ALA B 2 177 ? 12.761 -12.033 22.624 1.00 25.31 177 ALA L O 1
ATOM 2955 N N . ALA B 2 178 ? 11.611 -12.175 24.564 1.00 21.62 178 ALA L N 1
ATOM 2956 C CA . ALA B 2 178 ? 10.431 -11.487 24.072 1.00 20.31 178 ALA L CA 1
ATOM 2957 C C . ALA B 2 178 ? 9.666 -10.987 25.284 1.00 20.50 178 ALA L C 1
ATOM 2958 O O . ALA B 2 178 ? 9.974 -11.339 26.423 1.00 22.09 178 ALA L O 1
ATOM 2960 N N . SER B 2 179 ? 8.693 -10.122 25.026 1.00 21.72 179 SER L N 1
ATOM 2961 C CA A SER B 2 179 ? 7.826 -9.649 26.083 0.55 21.99 179 SER L CA 1
ATOM 2962 C CA B SER B 2 179 ? 7.840 -9.531 26.058 0.45 21.94 179 SER L CA 1
ATOM 2963 C C . SER B 2 179 ? 6.407 -9.519 25.555 1.00 19.36 179 SER L C 1
ATOM 2964 O O . SER B 2 179 ? 6.173 -9.339 24.356 1.00 26.90 179 SER L O 1
ATOM 2969 N N . SER B 2 180 ? 5.449 -9.667 26.473 1.00 19.64 180 SER L N 1
ATOM 2970 C CA . SER B 2 180 ? 4.037 -9.556 26.134 1.00 28.09 180 SER L CA 1
ATOM 2971 C C . SER B 2 180 ? 3.332 -8.718 27.188 1.00 26.48 180 SER L C 1
ATOM 2972 O O . SER B 2 180 ? 3.586 -8.873 28.387 1.00 22.75 180 SER L O 1
ATOM 2975 N N . TYR B 2 181 ? 2.456 -7.824 26.727 1.00 21.17 181 TYR L N 1
ATOM 2976 C CA . TYR B 2 181 ? 1.763 -6.870 27.583 1.00 21.80 181 TYR L CA 1
ATOM 2977 C C . TYR B 2 181 ? 0.263 -7.046 27.426 1.00 24.46 181 TYR L C 1
ATOM 2978 O O . TYR B 2 181 ? -0.244 -7.113 26.302 1.00 28.80 181 TYR L O 1
ATOM 2987 N N . LEU B 2 182 ? -0.452 -7.089 28.549 1.00 20.79 182 LEU L N 1
ATOM 2988 C CA . LEU B 2 182 ? -1.910 -7.118 28.540 1.00 20.68 182 LEU L CA 1
ATOM 2989 C C . LEU B 2 182 ? -2.419 -5.846 29.207 1.00 23.34 182 LEU L C 1
ATOM 2990 O O . LEU B 2 182 ? -2.197 -5.635 30.405 1.00 25.79 182 LEU L O 1
ATOM 2995 N N . SER B 2 183 ? -3.090 -5.003 28.429 1.00 22.48 183 SER L N 1
ATOM 2996 C CA . SER B 2 183 ? -3.726 -3.795 28.946 1.00 24.61 183 SER L CA 1
ATOM 2997 C C . SER B 2 183 ? -5.138 -4.106 29.426 1.00 25.15 183 SER L C 1
ATOM 2998 O O . SER B 2 183 ? -5.918 -4.755 28.718 1.00 29.51 183 SER L O 1
ATOM 3001 N N . LEU B 2 184 ? -5.466 -3.640 30.630 1.00 25.81 184 LEU L N 1
ATOM 3002 C CA . LEU B 2 184 ? -6.793 -3.830 31.201 1.00 30.84 184 LEU L CA 1
ATOM 3003 C C . LEU B 2 184 ? -7.228 -2.540 31.881 1.00 28.22 184 LEU L C 1
ATOM 3004 O O . LEU B 2 184 ? -6.409 -1.672 32.184 1.00 26.01 184 LEU L O 1
ATOM 3009 N N . THR B 2 185 ? -8.533 -2.428 32.138 1.00 34.08 185 THR L N 1
ATOM 3010 C CA . THR B 2 185 ? -8.982 -1.386 33.048 1.00 34.04 185 THR L CA 1
ATOM 3011 C C . THR B 2 185 ? -8.757 -1.857 34.480 1.00 27.07 185 THR L C 1
ATOM 3012 O O . THR B 2 185 ? -8.699 -3.058 34.743 1.00 28.10 185 THR L O 1
ATOM 3016 N N . PRO B 2 186 ? -8.614 -0.930 35.430 1.00 31.20 186 PRO L N 1
ATOM 3017 C CA . PRO B 2 186 ? -8.521 -1.364 36.833 1.00 22.43 186 PRO L CA 1
ATOM 3018 C C . PRO B 2 186 ? -9.700 -2.223 37.260 1.00 29.90 186 PRO L C 1
ATOM 3019 O O . PRO B 2 186 ? -9.527 -3.151 38.056 1.00 32.16 186 PRO L O 1
ATOM 3023 N N . GLU B 2 187 ? -10.891 -1.964 36.712 1.00 33.73 187 GLU L N 1
ATOM 3024 C CA . GLU B 2 187 ? -12.063 -2.763 37.064 1.00 35.08 187 GLU L CA 1
ATOM 3025 C C . GLU B 2 187 ? -11.909 -4.210 36.595 1.00 35.50 187 GLU L C 1
ATOM 3026 O O . GLU B 2 187 ? -12.187 -5.148 37.351 1.00 31.33 187 GLU L O 1
ATOM 3032 N N . GLN B 2 188 ? -11.463 -4.411 35.348 1.00 34.21 188 GLN L N 1
ATOM 3033 C CA . GLN B 2 188 ? -11.201 -5.768 34.864 1.00 34.45 188 GLN L CA 1
ATOM 3034 C C . GLN B 2 188 ? -10.182 -6.492 35.733 1.00 31.47 188 GLN L C 1
ATOM 3035 O O . GLN B 2 188 ? -10.377 -7.660 36.082 1.00 32.03 188 GLN L O 1
ATOM 3041 N N . TRP B 2 189 ? -9.089 -5.814 36.097 1.00 29.09 189 TRP L N 1
ATOM 3042 C CA . TRP B 2 189 ? -8.072 -6.443 36.936 1.00 25.32 189 TRP L CA 1
ATOM 3043 C C . TRP B 2 189 ? -8.648 -6.860 38.282 1.00 27.57 189 TRP L C 1
ATOM 3044 O O . TRP B 2 189 ? -8.452 -7.994 38.730 1.00 29.20 189 TRP L O 1
ATOM 3055 N N . LYS B 2 190 ? -9.362 -5.950 38.949 1.00 29.26 190 LYS L N 1
ATOM 3056 C CA . LYS B 2 190 ? -9.885 -6.263 40.273 1.00 36.27 190 LYS L CA 1
ATOM 3057 C C . LYS B 2 190 ? -11.025 -7.274 40.230 1.00 36.85 190 LYS L C 1
ATOM 3058 O O . LYS B 2 190 ? -11.287 -7.926 41.246 1.00 36.56 190 LYS L O 1
ATOM 3064 N N . SER B 2 191 ? -11.682 -7.437 39.078 1.00 31.42 191 SER L N 1
ATOM 3065 C CA . SER B 2 191 ? -12.902 -8.237 38.998 1.00 38.16 191 SER L CA 1
ATOM 3066 C C . SER B 2 191 ? -12.638 -9.739 38.905 1.00 42.25 191 SER L C 1
ATOM 3067 O O . SER B 2 191 ? -13.498 -10.535 39.303 1.00 37.43 191 SER L O 1
ATOM 3070 N N . HIS B 2 192 ? -11.482 -10.152 38.388 1.00 32.83 192 HIS L N 1
ATOM 3071 C CA . HIS B 2 192 ? -11.177 -11.558 38.183 1.00 35.40 192 HIS L CA 1
ATOM 3072 C C . HIS B 2 192 ? -10.355 -12.107 39.343 1.00 29.75 192 HIS L C 1
ATOM 3073 O O . HIS B 2 192 ? -9.672 -11.372 40.059 1.00 36.61 192 HIS L O 1
ATOM 3080 N N . ARG B 2 193 ? -10.429 -13.428 39.513 1.00 28.75 193 ARG L N 1
ATOM 3081 C CA . ARG B 2 193 ? -9.640 -14.092 40.543 1.00 32.94 193 ARG L CA 1
ATOM 3082 C C . ARG B 2 193 ? -8.150 -14.061 40.210 1.00 34.10 193 ARG L C 1
ATOM 3083 O O . ARG B 2 193 ? -7.314 -13.898 41.107 1.00 31.88 193 ARG L O 1
ATOM 3091 N N . SER B 2 194 ? -7.795 -14.210 38.934 1.00 28.00 194 SER L N 1
ATOM 3092 C CA . SER B 2 194 ? -6.389 -14.176 38.544 1.00 30.03 194 SER L CA 1
ATOM 3093 C C . SER B 2 194 ? -6.276 -13.966 37.040 1.00 27.36 194 SER L C 1
ATOM 3094 O O . SER B 2 194 ? -7.256 -14.064 36.300 1.00 28.87 194 SER L O 1
ATOM 3097 N N . TYR B 2 195 ? -5.051 -13.649 36.601 1.00 26.80 195 TYR L N 1
ATOM 3098 C CA . TYR B 2 195 ? -4.704 -13.604 35.189 1.00 26.32 195 TYR L CA 1
ATOM 3099 C C . TYR B 2 195 ? -3.427 -14.401 34.991 1.00 25.19 195 TYR L C 1
ATOM 3100 O O . TYR B 2 195 ? -2.573 -14.451 35.880 1.00 25.93 195 TYR L O 1
ATOM 3109 N N . SER B 2 196 ? -3.297 -15.022 33.814 1.00 22.11 196 SER L N 1
ATOM 3110 C CA . SER B 2 196 ? -2.169 -15.886 33.513 1.00 25.86 196 SER L CA 1
ATOM 3111 C C . SER B 2 196 ? -1.556 -15.546 32.162 1.00 23.16 196 SER L C 1
ATOM 3112 O O . SER B 2 196 ? -2.251 -15.176 31.210 1.00 23.76 196 SER L O 1
ATOM 3115 N N . CYS B 2 197 ? -0.240 -15.698 32.095 1.00 20.46 197 CYS L N 1
ATOM 3116 C CA . CYS B 2 197 ? 0.519 -15.644 30.853 1.00 22.01 197 CYS L CA 1
ATOM 3117 C C . CYS B 2 197 ? 1.068 -17.045 30.608 1.00 20.41 197 CYS L C 1
ATOM 3118 O O . CYS B 2 197 ? 1.776 -17.586 31.462 1.00 22.95 197 CYS L O 1
ATOM 3121 N N . GLN B 2 198 ? 0.747 -17.631 29.452 1.00 22.17 198 GLN L N 1
ATOM 3122 C CA . GLN B 2 198 ? 1.183 -18.987 29.111 1.00 21.16 198 GLN L CA 1
ATOM 3123 C C . GLN B 2 198 ? 2.048 -18.936 27.861 1.00 21.11 198 GLN L C 1
ATOM 3124 O O . GLN B 2 198 ? 1.578 -18.525 26.794 1.00 25.10 198 GLN L O 1
ATOM 3130 N N . VAL B 2 199 ? 3.300 -19.371 27.986 1.00 22.05 199 VAL L N 1
ATOM 3131 C CA . VAL B 2 199 ? 4.290 -19.259 26.922 1.00 18.92 199 VAL L CA 1
ATOM 3132 C C . VAL B 2 199 ? 4.597 -20.656 26.406 1.00 22.04 199 VAL L C 1
ATOM 3133 O O . VAL B 2 199 ? 5.096 -21.505 27.154 1.00 23.45 199 VAL L O 1
ATOM 3137 N N . THR B 2 200 ? 4.320 -20.884 25.125 1.00 24.03 200 THR L N 1
ATOM 3138 C CA . THR B 2 200 ? 4.534 -22.182 24.497 1.00 24.99 200 THR L CA 1
ATOM 3139 C C . THR B 2 200 ? 5.757 -22.131 23.596 1.00 27.53 200 THR L C 1
ATOM 3140 O O . THR B 2 200 ? 5.913 -21.203 22.796 1.00 26.22 200 THR L O 1
ATOM 3144 N N . HIS B 2 201 ? 6.612 -23.144 23.720 1.00 22.86 201 HIS L N 1
ATOM 3145 C CA . HIS B 2 201 ? 7.867 -23.190 22.988 1.00 21.56 201 HIS L CA 1
ATOM 3146 C C . HIS B 2 201 ? 8.136 -24.647 22.662 1.00 26.96 201 HIS L C 1
ATOM 3147 O O . HIS B 2 201 ? 8.221 -25.468 23.578 1.00 25.04 201 HIS L O 1
ATOM 3154 N N . GLU B 2 202 ? 8.249 -24.963 21.370 1.00 24.85 202 GLU L N 1
ATOM 3155 C CA . GLU B 2 202 ? 8.538 -26.330 20.923 1.00 27.81 202 GLU L CA 1
ATOM 3156 C C . GLU B 2 202 ? 7.528 -27.344 21.468 1.00 30.07 202 GLU L C 1
ATOM 3157 O O . GLU B 2 202 ? 7.872 -28.498 21.736 1.00 32.62 202 GLU L O 1
ATOM 3163 N N . GLY B 2 203 ? 6.282 -26.923 21.663 1.00 26.84 203 GLY L N 1
ATOM 3164 C CA . GLY B 2 203 ? 5.236 -27.802 22.139 1.00 28.84 203 GLY L CA 1
ATOM 3165 C C . GLY B 2 203 ? 5.101 -27.928 23.645 1.00 27.13 203 GLY L C 1
ATOM 3166 O O . GLY B 2 203 ? 4.145 -28.567 24.111 1.00 29.63 203 GLY L O 1
ATOM 3167 N N . SER B 2 204 ? 6.010 -27.341 24.423 1.00 25.27 204 SER L N 1
ATOM 3168 C CA . SER B 2 204 ? 5.916 -27.322 25.876 1.00 20.96 204 SER L CA 1
ATOM 3169 C C . SER B 2 204 ? 5.551 -25.916 26.338 1.00 25.86 204 SER L C 1
ATOM 3170 O O . SER B 2 204 ? 5.844 -24.935 25.654 1.00 25.89 204 SER L O 1
ATOM 3173 N N . THR B 2 205 ? 4.910 -25.821 27.499 1.00 22.34 205 THR L N 1
ATOM 3174 C CA . THR B 2 205 ? 4.380 -24.540 27.957 1.00 19.72 205 THR L CA 1
ATOM 3175 C C . THR B 2 205 ? 4.847 -24.218 29.370 1.00 26.37 205 THR L C 1
ATOM 3176 O O . THR B 2 205 ? 4.909 -25.097 30.231 1.00 26.36 205 THR L O 1
ATOM 3180 N N . VAL B 2 206 ? 5.165 -22.946 29.612 1.00 21.78 206 VAL L N 1
ATOM 3181 C CA . VAL B 2 206 ? 5.458 -22.441 30.949 1.00 21.24 206 VAL L CA 1
ATOM 3182 C C . VAL B 2 206 ? 4.392 -21.399 31.275 1.00 22.19 206 VAL L C 1
ATOM 3183 O O . VAL B 2 206 ? 4.122 -20.511 30.460 1.00 23.62 206 VAL L O 1
ATOM 3187 N N . GLU B 2 207 ? 3.756 -21.530 32.437 1.00 21.08 207 GLU L N 1
ATOM 3188 C CA . GLU B 2 207 ? 2.617 -20.695 32.808 1.00 24.13 207 GLU L CA 1
ATOM 3189 C C . GLU B 2 207 ? 2.945 -19.946 34.092 1.00 27.84 207 GLU L C 1
ATOM 3190 O O . GLU B 2 207 ? 3.528 -20.519 35.019 1.00 24.89 207 GLU L O 1
ATOM 3196 N N . LYS B 2 208 ? 2.578 -18.659 34.142 1.00 22.55 208 LYS L N 1
ATOM 3197 C CA . LYS B 2 208 ? 2.642 -17.874 35.370 1.00 21.99 208 LYS L CA 1
ATOM 3198 C C . LYS B 2 208 ? 1.304 -17.186 35.588 1.00 20.33 208 LYS L C 1
ATOM 3199 O O . LYS B 2 208 ? 0.611 -16.828 34.634 1.00 23.23 208 LYS L O 1
ATOM 3205 N N . THR B 2 209 ? 0.939 -17.011 36.862 1.00 22.15 209 THR L N 1
ATOM 3206 C CA . THR B 2 209 ? -0.343 -16.448 37.242 1.00 20.14 209 THR L CA 1
ATOM 3207 C C . THR B 2 209 ? -0.138 -15.365 38.296 1.00 24.16 209 THR L C 1
ATOM 3208 O O . THR B 2 209 ? 0.729 -15.495 39.166 1.00 25.92 209 THR L O 1
ATOM 3212 N N . VAL B 2 210 ? -0.930 -14.293 38.213 1.00 22.01 210 VAL L N 1
ATOM 3213 C CA . VAL B 2 210 ? -0.916 -13.228 39.209 1.00 23.27 210 VAL L CA 1
ATOM 3214 C C . VAL B 2 210 ? -2.348 -12.898 39.607 1.00 28.90 210 VAL L C 1
ATOM 3215 O O . VAL B 2 210 ? -3.302 -13.142 38.863 1.00 27.36 210 VAL L O 1
ATOM 3219 N N . ALA B 2 211 ? -2.488 -12.313 40.792 1.00 28.45 211 ALA L N 1
ATOM 3220 C CA . ALA B 2 211 ? -3.809 -12.030 41.328 1.00 32.63 211 ALA L CA 1
ATOM 3221 C C . ALA B 2 211 ? -3.795 -10.711 42.086 1.00 29.64 211 ALA L C 1
ATOM 3222 O O . ALA B 2 211 ? -2.748 -10.288 42.590 1.00 36.61 211 ALA L O 1
ATOM 3224 N N . PRO B 2 212 ? -4.943 -10.025 42.162 1.00 33.85 212 PRO L N 1
ATOM 3225 C CA . PRO B 2 212 ? -5.024 -8.825 43.003 1.00 30.14 212 PRO L CA 1
ATOM 3226 C C . PRO B 2 212 ? -4.900 -9.168 44.491 1.00 40.20 212 PRO L C 1
ATOM 3227 O O . PRO B 2 212 ? -4.075 -8.553 45.175 1.00 42.64 212 PRO L O 1
ATOM 3231 N N . PRO C 3 1 ? 57.830 7.703 7.547 1.00 28.57 812 PRO F N 1
ATOM 3232 C CA . PRO C 3 1 ? 56.719 7.739 6.591 1.00 25.26 812 PRO F CA 1
ATOM 3233 C C . PRO C 3 1 ? 55.498 8.443 7.176 1.00 27.63 812 PRO F C 1
ATOM 3234 O O . PRO C 3 1 ? 55.368 8.509 8.402 1.00 26.54 812 PRO F O 1
ATOM 3238 N N . SER C 3 2 ? 54.625 8.968 6.319 1.00 22.05 813 SER F N 1
ATOM 3239 C CA . SER C 3 2 ? 53.469 9.704 6.816 1.00 19.30 813 SER F CA 1
ATOM 3240 C C . SER C 3 2 ? 52.487 8.768 7.516 1.00 24.42 813 SER F C 1
ATOM 3241 O O . SER C 3 2 ? 52.509 7.547 7.342 1.00 25.87 813 SER F O 1
ATOM 3244 N N . LYS C 3 3 ? 51.593 9.373 8.300 1.00 19.29 814 LYS F N 1
ATOM 3245 C CA . LYS C 3 3 ? 50.511 8.620 8.917 1.00 22.42 814 LYS F CA 1
ATOM 3246 C C . LYS C 3 3 ? 49.520 8.137 7.861 1.00 20.89 814 LYS F C 1
ATOM 3247 O O . LYS C 3 3 ? 49.450 8.661 6.743 1.00 21.81 814 LYS F O 1
ATOM 3253 N N . ARG C 3 4 ? 48.755 7.101 8.225 1.00 20.01 815 ARG F N 1
ATOM 3254 C CA . ARG C 3 4 ? 47.899 6.434 7.245 1.00 18.61 815 ARG F CA 1
ATOM 3255 C C . ARG C 3 4 ? 46.745 7.315 6.782 1.00 17.92 815 ARG F C 1
ATOM 3256 O O . ARG C 3 4 ? 46.251 7.128 5.663 1.00 16.80 815 ARG F O 1
ATOM 3264 N N . SER C 3 5 ? 46.334 8.294 7.583 1.00 16.96 816 SER F N 1
ATOM 3265 C CA A SER C 3 5 ? 45.279 9.197 7.140 0.63 16.34 816 SER F CA 1
ATOM 3266 C CA B SER C 3 5 ? 45.270 9.176 7.132 0.37 16.39 816 SER F CA 1
ATOM 3267 C C . SER C 3 5 ? 45.614 9.818 5.792 1.00 18.66 816 SER F C 1
ATOM 3268 O O . SER C 3 5 ? 44.743 9.961 4.922 1.00 16.51 816 SER F O 1
ATOM 3273 N N . PHE C 3 6 ? 46.885 10.216 5.598 1.00 14.84 817 PHE F N 1
ATOM 3274 C CA . PHE C 3 6 ? 47.262 10.859 4.343 1.00 14.40 817 PHE F CA 1
ATOM 3275 C C . PHE C 3 6 ? 47.184 9.914 3.153 1.00 14.50 817 PHE F C 1
ATOM 3276 O O . PHE C 3 6 ? 46.929 10.369 2.025 1.00 14.26 817 PHE F O 1
ATOM 3284 N N . ILE C 3 7 ? 47.449 8.618 3.366 1.00 13.98 818 ILE F N 1
ATOM 3285 C CA . ILE C 3 7 ? 47.280 7.631 2.301 1.00 13.45 818 ILE F CA 1
ATOM 3286 C C . ILE C 3 7 ? 45.806 7.531 1.921 1.00 14.28 818 ILE F C 1
ATOM 3287 O O . ILE C 3 7 ? 45.460 7.475 0.733 1.00 14.46 818 ILE F O 1
ATOM 3292 N N . GLU C 3 8 ? 44.922 7.569 2.919 1.00 15.18 819 GLU F N 1
ATOM 3293 C CA . GLU C 3 8 ? 43.496 7.514 2.619 1.00 15.00 819 GLU F CA 1
ATOM 3294 C C . GLU C 3 8 ? 43.067 8.757 1.842 1.00 15.84 819 GLU F C 1
ATOM 3295 O O . GLU C 3 8 ? 42.244 8.667 0.921 1.00 14.49 819 GLU F O 1
ATOM 3301 N N . ASP C 3 9 ? 43.653 9.916 2.165 1.00 13.35 820 ASP F N 1
ATOM 3302 C CA . ASP C 3 9 ? 43.340 11.126 1.409 1.00 13.16 820 ASP F CA 1
ATOM 3303 C C . ASP C 3 9 ? 43.657 10.931 -0.067 1.00 14.21 820 ASP F C 1
ATOM 3304 O O . ASP C 3 9 ? 42.911 11.377 -0.942 1.00 18.73 820 ASP F O 1
ATOM 3309 N N . LEU C 3 10 ? 44.784 10.281 -0.367 1.00 14.23 821 LEU F N 1
ATOM 3310 C CA . LEU C 3 10 ? 45.156 10.087 -1.765 1.00 14.71 821 LEU F CA 1
ATOM 3311 C C . LEU C 3 10 ? 44.207 9.123 -2.441 1.00 14.15 821 LEU F C 1
ATOM 3312 O O . LEU C 3 10 ? 43.875 9.289 -3.622 1.00 18.11 821 LEU F O 1
ATOM 3317 N N . LEU C 3 11 ? 43.785 8.092 -1.709 1.00 15.21 822 LEU F N 1
ATOM 3318 C CA . LEU C 3 11 ? 42.841 7.122 -2.250 1.00 13.96 822 LEU F CA 1
ATOM 3319 C C . LEU C 3 11 ? 41.525 7.795 -2.626 1.00 15.73 822 LEU F C 1
ATOM 3320 O O . LEU C 3 11 ? 40.894 7.419 -3.621 1.00 17.23 822 LEU F O 1
ATOM 3325 N N . PHE C 3 12 ? 41.112 8.793 -1.849 1.00 14.63 823 PHE F N 1
ATOM 3326 C CA . PHE C 3 12 ? 39.867 9.529 -2.066 1.00 15.32 823 PHE F CA 1
ATOM 3327 C C . PHE C 3 12 ? 40.083 10.874 -2.764 1.00 19.54 823 PHE F C 1
ATOM 3328 O O . PHE C 3 12 ? 39.291 11.798 -2.577 1.00 19.45 823 PHE F O 1
ATOM 3336 N N . ASN C 3 13 ? 41.135 11.013 -3.569 1.00 19.48 824 ASN F N 1
ATOM 3337 C CA . ASN C 3 13 ? 41.472 12.328 -4.105 1.00 19.48 824 ASN F CA 1
ATOM 3338 C C . ASN C 3 13 ? 40.408 12.815 -5.090 1.00 28.99 824 ASN F C 1
ATOM 3339 O O . ASN C 3 13 ? 39.687 12.031 -5.712 1.00 30.09 824 ASN F O 1
ATOM 3344 N N . LYS C 3 14 ? 40.328 14.135 -5.238 1.00 33.52 825 LYS F N 1
ATOM 3345 C CA . LYS C 3 14 ? 39.419 14.736 -6.215 1.00 36.85 825 LYS F CA 1
ATOM 3346 C C . LYS C 3 14 ? 40.184 15.340 -7.393 1.00 32.08 825 LYS F C 1
ATOM 3347 O O . LYS C 3 14 ? 41.196 16.010 -7.198 1.00 40.10 825 LYS F O 1
#

B-factor: mean 27.12, std 10.55, range [10.73, 78.45]

Nearest PDB structures (foldseek):
  8d36-assembly1_L  TM=1.005E+00  e=2.205E-42  Homo sapiens
  8dcc-assembly1_L  TM=9.709E-01  e=4.458E-39  Homo sapiens
  7yi6-assembly2_E  TM=9.661E-01  e=2.226E-38  Homo sapiens
  7dc7-assembly1_B  TM=9.541E-01  e=6.149E-39  Homo sapiens
  7fcq-assembly1_L  TM=9.858E-01  e=2.231E-37  Homo sapiens

Secondary structure (DSSP, 8-state):
---HHHHHHHHT--/--EEEE---EEE-TT-EEEEEEEEESS-GGGS-EEEEEE-TTS-EEEEEEE-TTT--EEE-GGGTTSEEEEEEGGGTEEEEEEES--GGG-EEEEEEE--SS--SSSTT---EE---EEEEE-SSPPBPPEEEEE---EEEEEEEEEEEBSS--EEEEGGGTB-TTEEEPPPEE-TTS-EEEEEEEEEEGGGTTT---EEEEEEGGGTEEEEEE----/--SBB--SEEEE-TTS-EEEEEE--TTTTTT-S-EEEEEE-TTS--EEEEBTTTB--TT--TTEEEEEETTEEEEEE-S--GGG-EEEEEEEEETTTEEEEB--EEEEES-PPPBPPEEEEEPPPHHHHHTT-EEEEEEEEEEBSS--EEEEEETTEEE-TTEEEPPPEE-TTS-EEEEEEEEE-HHHHHHSS-EEEEEEETTEEEEEEE--

Foldseek 3Di:
DKAWAKDAAAEAAAQAKDKIKIAIDDDQLQVFKKWKWKAAVPGDIDTAWIARQVVRDIDGDPVQPPFKGWHADNVRRMIMIMGGNDDQRPFTWMKIKRAQDDADPDHPVRDMHIYPTYGYGYDPDDFDFWDKAWAAKCKIKTKIKGHFGDDDDKDKDKPVPPDDPQKDWDDWDQDPVRTTMTMIMGIDNPVCLVPDWMWMWMDDPHHRDTDTHTHHHD/DFQKAWDAAEEEAAQAKDKTKIFHACFKQVVAQFKWKWFADPPDDTDTQDTSQFDGDPPRDPQWGKHDDHRMIMIMHGNDDQLS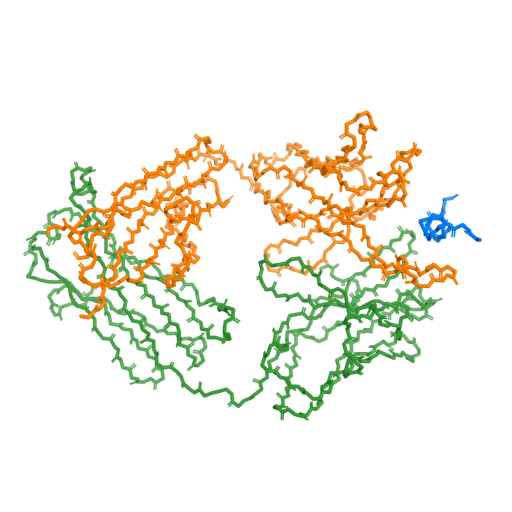FTWMKMWIDGDPRDIGIYPTYGYYHPDDDFWAKDWDWDWFDPVQVVVQWTKIKIKIDDGPPQDKDKWKAQQNHTDDPQKDKDGWDADSVRITIIMMMHIDGSCSQQVTQKMKIWIADPRDIDMDIDHD/DDDCVVVVCVVVDD